Protein AF-0000000080727835 (afdb_homodimer)

pLDDT: mean 80.86, std 22.55, range [19.65, 98.08]

Organism: Metarhizium acridum (strain CQMa 102) (NCBI:txid655827)

Radius of gyration: 31.94 Å; Cα contacts (8 Å, |Δi|>4): 1145; chains: 2; bounding box: 67×131×71 Å

Secondary structure (DSSP, 8-state):
----------------------SHHHHHHHHHHHS------SS----B--GGG--EEEEESSHHHHHHHGGG-SEEEBPPSS-TT-TT--EEEEEETTEEEEEEE-SSSSHHHHHHHHHHHHHHSTT--EEEEEEE-EE---SS----TT-EEEE--BTTB-SEEETT-EEE-TTS-EEE--B-PPPPHHHHHHHHHHHHHHHSSTTHHHHHHHHHHHH-GGGGGGSPPPGGG---B-TTPPPPSSSS-HHHHT---TTTB---PPPPTTS-SS-EEEEEEEE-SEEE--HHHHHHHHHTTEEEEESSGGGTTTTS-EEEEEE-/----------------------SHHHHHHHHHHHS------SS----B--GGG--EEEEESSHHHHHHHGGG-SEEEBPPSS-TT-TT--EEEEEETTEEEEEEE-SSSSHHHHHHHHHHHHHHSTT--EEEEEEE-EE---SS----TT-EEEE--BTTB-SEEETT-EEE-TTS-EEE--B-PPPPHHHHHHHHHHHHHHHSSTHHHHHHHHHHHHH-GGGGGGSPPPGGG---B-TTPPPPSSSS-HHHHT---TTTB---PPPPTTS-SS-EEEEEEEE-SEEE--HHHHHHHHHTTEEEEESSGGGTTTTS-EEEEEE-

Solvent-accessible surface area (backbone atoms only — not comparable to full-atom values): 36392 Å² total; per-residue (Å²): 128,87,72,74,78,76,77,80,79,76,83,77,82,79,81,75,76,79,73,76,70,74,71,64,65,62,52,54,59,56,52,58,67,58,65,66,59,75,66,86,74,70,93,64,79,53,54,71,64,60,50,66,66,28,36,35,37,37,41,16,49,42,69,68,46,45,65,65,48,57,76,64,38,78,39,63,36,42,58,74,67,82,60,83,91,55,82,85,60,65,66,49,32,26,25,48,90,93,38,31,34,37,37,36,55,32,92,42,75,29,22,38,38,35,18,43,48,51,52,51,46,50,68,66,21,70,44,46,68,36,33,35,40,46,41,73,31,47,58,19,49,41,97,87,40,84,60,47,72,54,17,35,38,35,35,32,63,47,92,96,40,27,7,39,34,25,71,59,22,29,38,31,36,67,88,66,48,72,50,66,64,32,76,43,46,50,52,48,65,72,57,52,50,50,49,53,50,48,49,59,58,38,63,73,54,35,67,48,59,43,52,51,51,49,54,52,38,70,76,32,68,84,47,53,85,71,52,74,76,60,75,86,70,58,73,47,62,40,54,84,62,70,72,72,88,72,88,70,54,52,72,75,72,60,50,80,52,69,90,50,37,57,89,74,80,78,81,52,92,89,46,53,63,62,37,78,44,79,26,27,29,34,17,32,63,40,49,80,56,23,50,59,59,38,48,55,39,17,75,70,60,24,48,29,38,36,34,32,59,67,21,31,39,72,80,36,54,33,44,44,36,29,35,45,132,87,73,78,79,79,75,78,76,76,80,74,82,78,77,77,76,78,73,77,71,73,72,63,64,61,54,55,60,58,52,59,68,58,65,66,60,76,67,87,74,70,92,64,79,53,53,73,66,62,50,66,64,28,35,35,36,35,42,17,49,41,67,68,48,45,63,66,48,58,78,64,40,77,40,63,36,42,58,74,66,85,60,84,91,56,85,84,61,66,68,48,33,27,25,48,89,93,40,32,33,37,36,38,54,34,92,43,74,29,22,37,38,35,18,43,47,52,51,49,47,50,68,66,20,69,45,48,69,38,34,34,40,45,41,72,30,47,59,20,48,40,95,88,40,84,61,45,72,55,18,34,38,37,36,32,63,48,94,96,40,27,7,41,34,24,71,59,23,28,38,31,37,68,88,65,48,71,51,67,64,32,78,44,46,50,51,48,67,71,56,53,49,50,49,53,50,48,50,60,58,37,64,73,55,32,68,48,58,43,52,50,51,49,54,52,37,70,75,33,68,85,48,53,85,71,51,74,75,60,75,85,71,57,73,49,63,39,54,84,60,70,72,74,87,72,86,69,55,53,72,74,71,59,50,81,50,68,88,47,37,59,89,74,80,78,81,51,91,89,46,55,64,61,37,79,43,78,26,28,28,34,16,33,62,39,49,79,57,24,48,58,59,38,47,55,42,17,74,70,60,24,47,28,39,36,33,33,60,67,21,30,41,71,81,35,55,32,43,45,36,30,34,46

Nearest PDB structures (foldseek):
  3iby-assembly3_C  TM=4.847E-01  e=7.509E-02  Legionella pneumophila
  9iix-assembly1_D  TM=4.635E-01  e=3.905E-01  Homo sapiens
  7r7a-assembly1_b  TM=4.464E-01  e=3.058E-01  Saccharomyces cerevisiae BY4741
  8etg-assembly1_b  TM=3.136E-01  e=1.301E-01  Schizosaccharomyces pombe
  7ohp-assembly1_b  TM=2.773E-01  e=1.765E-01  Saccharomyces cerevisiae S288C

InterPro domains:
  IPR035994 Nucleoside phosphorylase superfamily [G3DSA:3.40.50.1580] (37-324)
  IPR035994 Nucleoside phosphorylase superfamily [SSF53167] (54-322)
  IPR053137 Nucleotide-binding leucine-rich repeat (NLR)-like [PTHR46082] (47-323)

Structure (mmCIF, N/CA/C/O backbone):
data_AF-0000000080727835-model_v1
#
loop_
_entity.id
_entity.type
_entity.pdbx_description
1 polymer 'WD repeat-containing protein, putative'
#
loop_
_atom_site.group_PDB
_atom_site.id
_atom_site.type_symbol
_atom_site.label_atom_id
_atom_site.label_alt_id
_atom_site.label_comp_id
_atom_site.label_asym_id
_atom_site.label_entity_id
_atom_site.label_seq_id
_atom_site.pdbx_PDB_ins_code
_atom_site.Cartn_x
_atom_site.Cartn_y
_atom_site.Cartn_z
_atom_site.occupancy
_atom_site.B_iso_or_equiv
_atom_site.auth_seq_id
_atom_site.auth_comp_id
_atom_site.auth_asym_id
_atom_site.auth_atom_id
_atom_site.pdbx_PDB_model_num
ATOM 1 N N . MET A 1 1 ? 37.62 -46.386 31.296 1 20.02 1 MET A N 1
ATOM 2 C CA . MET A 1 1 ? 37.993 -47.682 30.738 1 20.02 1 MET A CA 1
ATOM 3 C C . MET A 1 1 ? 36.773 -48.588 30.602 1 20.02 1 MET A C 1
ATOM 5 O O . MET A 1 1 ? 36.909 -49.785 30.343 1 20.02 1 MET A O 1
ATOM 9 N N . TRP A 1 2 ? 35.612 -48.1 31.156 1 21.65 2 TRP A N 1
ATOM 10 C CA . TRP A 1 2 ? 34.526 -49.024 31.466 1 21.65 2 TRP A CA 1
ATOM 11 C C . TRP A 1 2 ? 33.994 -49.683 30.197 1 21.65 2 TRP A C 1
ATOM 13 O O . TRP A 1 2 ? 33.683 -49 29.219 1 21.65 2 TRP A O 1
ATOM 23 N N . ALA A 1 3 ? 34.404 -50.876 29.961 1 21.37 3 ALA A N 1
ATOM 24 C CA . ALA A 1 3 ? 34.452 -51.93 28.951 1 21.37 3 ALA A CA 1
ATOM 25 C C . ALA A 1 3 ? 33.053 -52.455 28.64 1 21.37 3 ALA A C 1
ATOM 27 O O . ALA A 1 3 ? 32.518 -53.287 29.376 1 21.37 3 ALA A O 1
ATOM 28 N N . LEU A 1 4 ? 32.045 -51.455 28.603 1 22.06 4 LEU A N 1
ATOM 29 C CA . LEU A 1 4 ? 30.669 -51.935 28.667 1 22.06 4 LEU A CA 1
ATOM 30 C C . LEU A 1 4 ? 30.398 -52.956 27.566 1 22.06 4 LEU A C 1
ATOM 32 O O . LEU A 1 4 ? 30.758 -52.735 26.408 1 22.06 4 LEU A O 1
ATOM 36 N N . THR A 1 5 ? 30.346 -54.169 27.897 1 21.71 5 THR A N 1
ATOM 37 C CA . THR A 1 5 ? 30.351 -55.47 27.238 1 21.71 5 THR A CA 1
ATOM 38 C C . THR A 1 5 ? 29.147 -55.612 26.311 1 21.71 5 THR A C 1
ATOM 40 O O . THR A 1 5 ? 28.014 -55.76 26.775 1 21.71 5 THR A O 1
ATOM 43 N N . GLU A 1 6 ? 28.985 -54.644 25.359 1 21.13 6 GLU A N 1
ATOM 44 C CA . GLU A 1 6 ? 27.724 -54.4 24.664 1 21.13 6 GLU A CA 1
ATOM 45 C C . GLU A 1 6 ? 27.271 -55.636 23.894 1 21.13 6 GLU A C 1
ATOM 47 O O . GLU A 1 6 ? 28.073 -56.279 23.213 1 21.13 6 GLU A O 1
ATOM 52 N N . GLY A 1 7 ? 26.162 -56.229 24.341 1 21.95 7 GLY A N 1
ATOM 53 C CA . GLY A 1 7 ? 25.536 -57.517 24.087 1 21.95 7 GLY A CA 1
ATOM 54 C C . GLY A 1 7 ? 25.207 -57.742 22.623 1 21.95 7 GLY A C 1
ATOM 55 O O . GLY A 1 7 ? 25.116 -56.788 21.848 1 21.95 7 GLY A O 1
ATOM 56 N N . ASP A 1 8 ? 25.329 -58.926 22.124 1 22.99 8 ASP A N 1
ATOM 57 C CA . ASP A 1 8 ? 25.521 -59.637 20.864 1 22.99 8 ASP A CA 1
ATOM 58 C C . ASP A 1 8 ? 24.205 -59.76 20.098 1 22.99 8 ASP A C 1
ATOM 60 O O . ASP A 1 8 ? 23.547 -60.801 20.148 1 22.99 8 ASP A O 1
ATOM 64 N N . LYS A 1 9 ? 23.221 -58.775 20.245 1 23.45 9 LYS A N 1
ATOM 65 C CA . LYS A 1 9 ? 21.891 -59.243 19.865 1 23.45 9 LYS A CA 1
ATOM 66 C C . LYS A 1 9 ? 21.871 -59.722 18.416 1 23.45 9 LYS A C 1
ATOM 68 O O . LYS A 1 9 ? 22.599 -59.196 17.572 1 23.45 9 LYS A O 1
ATOM 73 N N . SER A 1 10 ? 21.244 -60.855 18.211 1 23.17 10 SER A N 1
ATOM 74 C CA . SER A 1 10 ? 21.127 -61.837 17.139 1 23.17 10 SER A CA 1
ATOM 75 C C . SER A 1 10 ? 20.418 -61.248 15.924 1 23.17 10 SER A C 1
ATOM 77 O O . SER A 1 10 ? 19.541 -60.393 16.065 1 23.17 10 SER A O 1
ATOM 79 N N . PRO A 1 11 ? 20.872 -61.49 14.679 1 24.03 11 PRO A N 1
ATOM 80 C CA . PRO A 1 11 ? 20.654 -60.907 13.353 1 24.03 11 PRO A CA 1
ATOM 81 C C . PRO A 1 11 ? 19.316 -61.316 12.741 1 24.03 11 PRO A C 1
ATOM 83 O O . PRO A 1 11 ? 19.115 -62.489 12.416 1 24.03 11 PRO A O 1
ATOM 86 N N . GLY A 1 12 ? 18.152 -61.069 13.531 1 21.25 12 GLY A N 1
ATOM 87 C CA . GLY A 1 12 ? 16.99 -61.767 13.005 1 21.25 12 GLY A CA 1
ATOM 88 C C . GLY A 1 12 ? 16.78 -61.542 11.52 1 21.25 12 GLY A C 1
ATOM 89 O O . GLY A 1 12 ? 17.31 -60.585 10.951 1 21.25 12 GLY A O 1
ATOM 90 N N . THR A 1 13 ? 16.09 -62.545 10.885 1 23.61 13 THR A N 1
ATOM 91 C CA . THR A 1 13 ? 15.887 -63.029 9.524 1 23.61 13 THR A CA 1
ATOM 92 C C . THR A 1 13 ? 15.065 -62.031 8.712 1 23.61 13 THR A C 1
ATOM 94 O O . THR A 1 13 ? 14.261 -61.281 9.271 1 23.61 13 THR A O 1
ATOM 97 N N . GLY A 1 14 ? 15.453 -61.731 7.486 1 21.5 14 GLY A N 1
ATOM 98 C CA . GLY A 1 14 ? 15.227 -60.841 6.358 1 21.5 14 GLY A CA 1
ATOM 99 C C . GLY A 1 14 ? 13.859 -61.015 5.726 1 21.5 14 GLY A C 1
ATOM 100 O O . GLY A 1 14 ? 13.723 -60.956 4.502 1 21.5 14 GLY A O 1
ATOM 101 N N . ASP A 1 15 ? 12.729 -61.206 6.524 1 21.49 15 ASP A N 1
ATOM 102 C CA . ASP A 1 15 ? 11.561 -61.615 5.749 1 21.49 15 ASP A CA 1
ATOM 103 C C . ASP A 1 15 ? 11.211 -60.57 4.692 1 21.49 15 ASP A C 1
ATOM 105 O O . ASP A 1 15 ? 11.116 -59.379 4.996 1 21.49 15 ASP A O 1
ATOM 109 N N . ARG A 1 16 ? 11.407 -60.935 3.448 1 21.77 16 ARG A N 1
ATOM 110 C CA . ARG A 1 16 ? 11.158 -60.233 2.193 1 21.77 16 ARG A CA 1
ATOM 111 C C . ARG A 1 16 ? 9.671 -59.945 2.013 1 21.77 16 ARG A C 1
ATOM 113 O O . ARG A 1 16 ? 8.862 -60.869 1.911 1 21.77 16 ARG A O 1
ATOM 120 N N . ILE A 1 17 ? 9.132 -58.967 2.766 1 22.34 17 ILE A N 1
ATOM 121 C CA . ILE A 1 17 ? 7.725 -58.626 2.591 1 22.34 17 ILE A CA 1
ATOM 122 C C . ILE A 1 17 ? 7.455 -58.283 1.128 1 22.34 17 ILE A C 1
ATOM 124 O O . ILE A 1 17 ? 8.09 -57.387 0.566 1 22.34 17 ILE A O 1
ATOM 128 N N . SER A 1 18 ? 7.033 -59.28 0.358 1 23.66 18 SER A N 1
ATOM 129 C CA . SER A 1 18 ? 6.653 -59.201 -1.048 1 23.66 18 SER A CA 1
ATOM 130 C C . SER A 1 18 ? 5.493 -58.233 -1.254 1 23.66 18 SER A C 1
ATOM 132 O O . SER A 1 18 ? 4.342 -58.565 -0.964 1 23.66 18 SER A O 1
ATOM 134 N N . GLY A 1 19 ? 5.533 -57.015 -0.747 1 21.92 19 GLY A N 1
ATOM 135 C CA . GLY A 1 19 ? 4.416 -56.086 -0.811 1 21.92 19 GLY A CA 1
ATOM 136 C C . GLY A 1 19 ? 4.04 -55.701 -2.229 1 21.92 19 GLY A C 1
ATOM 137 O O . GLY A 1 19 ? 4.308 -54.579 -2.665 1 21.92 19 GLY A O 1
ATOM 138 N N . HIS A 1 20 ? 4.017 -56.672 -3.219 1 25.73 20 HIS A N 1
ATOM 139 C CA . HIS A 1 20 ? 3.66 -56.206 -4.554 1 25.73 20 HIS A CA 1
ATOM 140 C C . HIS A 1 20 ? 2.223 -55.698 -4.595 1 25.73 20 HIS A C 1
ATOM 142 O O . HIS A 1 20 ? 1.291 -56.476 -4.81 1 25.73 20 HIS A O 1
ATOM 148 N N . GLY A 1 21 ? 1.77 -54.99 -3.54 1 29.3 21 GLY A N 1
ATOM 149 C CA . GLY A 1 21 ? 0.375 -54.593 -3.656 1 29.3 21 GLY A CA 1
ATOM 150 C C . GLY A 1 21 ? 0.048 -53.944 -4.987 1 29.3 21 GLY A C 1
ATOM 151 O O . GLY A 1 21 ? 0.916 -53.335 -5.617 1 29.3 21 GLY A O 1
ATOM 152 N N . ASP A 1 22 ? -1.061 -54.337 -5.712 1 30.41 22 ASP A N 1
ATOM 153 C CA . ASP A 1 22 ? -1.63 -54.174 -7.047 1 30.41 22 ASP A CA 1
ATOM 154 C C . ASP A 1 22 ? -1.867 -52.7 -7.367 1 30.41 22 ASP A C 1
ATOM 156 O O . ASP A 1 22 ? -2.678 -52.04 -6.715 1 30.41 22 ASP A O 1
ATOM 160 N N . VAL A 1 23 ? -0.908 -51.983 -7.919 1 36.89 23 VAL A N 1
ATOM 161 C CA . VAL A 1 23 ? -0.869 -50.648 -8.506 1 36.89 23 VAL A CA 1
ATOM 162 C C . VAL A 1 23 ? -2.022 -50.483 -9.492 1 36.89 23 VAL A C 1
ATOM 164 O O . VAL A 1 23 ? -2.311 -49.371 -9.94 1 36.89 23 VAL A O 1
ATOM 167 N N . SER A 1 24 ? -2.625 -51.695 -9.996 1 36.29 24 SER A N 1
ATOM 168 C CA . SER A 1 24 ? -3.579 -51.606 -11.097 1 36.29 24 SER A CA 1
ATOM 169 C C . SER A 1 24 ? -4.915 -51.041 -10.626 1 36.29 24 SER A C 1
ATOM 171 O O . SER A 1 24 ? -5.553 -50.266 -11.341 1 36.29 24 SER A O 1
ATOM 173 N N . SER A 1 25 ? -5.417 -51.45 -9.452 1 39.33 25 SER A N 1
ATOM 174 C CA . SER A 1 25 ? -6.752 -51.067 -9.004 1 39.33 25 SER A CA 1
ATOM 175 C C . SER A 1 25 ? -6.824 -49.575 -8.697 1 39.33 25 SER A C 1
ATOM 177 O O . SER A 1 25 ? -7.893 -48.968 -8.786 1 39.33 25 SER A O 1
ATOM 179 N N . GLN A 1 26 ? -5.656 -48.987 -8.298 1 32.7 26 GLN A N 1
ATOM 180 C CA . GLN A 1 26 ? -5.705 -47.575 -7.931 1 32.7 26 GLN A CA 1
ATOM 181 C C . GLN A 1 26 ? -5.828 -46.689 -9.168 1 32.7 26 GLN A C 1
ATOM 183 O O . GLN A 1 26 ? -6.409 -45.603 -9.104 1 32.7 26 GLN A O 1
ATOM 188 N N . ARG A 1 27 ? -5.372 -47.094 -10.335 1 35.32 27 ARG A N 1
ATOM 189 C CA . ARG A 1 27 ? -5.512 -46.359 -11.588 1 35.32 27 ARG A CA 1
ATOM 190 C C . ARG A 1 27 ? -6.961 -46.362 -12.065 1 35.32 27 ARG A C 1
ATOM 192 O O . ARG A 1 27 ? -7.451 -45.358 -12.586 1 35.32 27 ARG A O 1
ATOM 199 N N . GLU A 1 28 ? -7.688 -47.518 -11.896 1 40.45 28 GLU A N 1
ATOM 200 C CA . GLU A 1 28 ? -9.064 -47.596 -12.378 1 40.45 28 GLU A CA 1
ATOM 201 C C . GLU A 1 28 ? -9.979 -46.663 -11.59 1 40.45 28 GLU A C 1
ATOM 203 O O . GLU A 1 28 ? -10.926 -46.101 -12.143 1 40.45 28 GLU A O 1
ATOM 208 N N . ALA A 1 29 ? -9.79 -46.5 -10.341 1 37.4 29 ALA A N 1
ATOM 209 C CA . ALA A 1 29 ? -10.647 -45.637 -9.533 1 37.4 29 ALA A CA 1
ATOM 210 C C . ALA A 1 29 ? -10.404 -44.166 -9.855 1 37.4 29 ALA A C 1
ATOM 212 O O . ALA A 1 29 ? -11.34 -43.364 -9.87 1 37.4 29 ALA A O 1
ATOM 213 N N . MET A 1 30 ? -9.209 -43.83 -10.179 1 33.44 30 MET A N 1
ATOM 214 C CA . MET A 1 30 ? -8.887 -42.455 -10.547 1 33.44 30 MET A CA 1
ATOM 215 C C . MET A 1 30 ? -9.424 -42.123 -11.935 1 33.44 30 MET A C 1
ATOM 217 O O . MET A 1 30 ? -9.927 -41.021 -12.164 1 33.44 30 MET A O 1
ATOM 221 N N . ASN A 1 31 ? -9.31 -43.102 -12.906 1 38.22 31 ASN A N 1
ATOM 222 C CA . ASN A 1 31 ? -9.812 -42.868 -14.256 1 38.22 31 ASN A CA 1
ATOM 223 C C . ASN A 1 31 ? -11.335 -42.773 -14.279 1 38.22 31 ASN A C 1
ATOM 225 O O . ASN A 1 31 ? -11.914 -42.248 -15.232 1 38.22 31 ASN A O 1
ATOM 229 N N . ALA A 1 32 ? -12.063 -43.543 -13.472 1 38.58 32 ALA A N 1
ATOM 230 C CA . ALA A 1 32 ? -13.523 -43.508 -13.46 1 38.58 32 ALA A CA 1
ATOM 231 C C . ALA A 1 32 ? -14.036 -42.137 -13.027 1 38.58 32 ALA A C 1
ATOM 233 O O . ALA A 1 32 ? -15.123 -41.718 -13.43 1 38.58 32 ALA A O 1
ATOM 234 N N . ARG A 1 33 ? -13.354 -41.422 -12.144 1 36.39 33 ARG A N 1
ATOM 235 C CA . ARG A 1 33 ? -13.847 -40.117 -11.716 1 36.39 33 ARG A CA 1
ATOM 236 C C . ARG A 1 33 ? -13.673 -39.078 -12.818 1 36.39 33 ARG A C 1
ATOM 238 O O . ARG A 1 33 ? -14.318 -38.028 -12.796 1 36.39 33 ARG A O 1
ATOM 245 N N . PHE A 1 34 ? -12.647 -39.31 -13.703 1 31.37 34 PHE A N 1
ATOM 246 C CA . PHE A 1 34 ? -12.462 -38.294 -14.733 1 31.37 34 PHE A CA 1
ATOM 247 C C . PHE A 1 34 ? -13.361 -38.569 -15.932 1 31.37 34 PHE A C 1
ATOM 249 O O . PHE A 1 34 ? -13.314 -37.845 -16.929 1 31.37 34 PHE A O 1
ATOM 256 N N . LYS A 1 35 ? -13.813 -39.901 -16.111 1 35.35 35 LYS A N 1
ATOM 257 C CA . LYS A 1 35 ? -14.545 -40.165 -17.346 1 35.35 35 LYS A CA 1
ATOM 258 C C . LYS A 1 35 ? -15.751 -39.239 -17.48 1 35.35 35 LYS A C 1
ATOM 260 O O . LYS A 1 35 ? -16.353 -39.146 -18.551 1 35.35 35 LYS A O 1
ATOM 265 N N . ASP A 1 36 ? -16.351 -39.061 -16.386 1 32.4 36 ASP A N 1
ATOM 266 C CA . ASP A 1 36 ? -17.584 -38.317 -16.627 1 32.4 36 ASP A CA 1
ATOM 267 C C . ASP A 1 36 ? -17.309 -36.819 -16.732 1 32.4 36 ASP A C 1
ATOM 269 O O . ASP A 1 36 ? -17.549 -36.071 -15.782 1 32.4 36 ASP A O 1
ATOM 273 N N . ALA A 1 37 ? -16.188 -36.38 -17.291 1 34.19 37 ALA A N 1
ATOM 274 C CA . ALA A 1 37 ? -16.144 -34.952 -17.592 1 34.19 37 ALA A CA 1
ATOM 275 C C . ALA A 1 37 ? -17.434 -34.494 -18.267 1 34.19 37 ALA A C 1
ATOM 277 O O . ALA A 1 37 ? -17.811 -35.017 -19.318 1 34.19 37 ALA A O 1
ATOM 278 N N . PRO A 1 38 ? -18.414 -33.983 -17.577 1 34.34 38 PRO A N 1
ATOM 279 C CA . PRO A 1 38 ? -19.604 -33.547 -18.311 1 34.34 38 PRO A CA 1
ATOM 280 C C . PRO A 1 38 ? -19.264 -32.714 -19.545 1 34.34 38 PRO A C 1
ATOM 282 O O . PRO A 1 38 ? -18.217 -32.062 -19.585 1 34.34 38 PRO A O 1
ATOM 285 N N . THR A 1 39 ? -19.584 -33.088 -20.783 1 37.63 39 THR A N 1
ATOM 286 C CA . THR A 1 39 ? -19.659 -32.274 -21.991 1 37.63 39 THR A CA 1
ATOM 287 C C . THR A 1 39 ? -20.018 -30.831 -21.65 1 37.63 39 THR A C 1
ATOM 289 O O . THR A 1 39 ? -20.835 -30.583 -20.761 1 37.63 39 THR A O 1
ATOM 292 N N . PRO A 1 40 ? -19.176 -29.86 -22.024 1 37.07 40 PRO A N 1
ATOM 293 C CA . PRO A 1 40 ? -19.615 -28.487 -21.765 1 37.07 40 PRO A CA 1
ATOM 294 C C . PRO A 1 40 ? -21.122 -28.307 -21.938 1 37.07 40 PRO A C 1
ATOM 296 O O . PRO A 1 40 ? -21.662 -28.591 -23.01 1 37.07 40 PRO A O 1
ATOM 299 N N . ALA A 1 41 ? -21.933 -28.731 -21.036 1 36.43 41 ALA A N 1
ATOM 300 C CA . ALA A 1 41 ? -23.362 -28.43 -21.095 1 36.43 41 ALA A CA 1
ATOM 301 C C . ALA A 1 41 ? -23.608 -27.05 -21.698 1 36.43 41 ALA A C 1
ATOM 303 O O . ALA A 1 41 ? -22.96 -26.074 -21.313 1 36.43 41 ALA A O 1
ATOM 304 N N . VAL A 1 42 ? -24.149 -26.862 -22.915 1 38.81 42 VAL A N 1
ATOM 305 C CA . VAL A 1 42 ? -24.785 -25.761 -23.629 1 38.81 42 VAL A CA 1
ATOM 306 C C . VAL A 1 42 ? -25.322 -24.738 -22.63 1 38.81 42 VAL A C 1
ATOM 308 O O . VAL A 1 42 ? -25.419 -25.022 -21.434 1 38.81 42 VAL A O 1
ATOM 311 N N . ASN A 1 43 ? -26.517 -23.995 -22.967 1 40.52 43 ASN A N 1
ATOM 312 C CA . ASN A 1 43 ? -27.27 -22.829 -22.517 1 40.52 43 ASN A CA 1
ATOM 313 C C . ASN A 1 43 ? -27.733 -22.985 -21.071 1 40.52 43 ASN A C 1
ATOM 315 O O . ASN A 1 43 ? -28.933 -23.067 -20.805 1 40.52 43 ASN A O 1
ATOM 319 N N . THR A 1 44 ? -27.211 -23.905 -20.286 1 45.04 44 THR A N 1
ATOM 320 C CA . THR A 1 44 ? -27.876 -24.075 -18.999 1 45.04 44 THR A CA 1
ATOM 321 C C . THR A 1 44 ? -27.824 -22.783 -18.188 1 45.04 44 THR A C 1
ATOM 323 O O . THR A 1 44 ? -26.807 -22.086 -18.186 1 45.04 44 THR A O 1
ATOM 326 N N . ARG A 1 45 ? -28.867 -22.358 -17.824 1 55.34 45 ARG A N 1
ATOM 327 C CA . ARG A 1 45 ? -29.154 -21.177 -17.016 1 55.34 45 ARG A CA 1
ATOM 328 C C . ARG A 1 45 ? -28.238 -21.111 -15.798 1 55.34 45 ARG A C 1
ATOM 330 O O . ARG A 1 45 ? -28.335 -21.945 -14.896 1 55.34 45 ARG A O 1
ATOM 337 N N . LYS A 1 46 ? -27.103 -20.464 -15.897 1 76.64 46 LYS A N 1
ATOM 338 C CA . LYS A 1 46 ? -26.226 -20.243 -14.751 1 76.64 46 LYS A CA 1
ATOM 339 C C . LYS A 1 46 ? -27.033 -19.918 -13.497 1 76.64 46 LYS A C 1
ATOM 341 O O . LYS A 1 46 ? -28.02 -19.182 -13.561 1 76.64 46 LYS A O 1
ATOM 346 N N . ARG A 1 47 ? -26.774 -20.594 -12.468 1 85.9 47 ARG A N 1
ATOM 347 C CA . ARG A 1 47 ? -27.431 -20.397 -11.18 1 85.9 47 ARG A CA 1
ATOM 348 C C . ARG A 1 47 ? -27.05 -19.052 -10.571 1 85.9 47 ARG A C 1
ATOM 350 O O . ARG A 1 47 ? -25.893 -18.633 -10.651 1 85.9 47 ARG A O 1
ATOM 357 N N . LYS A 1 48 ? -28.033 -18.343 -10.121 1 88.04 48 LYS A N 1
ATOM 358 C CA . LYS A 1 48 ? -27.817 -17.136 -9.329 1 88.04 48 LYS A CA 1
ATOM 359 C C . LYS A 1 48 ? -27.926 -17.431 -7.836 1 88.04 48 LYS A C 1
ATOM 361 O O . LYS A 1 48 ? -28.985 -17.84 -7.354 1 88.04 48 LYS A O 1
ATOM 366 N N . LEU A 1 49 ? -26.753 -17.293 -7.193 1 91.82 49 LEU A N 1
ATOM 367 C CA . LEU A 1 49 ? -26.749 -17.565 -5.759 1 91.82 49 LEU A CA 1
ATOM 368 C C . LEU A 1 49 ? -26.686 -16.267 -4.961 1 91.82 49 LEU A C 1
ATOM 370 O O . LEU A 1 49 ? -26.238 -15.239 -5.473 1 91.82 49 LEU A O 1
ATOM 374 N N . ASP A 1 50 ? -27.137 -16.371 -3.759 1 92.29 50 ASP A N 1
ATOM 375 C CA . ASP A 1 50 ? -27.016 -15.271 -2.807 1 92.29 50 ASP A CA 1
ATOM 376 C C . ASP A 1 50 ? -25.554 -15.011 -2.45 1 92.29 50 ASP A C 1
ATOM 378 O O . ASP A 1 50 ? -24.772 -15.95 -2.29 1 92.29 50 ASP A O 1
ATOM 382 N N . PRO A 1 51 ? -25.21 -13.774 -2.331 1 91.41 51 PRO A N 1
ATOM 383 C CA . PRO A 1 51 ? -23.826 -13.446 -1.979 1 91.41 51 PRO A CA 1
ATOM 384 C C . PRO A 1 51 ? -23.358 -14.151 -0.708 1 91.41 51 PRO A C 1
ATOM 386 O O . PRO A 1 51 ? -22.159 -14.384 -0.534 1 91.41 51 PRO A O 1
ATOM 389 N N . THR A 1 52 ? -24.23 -14.54 0.152 1 93.44 52 THR A N 1
ATOM 390 C CA . THR A 1 52 ? -23.871 -15.192 1.407 1 93.44 52 THR A CA 1
ATOM 391 C C . THR A 1 52 ? -23.449 -16.638 1.164 1 93.44 52 THR A C 1
ATOM 393 O O . THR A 1 52 ? -22.889 -17.284 2.052 1 93.44 52 THR A O 1
ATOM 396 N N . ALA A 1 53 ? -23.618 -17.111 0.005 1 95.35 53 ALA A N 1
ATOM 397 C CA . ALA A 1 53 ? -23.321 -18.504 -0.32 1 95.35 53 ALA A CA 1
ATOM 398 C C . ALA A 1 53 ? -21.839 -18.691 -0.632 1 95.35 53 ALA A C 1
ATOM 400 O O . ALA A 1 53 ? -21.349 -19.821 -0.692 1 95.35 53 ALA A O 1
ATOM 401 N N . TYR A 1 54 ? -21.222 -17.649 -0.859 1 96.09 54 TYR A N 1
ATOM 402 C CA . TYR A 1 54 ? -19.819 -17.729 -1.252 1 96.09 54 TYR A CA 1
ATOM 403 C C . TYR A 1 54 ? -18.907 -17.666 -0.033 1 96.09 54 TYR A C 1
ATOM 405 O O . TYR A 1 54 ? -19.112 -16.842 0.862 1 96.09 54 TYR A O 1
ATOM 413 N N . THR A 1 55 ? -17.816 -18.56 -0.035 1 97.25 55 THR A N 1
ATOM 414 C CA . THR A 1 55 ? -16.993 -18.674 1.164 1 97.25 55 THR A CA 1
ATOM 415 C C . THR A 1 55 ? -15.519 -18.462 0.83 1 97.25 55 THR A C 1
ATOM 417 O O . THR A 1 55 ? -14.689 -18.315 1.729 1 97.25 55 THR A O 1
ATOM 420 N N . VAL A 1 56 ? -15.137 -18.438 -0.487 1 97.7 56 VAL A N 1
ATOM 421 C CA . VAL A 1 56 ? -13.738 -18.299 -0.874 1 97.7 56 VAL A CA 1
ATOM 422 C C . VAL A 1 56 ? -13.579 -17.113 -1.823 1 97.7 56 VAL A C 1
ATOM 424 O O . VAL A 1 56 ? -14.316 -16.993 -2.805 1 97.7 56 VAL A O 1
ATOM 427 N N . GLY A 1 57 ? -12.723 -16.242 -1.489 1 97.01 57 GLY A N 1
ATOM 428 C CA . GLY A 1 57 ? -12.335 -15.174 -2.397 1 97.01 57 GLY A CA 1
ATOM 429 C C . GLY A 1 57 ? -11.024 -15.444 -3.111 1 97.01 57 GLY A C 1
ATOM 430 O O . GLY A 1 57 ? -10.03 -15.807 -2.478 1 97.01 57 GLY A O 1
ATOM 431 N N . TRP A 1 58 ? -11.012 -15.382 -4.404 1 97.68 58 TRP A N 1
ATOM 432 C CA . TRP A 1 58 ? -9.836 -15.533 -5.255 1 97.68 58 TRP A CA 1
ATOM 433 C C . TRP A 1 58 ? -9.441 -14.2 -5.88 1 97.68 58 TRP A C 1
ATOM 435 O O . TRP A 1 58 ? -10.16 -13.667 -6.728 1 97.68 58 TRP A O 1
ATOM 445 N N . ILE A 1 59 ? -8.274 -13.694 -5.526 1 96.9 59 ILE A N 1
ATOM 446 C CA . ILE A 1 59 ? -7.851 -12.361 -5.941 1 96.9 59 ILE A CA 1
ATOM 447 C C . ILE A 1 59 ? -6.766 -12.473 -7.009 1 96.9 59 ILE A C 1
ATOM 449 O O . ILE A 1 59 ? -5.746 -13.135 -6.8 1 96.9 59 ILE A O 1
ATOM 453 N N . CYS A 1 60 ? -7.02 -11.791 -8.113 1 96.48 60 CYS A N 1
ATOM 454 C CA . CYS A 1 60 ? -6.064 -11.735 -9.213 1 96.48 60 CYS A CA 1
ATOM 455 C C . CYS A 1 60 ? -5.519 -10.323 -9.391 1 96.48 60 CYS A C 1
ATOM 457 O O . CYS A 1 60 ? -6.279 -9.354 -9.381 1 96.48 60 CYS A O 1
ATOM 459 N N . ALA A 1 61 ? -4.229 -10.223 -9.51 1 95.04 61 ALA A N 1
ATOM 460 C CA . ALA A 1 61 ? -3.618 -8.915 -9.732 1 95.04 61 ALA A CA 1
ATOM 461 C C . ALA A 1 61 ? -3.773 -8.478 -11.186 1 95.04 61 ALA A C 1
ATOM 463 O O . ALA A 1 61 ? -3.84 -7.281 -11.477 1 95.04 61 ALA A O 1
ATOM 464 N N . LEU A 1 62 ? -3.83 -9.495 -12.093 1 93.89 62 LEU A N 1
ATOM 465 C CA . LEU A 1 62 ? -3.85 -9.198 -13.521 1 93.89 62 LEU A CA 1
ATOM 466 C C . LEU A 1 62 ? -5.021 -9.895 -14.205 1 93.89 62 LEU A C 1
ATOM 468 O O . LEU A 1 62 ? -5.445 -10.97 -13.777 1 93.89 62 LEU A O 1
ATOM 472 N N . ARG A 1 63 ? -5.46 -9.343 -15.281 1 91.97 63 ARG A N 1
ATOM 473 C CA . ARG A 1 63 ? -6.557 -9.912 -16.057 1 91.97 63 ARG A CA 1
ATOM 474 C C . ARG A 1 63 ? -6.175 -11.273 -16.628 1 91.97 63 ARG A C 1
ATOM 476 O O . ARG A 1 63 ? -7.015 -12.171 -16.718 1 91.97 63 ARG A O 1
ATOM 483 N N . ILE A 1 64 ? -4.944 -11.428 -16.995 1 91.99 64 ILE A N 1
ATOM 484 C CA . ILE A 1 64 ? -4.487 -12.686 -17.575 1 91.99 64 ILE A CA 1
ATOM 485 C C . ILE A 1 64 ? -4.633 -13.81 -16.55 1 91.99 64 ILE A C 1
ATOM 487 O O . ILE A 1 64 ? -4.922 -14.953 -16.911 1 91.99 64 ILE A O 1
ATOM 491 N N . GLU A 1 65 ? -4.391 -13.517 -15.293 1 93.92 65 GLU A N 1
ATOM 492 C CA . GLU A 1 65 ? -4.582 -14.498 -14.229 1 93.92 65 GLU A CA 1
ATOM 493 C C . GLU A 1 65 ? -6.049 -14.902 -14.107 1 93.92 65 GLU A C 1
ATOM 495 O O . GLU A 1 65 ? -6.36 -16.079 -13.912 1 93.92 65 GLU A O 1
ATOM 500 N N . HIS A 1 66 ? -6.892 -13.921 -14.235 1 93.29 66 HIS A N 1
ATOM 501 C CA . HIS A 1 66 ? -8.33 -14.159 -14.205 1 93.29 66 HIS A CA 1
ATOM 502 C C . HIS A 1 66 ? -8.764 -15.056 -15.359 1 93.29 66 HIS A C 1
ATOM 504 O O . HIS A 1 66 ? -9.542 -15.994 -15.164 1 93.29 66 HIS A O 1
ATOM 510 N N . PHE A 1 67 ? -8.238 -14.794 -16.525 1 90.27 67 PHE A N 1
ATOM 511 C CA . PHE A 1 67 ? -8.58 -15.57 -17.711 1 90.27 67 PHE A CA 1
ATOM 512 C C . PHE A 1 67 ? -8.145 -17.022 -17.551 1 90.27 67 PHE A C 1
ATOM 514 O O . PHE A 1 67 ? -8.839 -17.936 -18 1 90.27 67 PHE A O 1
ATOM 521 N N . ALA A 1 68 ? -7.05 -17.172 -16.902 1 91.04 68 ALA A N 1
ATOM 522 C CA . ALA A 1 68 ? -6.538 -18.523 -16.684 1 91.04 68 ALA A CA 1
ATOM 523 C C . ALA A 1 68 ? -7.337 -19.243 -15.602 1 91.04 68 ALA A C 1
ATOM 525 O O . ALA A 1 68 ? -7.458 -20.47 -15.624 1 91.04 68 ALA A O 1
ATOM 526 N N . ALA A 1 69 ? -7.892 -18.513 -14.666 1 91.81 69 ALA A N 1
ATOM 527 C CA . ALA A 1 69 ? -8.563 -19.083 -13.5 1 91.81 69 ALA A CA 1
ATOM 528 C C . ALA A 1 69 ? -9.997 -19.484 -13.834 1 91.81 69 ALA A C 1
ATOM 530 O O . ALA A 1 69 ? -10.489 -20.508 -13.354 1 91.81 69 ALA 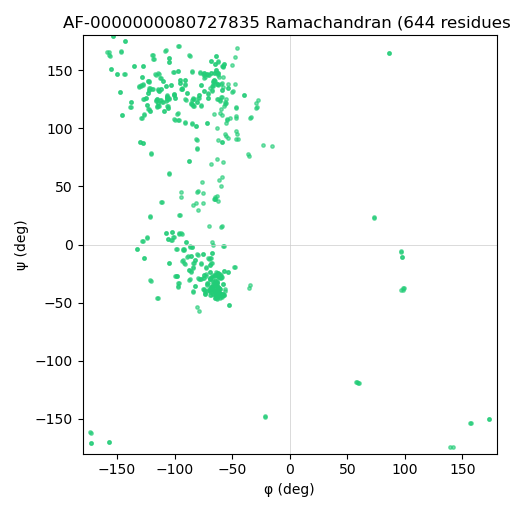A O 1
ATOM 531 N N . ARG A 1 70 ? -10.642 -18.764 -14.647 1 89.64 70 ARG A N 1
ATOM 532 C CA . ARG A 1 70 ? -12.074 -18.884 -14.899 1 89.64 70 ARG A CA 1
ATOM 533 C C . ARG A 1 70 ? -12.425 -20.276 -15.413 1 89.64 70 ARG A C 1
ATOM 535 O O . ARG A 1 70 ? -13.396 -20.885 -14.959 1 89.64 70 ARG A O 1
ATOM 542 N N . PRO A 1 71 ? -11.668 -20.861 -16.334 1 87.29 71 PRO A N 1
ATOM 543 C CA . PRO A 1 71 ? -11.995 -22.181 -16.877 1 87.29 71 PRO A CA 1
ATOM 544 C C . PRO A 1 71 ? -11.863 -23.295 -15.84 1 87.29 71 PRO A C 1
ATOM 546 O O . PRO A 1 71 ? -12.29 -24.426 -16.086 1 87.29 71 PRO A O 1
ATOM 549 N N . LEU A 1 72 ? -11.35 -22.975 -14.686 1 87.94 72 LEU A N 1
ATOM 550 C CA . LEU A 1 72 ? -11.126 -23.984 -13.656 1 87.94 72 LEU A CA 1
ATOM 551 C C . LEU A 1 72 ? -12.385 -24.2 -12.823 1 87.94 72 LEU A C 1
ATOM 553 O O . LEU A 1 72 ? -12.443 -25.12 -12.005 1 87.94 72 LEU A O 1
ATOM 557 N N . PHE A 1 73 ? -13.345 -23.355 -13.022 1 91.75 73 PHE A N 1
ATOM 558 C CA . PHE A 1 73 ? -14.614 -23.557 -12.334 1 91.75 73 PHE A CA 1
ATOM 559 C C . PHE A 1 73 ? -15.27 -24.859 -12.778 1 91.75 73 PHE A C 1
ATOM 561 O O . PHE A 1 73 ? -15.288 -25.177 -13.969 1 91.75 73 PHE A O 1
ATOM 568 N N . ASP A 1 74 ? -15.822 -25.577 -11.85 1 93.17 74 ASP A N 1
ATOM 569 C CA . ASP A 1 74 ? -16.701 -26.691 -12.191 1 93.17 74 ASP A CA 1
ATOM 570 C C . ASP A 1 74 ? -18.035 -26.19 -12.741 1 93.17 74 ASP A C 1
ATOM 572 O O . ASP A 1 74 ? -18.653 -26.848 -13.58 1 93.17 74 ASP A O 1
ATOM 576 N N . GLU A 1 75 ? -18.425 -25.039 -12.15 1 94.79 75 GLU A N 1
ATOM 577 C CA . GLU A 1 75 ? -19.664 -24.364 -12.524 1 94.79 75 GLU A CA 1
ATOM 578 C C . GLU A 1 75 ? -19.528 -22.849 -12.395 1 94.79 75 GLU A C 1
ATOM 580 O O . GLU A 1 75 ? -19.017 -22.35 -11.39 1 94.79 75 GLU A O 1
ATOM 585 N N . GLU A 1 76 ? -19.939 -22.167 -13.423 1 93.51 76 GLU A N 1
ATOM 586 C CA . GLU A 1 76 ? -19.977 -20.71 -13.338 1 93.51 76 GLU A CA 1
ATOM 587 C C . GLU A 1 76 ? -21.366 -20.216 -12.945 1 93.51 76 GLU A C 1
ATOM 589 O O . GLU A 1 76 ? -22.375 -20.745 -13.416 1 93.51 76 GLU A O 1
ATOM 594 N N . HIS A 1 77 ? -21.35 -19.244 -12.087 1 94.44 77 HIS A N 1
ATOM 595 C CA . HIS A 1 77 ? -22.6 -18.659 -11.615 1 94.44 77 HIS A CA 1
ATOM 596 C C . HIS A 1 77 ? -22.85 -17.299 -12.257 1 94.44 77 HIS A C 1
ATOM 598 O O . HIS A 1 77 ? -21.933 -16.697 -12.822 1 94.44 77 HIS A O 1
ATOM 604 N N . VAL A 1 78 ? -24.167 -16.833 -12.239 1 86.49 78 VAL A N 1
ATOM 605 C CA . VAL A 1 78 ? -24.515 -15.485 -12.675 1 86.49 78 VAL A CA 1
ATOM 606 C C . VAL A 1 78 ? -24.316 -14.502 -11.524 1 86.49 78 VAL A C 1
ATOM 608 O O . VAL A 1 78 ? -24.712 -14.776 -10.389 1 86.49 78 VAL A O 1
ATOM 611 N N . GLY A 1 79 ? -23.504 -13.589 -11.74 1 73.41 79 GLY A N 1
ATOM 612 C CA . GLY A 1 79 ? -23.15 -12.619 -10.716 1 73.41 79 GLY A CA 1
ATOM 613 C C . GLY A 1 79 ? -24.314 -11.741 -10.298 1 73.41 79 GLY A C 1
ATOM 614 O O . GLY A 1 79 ? -25.323 -11.663 -11.002 1 73.41 79 GLY A O 1
ATOM 615 N N . PRO A 1 80 ? -24.204 -11.406 -8.977 1 63.38 80 PRO A N 1
ATOM 616 C CA . PRO A 1 80 ? -25.242 -10.457 -8.57 1 63.38 80 PRO A CA 1
ATOM 617 C C . PRO A 1 80 ? -25.286 -9.215 -9.458 1 63.38 80 PRO A C 1
ATOM 619 O O . PRO A 1 80 ? -24.278 -8.853 -10.07 1 63.38 80 PRO A O 1
ATOM 622 N N . GLU A 1 81 ? -26.504 -8.828 -9.841 1 57.16 81 GLU A N 1
ATOM 623 C CA . GLU A 1 81 ? -26.615 -7.488 -10.409 1 57.16 81 GLU A CA 1
ATOM 624 C C . GLU A 1 81 ? -25.895 -6.459 -9.541 1 57.16 81 GLU A C 1
ATOM 626 O O . GLU A 1 81 ? -25.712 -6.671 -8.341 1 57.16 81 GLU A O 1
ATOM 631 N N . ALA A 1 82 ? -25.551 -5.224 -10.108 1 54.05 82 ALA A N 1
ATOM 632 C CA . ALA A 1 82 ? -24.789 -4.141 -9.491 1 54.05 82 ALA A CA 1
ATOM 633 C C . ALA A 1 82 ? -24.703 -4.324 -7.978 1 54.05 82 ALA A C 1
ATOM 635 O O . ALA A 1 82 ? -25.71 -4.601 -7.322 1 54.05 82 ALA A O 1
ATOM 636 N N . LEU A 1 83 ? -23.766 -5.08 -7.523 1 52.65 83 LEU A N 1
ATOM 637 C CA . LEU A 1 83 ? -23.642 -5.04 -6.07 1 52.65 83 LEU A CA 1
ATOM 638 C C . LEU A 1 83 ? -23.662 -3.602 -5.563 1 52.65 83 LEU A C 1
ATOM 640 O O . LEU A 1 83 ? -23.178 -2.693 -6.241 1 52.65 83 LEU A O 1
ATOM 644 N N . THR A 1 84 ? -24.612 -3.159 -4.95 1 44.98 84 THR A N 1
ATOM 645 C CA . THR A 1 84 ? -24.809 -1.862 -4.312 1 44.98 84 THR A CA 1
ATOM 646 C C . THR A 1 84 ? -23.476 -1.274 -3.858 1 44.98 84 THR A C 1
ATOM 648 O O . THR A 1 84 ? -22.69 -1.947 -3.188 1 44.98 84 THR A O 1
ATOM 651 N N . GLY A 1 85 ? -23.07 0.012 -4.457 1 45.79 85 GLY A N 1
ATOM 652 C CA . GLY A 1 85 ? -22.056 0.93 -3.961 1 45.79 85 GLY A CA 1
ATOM 653 C C . GLY A 1 85 ? -20.711 0.758 -4.641 1 45.79 85 GLY A C 1
ATOM 654 O O . GLY A 1 85 ? -19.85 1.636 -4.555 1 45.79 85 GLY A O 1
ATOM 655 N N . ILE A 1 86 ? -20.304 -0.611 -4.938 1 51.53 86 ILE A N 1
ATOM 656 C CA . ILE A 1 86 ? -18.881 -0.763 -5.223 1 51.53 86 ILE A CA 1
ATOM 657 C C . ILE A 1 86 ? -18.672 -0.953 -6.723 1 51.53 86 ILE A C 1
ATOM 659 O O . ILE A 1 86 ? -18.68 -2.082 -7.22 1 51.53 86 ILE A O 1
ATOM 663 N N . ARG A 1 87 ? -19.066 0.026 -7.525 1 53.31 87 ARG A N 1
ATOM 664 C CA . ARG A 1 87 ? -19.174 -0.025 -8.98 1 53.31 87 ARG A CA 1
ATOM 665 C C . ARG A 1 87 ? -17.837 -0.388 -9.616 1 53.31 87 ARG A C 1
ATOM 667 O O . ARG A 1 87 ? -17.766 -0.648 -10.819 1 53.31 87 ARG A O 1
ATOM 674 N N . ASP A 1 88 ? -16.798 -0.566 -8.698 1 63.78 88 ASP A N 1
ATOM 675 C CA . ASP A 1 88 ? -15.577 -0.524 -9.496 1 63.78 88 ASP A CA 1
ATOM 676 C C . ASP A 1 88 ? -14.979 -1.92 -9.659 1 63.78 88 ASP A C 1
ATOM 678 O O . ASP A 1 88 ? -13.921 -2.08 -10.27 1 63.78 88 ASP A O 1
ATOM 682 N N . PHE A 1 89 ? -15.785 -2.985 -9.095 1 75.36 89 PHE A N 1
ATOM 683 C CA . PHE A 1 89 ? -15.16 -4.296 -9.221 1 75.36 89 PHE A CA 1
ATOM 684 C C . PHE A 1 89 ? -16.076 -5.263 -9.961 1 75.36 89 PHE A C 1
ATOM 686 O O . PHE A 1 89 ? -17.283 -5.298 -9.711 1 75.36 89 PHE A O 1
ATOM 693 N N . GLU A 1 90 ? -15.577 -5.89 -10.883 1 78.68 90 GLU A N 1
ATOM 694 C CA . GLU A 1 90 ? -16.254 -7.002 -11.543 1 78.68 90 GLU A CA 1
ATOM 695 C C . GLU A 1 90 ? -15.853 -8.338 -10.923 1 78.68 90 GLU A C 1
ATOM 697 O O . GLU A 1 90 ? -14.678 -8.562 -10.624 1 78.68 90 GLU A O 1
ATOM 702 N N . TYR A 1 91 ? -16.93 -9.182 -10.656 1 88.64 91 TYR A N 1
ATOM 703 C CA . TYR A 1 91 ? -16.722 -10.49 -10.044 1 88.64 91 TYR A CA 1
ATOM 704 C C . TYR A 1 91 ? -17.048 -11.609 -11.025 1 88.64 91 TYR A C 1
ATOM 706 O O . TYR A 1 91 ? -17.975 -11.488 -11.829 1 88.64 91 TYR A O 1
ATOM 714 N N . THR A 1 92 ? -16.326 -12.595 -10.956 1 92.97 92 THR A N 1
ATOM 715 C CA . THR A 1 92 ? -16.681 -13.871 -11.568 1 92.97 92 THR A CA 1
ATOM 716 C C . THR A 1 92 ? -17 -14.912 -10.499 1 92.97 92 THR A C 1
ATOM 718 O O . THR A 1 92 ? -16.187 -15.164 -9.608 1 92.97 92 THR A O 1
ATOM 721 N N . LEU A 1 93 ? -18.201 -15.448 -10.588 1 95.36 93 LEU A N 1
ATOM 722 C CA . LEU A 1 93 ? -18.694 -16.346 -9.549 1 95.36 93 LEU A CA 1
ATOM 723 C C . LEU A 1 93 ? -18.788 -17.777 -10.066 1 95.36 93 LEU A C 1
ATOM 725 O O . LEU A 1 93 ? -19.166 -18.002 -11.219 1 95.36 93 LEU A O 1
ATOM 729 N N . GLY A 1 94 ? -18.433 -18.718 -9.208 1 96.41 94 GLY A N 1
ATOM 730 C CA . GLY A 1 94 ? -18.524 -20.116 -9.597 1 96.41 94 GLY A CA 1
ATOM 731 C C . GLY A 1 94 ? -18.253 -21.073 -8.451 1 96.41 94 GLY A C 1
ATOM 732 O O . GLY A 1 94 ? -18.274 -20.675 -7.285 1 96.41 94 GLY A O 1
ATOM 733 N N . ARG A 1 95 ? -18.142 -22.316 -8.796 1 97.18 95 ARG A N 1
ATOM 734 C CA . ARG A 1 95 ? -17.876 -23.384 -7.838 1 97.18 95 ARG A CA 1
ATOM 735 C C . ARG A 1 95 ? -16.605 -24.143 -8.204 1 97.18 95 ARG A C 1
ATOM 737 O O . ARG A 1 95 ? -16.357 -24.419 -9.38 1 97.18 95 ARG A O 1
ATOM 744 N N . VAL A 1 96 ? -15.771 -24.375 -7.28 1 95.52 96 VAL A N 1
ATOM 745 C CA . VAL A 1 96 ? -14.625 -25.272 -7.381 1 95.52 96 VAL A CA 1
ATOM 746 C C . VAL A 1 96 ? -14.724 -26.36 -6.314 1 95.52 96 VAL A C 1
ATOM 748 O O . VAL A 1 96 ? -14.627 -26.076 -5.118 1 95.52 96 VAL A O 1
ATOM 751 N N . GLY A 1 97 ? -14.872 -27.578 -6.731 1 93.55 97 GLY A N 1
ATOM 752 C CA . GLY A 1 97 ? -15.143 -28.615 -5.749 1 93.55 97 GLY A CA 1
ATOM 753 C C . GLY A 1 97 ? -16.393 -28.351 -4.931 1 93.55 97 GLY A C 1
ATOM 754 O O . GLY A 1 97 ? -17.473 -28.141 -5.487 1 93.55 97 GLY A O 1
ATOM 755 N N . GLU A 1 98 ? -16.155 -28.23 -3.668 1 94.82 98 GLU A N 1
ATOM 756 C CA . GLU A 1 98 ? -17.286 -28.058 -2.762 1 94.82 98 GLU A CA 1
ATOM 757 C C . GLU A 1 98 ? -17.46 -26.594 -2.369 1 94.82 98 GLU A C 1
ATOM 759 O O . GLU A 1 98 ? -18.331 -26.261 -1.562 1 94.82 98 GLU A O 1
ATOM 764 N N . HIS A 1 99 ? -16.699 -25.753 -2.974 1 96.66 99 HIS A N 1
ATOM 765 C CA . HIS A 1 99 ? -16.693 -24.371 -2.509 1 96.66 99 HIS A CA 1
ATOM 766 C C . HIS A 1 99 ? -17.255 -23.43 -3.569 1 96.66 99 HIS A C 1
ATOM 768 O O . HIS A 1 99 ? -16.94 -23.564 -4.754 1 96.66 99 HIS A O 1
ATOM 774 N N . ASN A 1 100 ? -18.133 -22.532 -3.168 1 97.43 100 ASN A N 1
ATOM 775 C CA . ASN A 1 100 ? -18.483 -21.383 -3.996 1 97.43 100 ASN A CA 1
ATOM 776 C C . ASN A 1 100 ? -17.43 -20.283 -3.904 1 97.43 100 ASN A C 1
ATOM 778 O O . ASN A 1 100 ? -17.076 -19.847 -2.807 1 97.43 100 ASN A O 1
ATOM 782 N N . VAL A 1 101 ? -16.963 -19.893 -5.063 1 97.22 101 VAL A N 1
ATOM 783 C CA . VAL A 1 101 ? -15.784 -19.037 -5.146 1 97.22 101 VAL A CA 1
ATOM 784 C C . VAL A 1 101 ? -16.131 -17.749 -5.888 1 97.22 101 VAL A C 1
ATOM 786 O O . VAL A 1 101 ? -16.898 -17.768 -6.854 1 97.22 101 VAL A O 1
ATOM 789 N N . VAL A 1 102 ? -15.593 -16.658 -5.403 1 95.89 102 VAL A N 1
ATOM 790 C CA . VAL A 1 102 ? -15.659 -15.37 -6.087 1 95.89 102 VAL A CA 1
ATOM 791 C C . VAL A 1 102 ? -14.264 -14.963 -6.556 1 95.89 102 VAL A C 1
ATOM 793 O O . VAL A 1 102 ? -13.337 -14.858 -5.75 1 95.89 102 VAL A O 1
ATOM 796 N N . ILE A 1 103 ? -14.114 -14.695 -7.831 1 95.69 103 ILE A N 1
ATOM 797 C CA . ILE A 1 103 ? -12.86 -14.172 -8.361 1 95.69 103 ILE A CA 1
ATOM 798 C C . ILE A 1 103 ? -12.977 -12.665 -8.575 1 95.69 103 ILE A C 1
ATOM 800 O O . ILE A 1 103 ? -13.961 -12.187 -9.145 1 95.69 103 ILE A O 1
ATOM 804 N N . VAL A 1 104 ? -12.019 -11.959 -8.063 1 93.85 104 VAL A N 1
ATOM 805 C CA . VAL A 1 104 ? -11.954 -10.52 -8.296 1 93.85 104 VAL A CA 1
ATOM 806 C C . VAL A 1 104 ? -10.613 -10.16 -8.931 1 93.85 104 VAL A C 1
ATOM 808 O O . VAL A 1 104 ? -9.582 -10.748 -8.596 1 93.85 104 VAL A O 1
ATOM 811 N N . VAL A 1 105 ? -10.683 -9.236 -9.861 1 93.49 105 VAL A N 1
ATOM 812 C CA . VAL A 1 105 ? -9.473 -8.708 -10.484 1 93.49 105 VAL A CA 1
ATOM 813 C C . VAL A 1 105 ? -9.206 -7.293 -9.978 1 93.49 105 VAL A C 1
ATOM 815 O O . VAL A 1 105 ? -10.093 -6.436 -10.015 1 93.49 105 VAL A O 1
ATOM 818 N N . MET A 1 106 ? -8 -7.089 -9.52 1 91.34 106 MET A N 1
ATOM 819 C CA . MET A 1 106 ? -7.623 -5.773 -9.011 1 91.34 106 MET A CA 1
ATOM 820 C C . MET A 1 106 ? -7.422 -4.784 -10.154 1 91.34 106 MET A C 1
ATOM 822 O O . MET A 1 106 ? -7.034 -5.174 -11.257 1 91.34 106 MET A O 1
ATOM 826 N N . PRO A 1 107 ? -7.716 -3.524 -9.921 1 85.81 107 PRO A N 1
ATOM 827 C CA . PRO A 1 107 ? -7.542 -2.527 -10.981 1 85.81 107 PRO A CA 1
ATOM 828 C C . PRO A 1 107 ? -6.074 -2.269 -11.313 1 85.81 107 PRO A C 1
ATOM 830 O O . PRO A 1 107 ? -5.754 -1.857 -12.431 1 85.81 107 PRO A O 1
ATOM 833 N N . GLU A 1 108 ? -5.256 -2.457 -10.27 1 89.25 108 GLU A N 1
ATOM 834 C CA . GLU A 1 108 ? -3.819 -2.249 -10.42 1 89.25 108 GLU A CA 1
ATOM 835 C C . GLU A 1 108 ? -3.026 -3.265 -9.604 1 89.25 108 GLU A C 1
ATOM 837 O O . GLU A 1 108 ? -3.47 -3.695 -8.537 1 89.25 108 GLU A O 1
ATOM 842 N N . ALA A 1 109 ? -1.874 -3.62 -10.143 1 91.72 109 ALA A N 1
ATOM 843 C 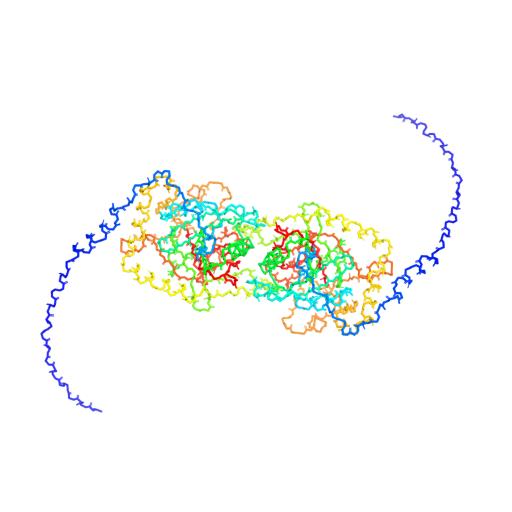CA . ALA A 1 109 ? -1.017 -4.576 -9.447 1 91.72 109 ALA A CA 1
ATOM 844 C C . ALA A 1 109 ? -0.208 -3.89 -8.35 1 91.72 109 ALA A C 1
ATOM 846 O O . ALA A 1 109 ? 0.959 -3.546 -8.552 1 91.72 109 ALA A O 1
ATOM 847 N N . CYS A 1 110 ? -0.789 -3.688 -7.223 1 94.39 110 CYS A N 1
ATOM 848 C CA . CYS A 1 110 ? -0.114 -3.085 -6.079 1 94.39 110 CYS A CA 1
ATOM 849 C C . CYS A 1 110 ? -0.807 -3.464 -4.776 1 94.39 110 CYS A C 1
ATOM 851 O O . CYS A 1 110 ? -1.928 -3.975 -4.789 1 94.39 110 CYS A O 1
ATOM 853 N N . SER A 1 111 ? -0.189 -3.244 -3.701 1 95.39 111 SER A N 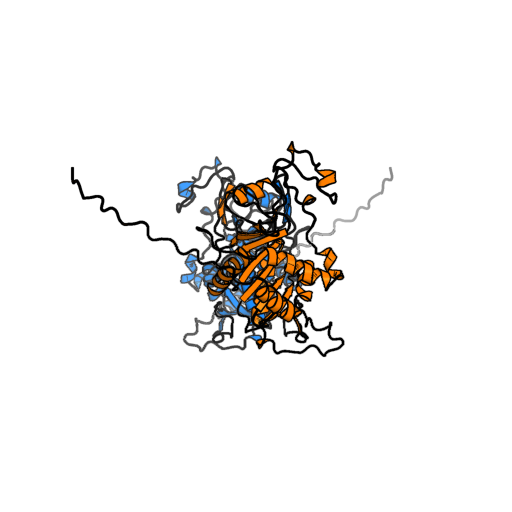1
ATOM 854 C CA . SER A 1 111 ? -0.69 -3.667 -2.397 1 95.39 111 SER A CA 1
ATOM 855 C C . SER A 1 111 ? -1.944 -2.892 -2.008 1 95.39 111 SER A C 1
ATOM 857 O O . SER A 1 111 ? -2.859 -3.447 -1.396 1 95.39 111 SER A O 1
ATOM 859 N N . ASN A 1 112 ? -2.059 -1.587 -2.334 1 94.24 112 ASN A N 1
ATOM 860 C CA . ASN A 1 112 ? -3.239 -0.796 -2.002 1 94.24 112 ASN A CA 1
ATOM 861 C C . ASN A 1 112 ? -4.487 -1.33 -2.7 1 94.24 112 ASN A C 1
ATOM 863 O O . ASN A 1 112 ? -5.541 -1.466 -2.077 1 94.24 112 ASN A O 1
ATOM 867 N N . ALA A 1 113 ? -4.333 -1.6 -3.966 1 93.37 113 ALA A N 1
ATOM 868 C CA . ALA A 1 113 ? -5.446 -2.16 -4.729 1 93.37 113 ALA A CA 1
ATOM 869 C C . ALA A 1 113 ? -5.865 -3.517 -4.171 1 93.37 113 ALA A C 1
ATOM 871 O O . ALA A 1 113 ? -7.051 -3.858 -4.177 1 93.37 113 ALA A O 1
ATOM 872 N N . ALA A 1 114 ? -4.877 -4.258 -3.749 1 95.5 114 ALA A N 1
ATOM 873 C CA . ALA A 1 114 ? -5.184 -5.544 -3.129 1 95.5 114 ALA A CA 1
ATOM 874 C C . ALA A 1 114 ? -6.01 -5.358 -1.859 1 95.5 114 ALA A C 1
ATOM 876 O O . ALA A 1 114 ? -6.965 -6.1 -1.618 1 95.5 114 ALA A O 1
ATOM 877 N N . SER A 1 115 ? -5.617 -4.384 -1.007 1 94.32 115 SER A N 1
ATOM 878 C CA . SER A 1 115 ? -6.369 -4.069 0.204 1 94.32 115 SER A CA 1
ATOM 879 C C . SER A 1 115 ? -7.813 -3.704 -0.122 1 94.32 115 SER A C 1
ATOM 881 O O . SER A 1 115 ? -8.742 -4.165 0.545 1 94.32 115 SER A O 1
ATOM 883 N N . ILE A 1 116 ? -7.963 -2.925 -1.125 1 92.32 116 ILE A N 1
ATOM 884 C CA . ILE A 1 116 ? -9.289 -2.475 -1.535 1 92.32 116 ILE A CA 1
ATOM 885 C C . ILE A 1 116 ? -10.116 -3.668 -2.006 1 92.32 116 ILE A C 1
ATOM 887 O O . ILE A 1 116 ? -11.273 -3.825 -1.609 1 92.32 116 ILE A O 1
ATOM 891 N N . ALA A 1 117 ? -9.513 -4.491 -2.82 1 92.54 117 ALA A N 1
ATOM 892 C CA . ALA A 1 117 ? -10.204 -5.673 -3.328 1 92.54 117 ALA A CA 1
ATOM 893 C C . ALA A 1 117 ? -10.663 -6.574 -2.185 1 92.54 117 ALA A C 1
ATOM 895 O O . ALA A 1 117 ? -11.79 -7.074 -2.195 1 92.54 117 ALA A O 1
ATOM 896 N N . ALA A 1 118 ? -9.817 -6.793 -1.231 1 92.91 118 ALA A N 1
ATOM 897 C CA . ALA A 1 118 ? -10.148 -7.632 -0.082 1 92.91 118 ALA A CA 1
ATOM 898 C C . ALA A 1 118 ? -11.325 -7.054 0.698 1 92.91 118 ALA A C 1
ATOM 900 O O . ALA A 1 118 ? -12.223 -7.79 1.115 1 92.91 118 ALA A O 1
ATOM 901 N N . GLN A 1 119 ? -11.308 -5.757 0.897 1 89.64 119 GLN A N 1
ATOM 902 C CA . GLN A 1 119 ? -12.402 -5.112 1.615 1 89.64 119 GLN A CA 1
ATOM 903 C C . GLN A 1 119 ? -13.713 -5.231 0.843 1 89.64 119 GLN A C 1
ATOM 905 O O . GLN A 1 119 ? -14.762 -5.506 1.429 1 89.64 119 GLN A O 1
ATOM 910 N N . HIS A 1 120 ? -13.608 -5.067 -0.429 1 87.43 120 HIS A N 1
ATOM 911 C CA . HIS A 1 120 ? -14.793 -5.207 -1.267 1 87.43 120 HIS A CA 1
ATOM 912 C C . HIS A 1 120 ? -15.368 -6.617 -1.176 1 87.43 120 HIS A C 1
ATOM 914 O O . HIS A 1 120 ? -16.585 -6.789 -1.068 1 87.43 120 HIS A O 1
ATOM 920 N N . LEU A 1 121 ? -14.518 -7.574 -1.222 1 90.82 121 LEU A N 1
ATOM 921 C CA . LEU A 1 121 ? -14.949 -8.961 -1.089 1 90.82 121 LEU A CA 1
ATOM 922 C C . LEU A 1 121 ? -15.629 -9.193 0.256 1 90.82 121 LEU A C 1
ATOM 924 O O . LEU A 1 121 ? -16.71 -9.784 0.316 1 90.82 121 LEU A O 1
ATOM 928 N N . SER A 1 122 ? -15.017 -8.689 1.261 1 88.7 122 SER A N 1
ATOM 929 C CA . SER A 1 122 ? -15.516 -8.912 2.614 1 88.7 122 SER A CA 1
ATOM 930 C C . SER A 1 122 ? -16.882 -8.265 2.813 1 88.7 122 SER A C 1
ATOM 932 O O . SER A 1 122 ? -17.73 -8.8 3.53 1 88.7 122 SER A O 1
ATOM 934 N N . TYR A 1 123 ? -17.098 -7.185 2.172 1 85.14 123 TYR A N 1
ATOM 935 C CA . TYR A 1 123 ? -18.352 -6.459 2.339 1 85.14 123 TYR A CA 1
ATOM 936 C C . TYR A 1 123 ? -19.442 -7.038 1.445 1 85.14 123 TYR A C 1
ATOM 938 O O . TYR A 1 123 ? -20.601 -7.139 1.854 1 85.14 123 TYR A O 1
ATOM 946 N N . SER A 1 124 ? -19.084 -7.386 0.244 1 87.63 124 SER A N 1
ATOM 947 C CA . SER A 1 124 ? -20.054 -7.839 -0.748 1 87.63 124 SER A CA 1
ATOM 948 C C . SER A 1 124 ? -20.445 -9.295 -0.514 1 87.63 124 SER A C 1
ATOM 950 O O . SER A 1 124 ? -21.557 -9.706 -0.852 1 87.63 124 SER A O 1
ATOM 952 N N . PHE A 1 125 ? -19.526 -10.033 0.038 1 91.39 125 PHE A N 1
ATOM 953 C CA . PHE A 1 125 ? -19.726 -11.447 0.328 1 91.39 125 PHE A CA 1
ATOM 954 C C . PHE A 1 125 ? -19.404 -11.753 1.785 1 91.39 125 PHE A C 1
ATOM 956 O O . PHE A 1 125 ? -18.318 -12.248 2.096 1 91.39 125 PHE A O 1
ATOM 963 N N . PRO A 1 126 ? -20.352 -11.611 2.611 1 90.08 126 PRO A N 1
ATOM 964 C CA . PRO A 1 126 ? -20.1 -11.551 4.053 1 90.08 126 PRO A CA 1
ATOM 965 C C . PRO A 1 126 ? -19.614 -12.881 4.623 1 90.08 126 PRO A C 1
ATOM 967 O O . PRO A 1 126 ? -19.061 -12.919 5.725 1 90.08 126 PRO A O 1
ATOM 970 N N . ASN A 1 127 ? -19.781 -13.994 3.89 1 94.63 127 ASN A N 1
ATOM 971 C CA . ASN A 1 127 ? -19.416 -15.288 4.457 1 94.63 127 ASN A CA 1
ATOM 972 C C . ASN A 1 127 ? -18.081 -15.784 3.909 1 94.63 127 ASN A C 1
ATOM 974 O O . ASN A 1 127 ? -17.703 -16.935 4.132 1 94.63 127 ASN A O 1
ATOM 978 N N . ILE A 1 128 ? -17.414 -14.931 3.249 1 95.53 128 ILE A N 1
ATOM 979 C CA . ILE A 1 128 ? -16.073 -15.313 2.821 1 95.53 128 ILE A CA 1
ATOM 980 C C . ILE A 1 128 ? -15.219 -15.653 4.04 1 95.53 128 ILE A C 1
ATOM 982 O O . ILE A 1 128 ? -15.097 -14.846 4.965 1 95.53 128 ILE A O 1
ATOM 986 N N . GLN A 1 129 ? -14.647 -16.77 4.021 1 95.15 129 GLN A N 1
ATOM 987 C CA . GLN A 1 129 ? -13.858 -17.263 5.145 1 95.15 129 GLN A CA 1
ATOM 988 C C . GLN A 1 129 ? -12.37 -16.996 4.932 1 95.15 129 GLN A C 1
ATOM 990 O O . GLN A 1 129 ? -11.633 -16.763 5.891 1 95.15 129 GLN A O 1
ATOM 995 N N . PHE A 1 130 ? -11.952 -17.114 3.721 1 96.11 130 PHE A N 1
ATOM 996 C CA . PHE A 1 130 ? -10.55 -16.864 3.404 1 96.11 130 PHE A CA 1
ATOM 997 C C . PHE A 1 130 ? -10.385 -16.49 1.936 1 96.11 130 PHE A C 1
ATOM 999 O O . PHE A 1 130 ? -11.305 -16.675 1.136 1 96.11 130 PHE A O 1
ATOM 1006 N N . GLY A 1 131 ? -9.292 -15.93 1.645 1 96.8 131 GLY A N 1
ATOM 1007 C CA . GLY A 1 131 ? -8.939 -15.583 0.278 1 96.8 131 GLY A CA 1
ATOM 1008 C C . GLY A 1 131 ? -7.699 -16.302 -0.218 1 96.8 131 GLY A C 1
ATOM 1009 O O . GLY A 1 131 ? -6.936 -16.856 0.577 1 96.8 131 GLY A O 1
ATOM 1010 N N . LEU A 1 132 ? -7.556 -16.369 -1.499 1 97.42 132 LEU A N 1
ATOM 1011 C CA . LEU A 1 132 ? -6.356 -16.828 -2.19 1 97.42 132 LEU A CA 1
ATOM 1012 C C . LEU A 1 132 ? -5.832 -15.757 -3.14 1 97.42 132 LEU A C 1
ATOM 1014 O O . LEU A 1 132 ? -6.555 -15.301 -4.028 1 97.42 132 LEU A O 1
ATOM 1018 N N . MET A 1 133 ? -4.699 -15.313 -2.854 1 97.82 133 MET A N 1
ATOM 1019 C CA . MET A 1 133 ? -4.02 -14.465 -3.829 1 97.82 133 MET A CA 1
ATOM 1020 C C . MET A 1 133 ? -3.15 -15.3 -4.764 1 97.82 133 MET A C 1
ATOM 1022 O O . MET A 1 133 ? -2.054 -15.719 -4.389 1 97.82 133 MET A O 1
ATOM 1026 N N . VAL A 1 134 ? -3.602 -15.472 -5.948 1 97.31 134 VAL A N 1
ATOM 1027 C CA . VAL A 1 134 ? -2.925 -16.325 -6.919 1 97.31 134 VAL A CA 1
ATOM 1028 C C . VAL A 1 134 ? -2.451 -15.486 -8.103 1 97.31 134 VAL A C 1
ATOM 1030 O O . VAL A 1 134 ? -3.239 -14.758 -8.712 1 97.31 134 VAL A O 1
ATOM 1033 N N . GLY A 1 135 ? -1.279 -15.534 -8.378 1 96.11 135 GLY A N 1
ATOM 1034 C CA . GLY A 1 135 ? -0.749 -14.775 -9.499 1 96.11 135 GLY A CA 1
ATOM 1035 C C . GLY A 1 135 ? 0.709 -15.076 -9.788 1 96.11 135 GLY A C 1
ATOM 1036 O O . GLY A 1 135 ? 1.212 -16.141 -9.424 1 96.11 135 GLY A O 1
ATOM 1037 N N . ILE A 1 136 ? 1.352 -14.207 -10.504 1 96.22 136 ILE A N 1
ATOM 1038 C CA . ILE A 1 136 ? 2.724 -14.408 -10.955 1 96.22 136 ILE A CA 1
ATOM 1039 C C . ILE A 1 136 ? 3.681 -13.616 -10.067 1 96.22 136 ILE A C 1
ATOM 1041 O O . ILE A 1 136 ? 3.293 -12.61 -9.468 1 96.22 136 ILE A O 1
ATOM 1045 N N . GLY A 1 137 ? 4.816 -14.079 -9.886 1 96.4 137 GLY A N 1
ATOM 1046 C CA . GLY A 1 137 ? 5.897 -13.407 -9.182 1 96.4 137 GLY A CA 1
ATOM 1047 C C . GLY A 1 137 ? 7.268 -13.734 -9.743 1 96.4 137 GLY A C 1
ATOM 1048 O O . GLY A 1 137 ? 7.403 -14.617 -10.592 1 96.4 137 GLY A O 1
ATOM 1049 N N . GLY A 1 138 ? 8.223 -12.989 -9.371 1 97.16 138 GLY A N 1
ATOM 1050 C CA . GLY A 1 138 ? 9.594 -13.279 -9.759 1 97.16 138 GLY A CA 1
ATOM 1051 C C . GLY A 1 138 ? 10.267 -14.296 -8.857 1 97.16 138 GLY A C 1
ATOM 1052 O O . GLY A 1 138 ? 10.287 -14.132 -7.635 1 97.16 138 GLY A O 1
ATOM 1053 N N . GLY A 1 139 ? 10.765 -15.293 -9.395 1 97.56 139 GLY A N 1
ATOM 1054 C CA . GLY A 1 139 ? 11.488 -16.294 -8.626 1 97.56 139 GLY A CA 1
ATOM 1055 C C . GLY A 1 139 ? 12.842 -15.812 -8.142 1 97.56 139 GLY A C 1
ATOM 1056 O O . GLY A 1 139 ? 13.502 -15.019 -8.817 1 97.56 139 GLY A O 1
ATOM 1057 N N . ALA A 1 140 ? 13.206 -16.289 -6.988 1 97.71 140 ALA A N 1
ATOM 1058 C CA . ALA A 1 140 ? 14.522 -16.013 -6.419 1 97.71 140 ALA A CA 1
ATOM 1059 C C . ALA A 1 140 ? 15.299 -17.304 -6.179 1 97.71 140 ALA A C 1
ATOM 1061 O O . ALA A 1 140 ? 15.437 -17.75 -5.037 1 97.71 140 ALA A O 1
ATOM 1062 N N . PRO A 1 141 ? 15.828 -17.807 -7.226 1 97.05 141 PRO A N 1
ATOM 1063 C CA . PRO A 1 141 ? 16.56 -19.068 -7.085 1 97.05 141 PRO A CA 1
ATOM 1064 C C . PRO A 1 141 ? 17.852 -18.914 -6.285 1 97.05 141 PRO A C 1
ATOM 1066 O O . PRO A 1 141 ? 18.471 -17.847 -6.304 1 97.05 141 PRO A O 1
ATOM 1069 N N . SER A 1 142 ? 18.196 -19.906 -5.587 1 95.1 142 SER A N 1
ATOM 1070 C CA . SER A 1 142 ? 19.436 -20.024 -4.827 1 95.1 142 SER A CA 1
ATOM 1071 C C . SER A 1 142 ? 19.974 -21.451 -4.867 1 95.1 142 SER A C 1
ATOM 1073 O O . SER A 1 142 ? 19.373 -22.33 -5.487 1 95.1 142 SER A O 1
ATOM 1075 N N . GLN A 1 143 ? 21.123 -21.654 -4.315 1 91.7 143 GLN A N 1
ATOM 1076 C CA . GLN A 1 143 ? 21.684 -22.999 -4.235 1 91.7 143 GLN A CA 1
ATOM 1077 C C . GLN A 1 143 ? 20.777 -23.926 -3.432 1 91.7 143 GLN A C 1
ATOM 1079 O O . GLN A 1 143 ? 20.683 -25.12 -3.727 1 91.7 143 GLN A O 1
ATOM 1084 N N . LYS A 1 144 ? 20.055 -23.398 -2.561 1 92.19 144 LYS A N 1
ATOM 1085 C CA . LYS A 1 144 ? 19.188 -24.179 -1.684 1 92.19 144 LYS A CA 1
ATOM 1086 C C . LYS A 1 144 ? 17.829 -24.427 -2.334 1 92.19 144 LYS A C 1
ATOM 1088 O O . LYS A 1 144 ? 17.187 -25.446 -2.073 1 92.19 144 LYS A O 1
ATOM 1093 N N . HIS A 1 145 ? 17.438 -23.493 -3.163 1 94.67 145 HIS A N 1
ATOM 1094 C CA . HIS A 1 145 ? 16.121 -23.572 -3.787 1 94.67 145 HIS A CA 1
ATOM 1095 C C . HIS A 1 145 ? 16.217 -23.398 -5.299 1 94.67 145 HIS A C 1
ATOM 1097 O O . HIS A 1 145 ? 16.348 -22.276 -5.792 1 94.67 145 HIS A O 1
ATOM 1103 N N . ASP A 1 146 ? 16.007 -24.426 -6.007 1 94.45 146 ASP A N 1
ATOM 1104 C CA . ASP A 1 146 ? 16.09 -24.402 -7.464 1 94.45 146 ASP A CA 1
ATOM 1105 C C . ASP A 1 146 ? 14.752 -24.009 -8.085 1 94.45 146 ASP A C 1
ATOM 1107 O O . ASP A 1 146 ? 14.105 -24.823 -8.746 1 94.45 146 ASP A O 1
ATOM 1111 N N . ILE A 1 147 ? 14.45 -22.822 -7.94 1 95.98 147 ILE A N 1
ATOM 1112 C CA . ILE A 1 147 ? 13.191 -22.305 -8.466 1 95.98 147 ILE A CA 1
ATOM 1113 C C . ILE A 1 147 ? 13.32 -22.059 -9.967 1 95.98 147 ILE A C 1
ATOM 1115 O O . ILE A 1 147 ? 14.226 -21.35 -10.411 1 95.98 147 ILE A O 1
ATOM 1119 N N . ARG A 1 148 ? 12.408 -22.587 -10.696 1 95.05 148 ARG A N 1
ATOM 1120 C CA . ARG A 1 148 ? 12.441 -22.505 -12.152 1 95.05 148 ARG A CA 1
ATOM 1121 C C . ARG A 1 148 ? 11.21 -21.781 -12.688 1 95.05 148 ARG A C 1
ATOM 1123 O O . ARG A 1 148 ? 10.236 -21.58 -11.96 1 95.05 148 ARG A O 1
ATOM 1130 N N . LEU A 1 149 ? 11.354 -21.369 -13.917 1 94.29 149 LEU A N 1
ATOM 1131 C CA . LEU A 1 149 ? 10.218 -20.748 -14.589 1 94.29 149 LEU A CA 1
ATOM 1132 C C . LEU A 1 149 ? 9.005 -21.671 -14.572 1 94.29 149 LEU A C 1
ATOM 1134 O O . LEU A 1 149 ? 9.092 -22.826 -14.997 1 94.29 149 LEU A O 1
ATOM 1138 N N . GLY A 1 150 ? 7.931 -21.201 -14.006 1 92.72 150 GLY A N 1
ATOM 1139 C CA . GLY A 1 150 ? 6.702 -21.978 -13.978 1 92.72 150 GLY A CA 1
ATOM 1140 C C . GLY A 1 150 ? 6.497 -22.724 -12.673 1 92.72 150 GLY A C 1
ATOM 1141 O O . GLY A 1 150 ? 5.43 -23.294 -12.439 1 92.72 150 GLY A O 1
ATOM 1142 N N . ASP A 1 151 ? 7.519 -22.776 -11.818 1 93.84 151 ASP A N 1
ATOM 1143 C CA . ASP A 1 151 ? 7.336 -23.362 -10.494 1 93.84 151 ASP A CA 1
ATOM 1144 C C . ASP A 1 151 ? 6.343 -22.549 -9.666 1 93.84 151 ASP A C 1
ATOM 1146 O O . ASP A 1 151 ? 6.009 -21.418 -10.023 1 93.84 151 ASP A O 1
ATOM 1150 N N . ILE A 1 152 ? 5.836 -23.167 -8.628 1 95.23 152 ILE A N 1
ATOM 1151 C CA . ILE A 1 152 ? 4.837 -22.549 -7.763 1 95.23 152 ILE A CA 1
ATOM 1152 C C . ILE A 1 152 ? 5.442 -22.276 -6.388 1 95.23 152 ILE A C 1
ATOM 1154 O O . ILE A 1 152 ? 6.163 -23.115 -5.843 1 95.23 152 ILE A O 1
ATOM 1158 N N . VAL A 1 153 ? 5.216 -21.122 -5.905 1 96.91 153 VAL A N 1
ATOM 1159 C CA . VAL A 1 153 ? 5.642 -20.772 -4.554 1 96.91 153 VAL A CA 1
ATOM 1160 C C . VAL A 1 153 ? 4.42 -20.501 -3.68 1 96.91 153 VAL A C 1
ATOM 1162 O O . VAL A 1 153 ? 3.537 -19.728 -4.059 1 96.91 153 VAL A O 1
ATOM 1165 N N . VAL A 1 154 ? 4.328 -21.179 -2.573 1 96.74 154 VAL A N 1
ATOM 1166 C CA . VAL A 1 154 ? 3.266 -20.978 -1.593 1 96.74 154 VAL A CA 1
ATOM 1167 C C . VAL A 1 154 ? 3.826 -20.269 -0.362 1 96.74 154 VAL A C 1
ATOM 1169 O O . VAL A 1 154 ? 4.796 -20.733 0.242 1 96.74 154 VAL A O 1
ATOM 1172 N N . GLY A 1 155 ? 3.218 -19.149 -0.039 1 96.8 155 GLY A N 1
ATOM 1173 C CA . GLY A 1 155 ? 3.673 -18.371 1.102 1 96.8 155 GLY A CA 1
ATOM 1174 C C . GLY A 1 155 ? 3.348 -19.019 2.434 1 96.8 155 GLY A C 1
ATOM 1175 O O . GLY A 1 155 ? 2.206 -18.962 2.897 1 96.8 155 GLY A O 1
ATOM 1176 N N . VAL A 1 156 ? 4.332 -19.609 3.103 1 95.65 156 VAL A N 1
ATOM 1177 C CA . VAL A 1 156 ? 4.163 -20.208 4.423 1 95.65 156 VAL A CA 1
ATOM 1178 C C . VAL A 1 156 ? 5.321 -19.796 5.33 1 95.65 156 VAL A C 1
ATOM 1180 O O . VAL A 1 156 ? 6.409 -19.473 4.848 1 95.65 156 VAL A O 1
ATOM 1183 N N . PRO A 1 157 ? 5.09 -19.782 6.596 1 93.99 157 PRO A N 1
ATOM 1184 C CA . PRO A 1 157 ? 6.133 -19.347 7.529 1 93.99 157 PRO A CA 1
ATOM 1185 C C . PRO A 1 157 ? 7.373 -20.238 7.485 1 93.99 157 PRO A C 1
ATOM 1187 O O . PRO A 1 157 ? 7.257 -21.456 7.324 1 93.99 157 PRO A O 1
ATOM 1190 N N . ARG A 1 158 ? 8.446 -19.58 7.511 1 89.42 158 ARG A N 1
ATOM 1191 C CA . ARG A 1 158 ? 9.742 -20.239 7.629 1 89.42 158 ARG A CA 1
ATOM 1192 C C . ARG A 1 158 ? 10.65 -19.493 8.6 1 89.42 158 ARG A C 1
ATOM 1194 O O . ARG A 1 158 ? 10.903 -18.299 8.429 1 89.42 158 ARG A O 1
ATOM 1201 N N . GLY A 1 159 ? 11.083 -20.204 9.576 1 82.15 159 GLY A N 1
ATOM 1202 C CA . GLY A 1 159 ? 11.923 -19.541 10.56 1 82.15 159 GLY A CA 1
ATOM 1203 C C . GLY A 1 159 ? 11.237 -18.37 11.238 1 82.15 159 GLY A C 1
ATOM 1204 O O . GLY A 1 159 ? 10.142 -18.517 11.784 1 82.15 159 GLY A O 1
ATOM 1205 N N . ASP A 1 160 ? 11.856 -17.135 11.055 1 81.39 160 ASP A N 1
ATOM 1206 C CA . ASP A 1 160 ? 11.37 -15.936 11.733 1 81.39 160 ASP A CA 1
ATOM 1207 C C . ASP A 1 160 ? 10.441 -15.132 10.827 1 81.39 160 ASP A C 1
ATOM 1209 O O . ASP A 1 160 ? 9.971 -14.058 11.208 1 81.39 160 ASP A O 1
ATOM 1213 N N . LYS A 1 161 ? 10.106 -15.741 9.73 1 85.79 161 LYS A N 1
ATOM 1214 C CA . LYS A 1 161 ? 9.268 -14.998 8.793 1 85.79 161 LYS A CA 1
ATOM 1215 C C . LYS A 1 161 ? 7.908 -15.668 8.621 1 85.79 161 LYS A C 1
ATOM 1217 O O . LYS A 1 161 ? 7.811 -16.897 8.621 1 85.79 161 LYS A O 1
ATOM 1222 N N . HIS A 1 162 ? 6.812 -14.894 8.409 1 88.61 162 HIS A N 1
ATOM 1223 C CA . HIS A 1 162 ? 5.424 -15.339 8.469 1 88.61 162 HIS A CA 1
ATOM 1224 C C . HIS A 1 162 ? 4.895 -15.683 7.08 1 88.61 162 HIS A C 1
ATOM 1226 O O . HIS A 1 162 ? 3.686 -15.636 6.843 1 88.61 162 HIS A O 1
ATOM 1232 N N . GLY A 1 163 ? 5.566 -16.024 6.129 1 93.07 163 GLY A N 1
ATOM 1233 C CA . GLY A 1 163 ? 5.131 -16.432 4.802 1 93.07 163 GLY A CA 1
ATOM 1234 C C . GLY A 1 163 ? 5.227 -15.319 3.775 1 93.07 163 GLY A C 1
ATOM 1235 O O . GLY A 1 163 ? 5.474 -15.577 2.595 1 93.07 163 GLY A O 1
ATOM 1236 N N . VAL A 1 164 ? 4.909 -14.089 4.236 1 95.92 164 VAL A N 1
ATOM 1237 C CA . VAL A 1 164 ? 5.071 -12.901 3.403 1 95.92 164 VAL A CA 1
ATOM 1238 C C . VAL A 1 164 ? 5.852 -11.836 4.169 1 95.92 164 VAL A C 1
ATOM 1240 O O . VAL A 1 164 ? 5.616 -11.62 5.36 1 95.92 164 VAL A O 1
ATOM 1243 N N . LEU A 1 165 ? 6.74 -11.232 3.516 1 95.68 165 LEU A N 1
ATOM 1244 C CA . LEU A 1 165 ? 7.526 -10.135 4.07 1 95.68 165 LEU A CA 1
ATOM 1245 C C . LEU A 1 165 ? 7.406 -8.887 3.202 1 95.68 165 LEU A C 1
ATOM 1247 O O . LEU A 1 165 ? 7.67 -8.936 1.998 1 95.68 165 LEU A O 1
ATOM 1251 N N . GLN A 1 166 ? 6.941 -7.863 3.746 1 96.18 166 GLN A N 1
ATOM 1252 C CA . GLN A 1 166 ? 7.059 -6.59 3.042 1 96.18 166 GLN A CA 1
ATOM 1253 C C . GLN A 1 166 ? 8.443 -5.978 3.242 1 96.18 166 GLN A C 1
ATOM 1255 O O . GLN A 1 166 ? 8.69 -5.302 4.243 1 96.18 166 GLN A O 1
ATOM 1260 N N . TYR A 1 167 ? 9.263 -6.081 2.32 1 95.09 167 TYR A N 1
ATOM 1261 C CA . TYR A 1 167 ? 10.683 -5.851 2.56 1 95.09 167 TYR A CA 1
ATOM 1262 C C . TYR A 1 167 ? 11.05 -4.394 2.303 1 95.09 167 TYR A C 1
ATOM 1264 O O . TYR A 1 167 ? 12.182 -3.977 2.563 1 95.09 167 TYR A O 1
ATOM 1272 N N . ASP A 1 168 ? 10.085 -3.577 1.823 1 94.89 168 ASP A N 1
ATOM 1273 C CA . ASP A 1 168 ? 10.386 -2.166 1.598 1 94.89 168 ASP A CA 1
ATOM 1274 C C . ASP A 1 168 ? 9.716 -1.287 2.651 1 94.89 168 ASP A C 1
ATOM 1276 O O . ASP A 1 168 ? 9.644 -0.066 2.494 1 94.89 168 ASP A O 1
ATOM 1280 N N . MET A 1 169 ? 9.194 -1.874 3.637 1 94.91 169 MET A N 1
ATOM 1281 C CA . MET A 1 169 ? 8.548 -1.098 4.691 1 94.91 169 MET A CA 1
ATOM 1282 C C . MET A 1 169 ? 9.467 -0.95 5.899 1 94.91 169 MET A C 1
ATOM 1284 O O . MET A 1 169 ? 9.922 -1.947 6.463 1 94.91 169 MET A O 1
ATOM 1288 N N . GLY A 1 170 ? 9.624 0.271 6.321 1 94.15 170 GLY A N 1
ATOM 1289 C CA . GLY A 1 170 ? 10.459 0.503 7.489 1 94.15 170 GLY A CA 1
ATOM 1290 C C . GLY A 1 170 ? 11.008 1.916 7.56 1 94.15 170 GLY A C 1
ATOM 1291 O O . GLY A 1 170 ? 10.341 2.867 7.147 1 94.15 170 GLY A O 1
ATOM 1292 N N . LYS A 1 171 ? 12.126 2.065 8.212 1 92.39 171 LYS A N 1
ATOM 1293 C CA . LYS A 1 171 ? 12.784 3.354 8.4 1 92.39 171 LYS A CA 1
ATOM 1294 C C . LYS A 1 171 ? 14.123 3.4 7.669 1 92.39 171 LYS A C 1
ATOM 1296 O O . LYS A 1 171 ? 14.966 2.519 7.851 1 92.39 171 LYS A O 1
ATOM 1301 N N . THR A 1 172 ? 14.238 4.303 6.826 1 92.64 172 THR A N 1
ATOM 1302 C CA . THR A 1 172 ? 15.527 4.507 6.175 1 92.64 172 THR A CA 1
ATOM 1303 C C . THR A 1 172 ? 16.435 5.382 7.034 1 92.64 172 THR A C 1
ATOM 1305 O O . THR A 1 172 ? 16.083 6.517 7.362 1 92.64 172 THR A O 1
ATOM 1308 N N . MET A 1 173 ? 17.532 4.909 7.29 1 90.19 173 MET A N 1
ATOM 1309 C CA . MET A 1 173 ? 18.453 5.601 8.187 1 90.19 173 MET A CA 1
ATOM 1310 C C . MET A 1 173 ? 19.473 6.414 7.397 1 90.19 173 MET A C 1
ATOM 1312 O O . MET A 1 173 ? 19.584 6.265 6.179 1 90.19 173 MET A O 1
ATOM 1316 N N . GLN A 1 174 ? 20.234 7.207 8.033 1 88.94 174 GLN A N 1
ATOM 1317 C CA . GLN A 1 174 ? 21.167 8.148 7.422 1 88.94 174 GLN A CA 1
ATOM 1318 C C . GLN A 1 174 ? 22.275 7.415 6.672 1 88.94 174 GLN A C 1
ATOM 1320 O O . GLN A 1 174 ? 22.815 7.932 5.691 1 88.94 174 GLN A O 1
ATOM 1325 N N . ASP A 1 175 ? 22.56 6.193 7.101 1 85.17 175 ASP A N 1
ATOM 1326 C CA . ASP A 1 175 ? 23.621 5.429 6.453 1 85.17 175 ASP A CA 1
ATOM 1327 C C . ASP A 1 175 ? 23.098 4.701 5.217 1 85.17 175 ASP A C 1
ATOM 1329 O O . ASP A 1 175 ? 23.841 3.97 4.559 1 85.17 175 ASP A O 1
ATOM 1333 N N . GLY A 1 176 ? 21.839 4.877 5.041 1 83.58 176 GLY A N 1
ATOM 1334 C CA . GLY A 1 176 ? 21.251 4.279 3.853 1 83.58 176 GLY A CA 1
ATOM 1335 C C . GLY A 1 176 ? 20.6 2.935 4.122 1 83.58 176 GLY A C 1
ATOM 1336 O O . GLY A 1 176 ? 19.944 2.37 3.245 1 83.58 176 GLY A O 1
ATOM 1337 N N . SER A 1 177 ? 20.76 2.5 5.27 1 87.86 177 SER A N 1
ATOM 1338 C CA . SER A 1 177 ? 20.183 1.203 5.606 1 87.86 177 SER A CA 1
ATOM 1339 C C . SER A 1 177 ? 18.684 1.315 5.866 1 87.86 177 SER A C 1
ATOM 1341 O O . SER A 1 177 ? 18.2 2.365 6.294 1 87.86 177 SER A O 1
ATOM 1343 N N . LEU A 1 178 ? 18.036 0.237 5.519 1 90.87 178 LEU A N 1
ATOM 1344 C CA . LEU A 1 178 ? 16.608 0.143 5.801 1 90.87 178 LEU A CA 1
ATOM 1345 C C . LEU A 1 178 ? 16.346 -0.801 6.97 1 90.87 178 LEU A C 1
ATOM 1347 O O . LEU A 1 178 ? 16.708 -1.978 6.916 1 90.87 178 LEU A O 1
ATOM 1351 N N . HIS A 1 179 ? 15.791 -0.236 8.016 1 91.78 179 HIS A N 1
ATOM 1352 C CA . HIS A 1 179 ? 15.272 -1.059 9.103 1 91.78 179 HIS A CA 1
ATOM 1353 C C . HIS A 1 179 ? 13.847 -1.519 8.814 1 91.78 179 HIS A C 1
ATOM 1355 O O . HIS A 1 179 ? 12.897 -0.75 8.978 1 91.78 179 HIS A O 1
ATOM 1361 N N . ILE A 1 180 ? 13.75 -2.786 8.449 1 91.18 180 ILE A N 1
ATOM 1362 C CA . ILE A 1 180 ? 12.484 -3.328 7.967 1 91.18 180 ILE A CA 1
ATOM 1363 C C . ILE A 1 180 ? 11.525 -3.519 9.139 1 91.18 180 ILE A C 1
ATOM 1365 O O . ILE A 1 180 ? 11.903 -4.069 10.176 1 91.18 180 ILE A O 1
ATOM 1369 N N . THR A 1 181 ? 10.278 -3.056 8.987 1 86.19 181 THR A N 1
ATOM 1370 C CA . THR A 1 181 ? 9.218 -3.253 9.969 1 86.19 181 THR A CA 1
ATOM 1371 C C . THR A 1 181 ? 8.008 -3.93 9.331 1 86.19 181 THR A C 1
ATOM 1373 O O . THR A 1 181 ? 6.95 -4.039 9.954 1 86.19 181 THR A O 1
ATOM 1376 N N . GLY A 1 182 ? 8.125 -4.317 8.108 1 83.05 182 GLY A N 1
ATOM 1377 C CA . GLY A 1 182 ? 7.019 -4.853 7.331 1 83.05 182 GLY A CA 1
ATOM 1378 C C . GLY A 1 182 ? 6.731 -6.312 7.631 1 83.05 182 GLY A C 1
ATOM 1379 O O . GLY A 1 182 ? 6.571 -7.12 6.714 1 83.05 182 GLY A O 1
ATOM 1380 N N . PHE A 1 183 ? 6.691 -6.681 8.983 1 79.96 183 PHE A N 1
ATOM 1381 C CA . PHE A 1 183 ? 6.324 -8.036 9.375 1 79.96 183 PHE A CA 1
ATOM 1382 C C . PHE A 1 183 ? 4.81 -8.21 9.371 1 79.96 183 PHE A C 1
ATOM 1384 O O . PHE A 1 183 ? 4.089 -7.428 9.995 1 79.96 183 PHE A O 1
ATOM 1391 N N . LEU A 1 184 ? 4.474 -9.137 8.625 1 89.01 184 LEU A N 1
ATOM 1392 C CA . LEU A 1 184 ? 3.052 -9.368 8.392 1 89.01 184 LEU A CA 1
ATOM 1393 C C . LEU A 1 184 ? 2.585 -10.637 9.097 1 89.01 184 LEU A C 1
ATOM 1395 O O . LEU A 1 184 ? 3.404 -11.418 9.587 1 89.01 184 LEU A O 1
ATOM 1399 N N . ASN A 1 185 ? 1.329 -10.833 9.201 1 88.45 185 ASN A N 1
ATOM 1400 C CA . ASN A 1 185 ? 0.76 -12.007 9.853 1 88.45 185 ASN A CA 1
ATOM 1401 C C . ASN A 1 185 ? 0.981 -13.27 9.026 1 88.45 185 ASN A C 1
ATOM 1403 O O . ASN A 1 185 ? 1.065 -13.206 7.798 1 88.45 185 ASN A O 1
ATOM 1407 N N . PRO A 1 186 ? 1.178 -14.365 9.748 1 92.04 186 PRO A N 1
ATOM 1408 C CA . PRO A 1 186 ? 1.141 -15.62 8.994 1 92.04 186 PRO A CA 1
ATOM 1409 C C . PRO A 1 186 ? -0.255 -15.955 8.472 1 92.04 186 PRO A C 1
ATOM 1411 O O . PRO A 1 186 ? -1.25 -15.437 8.986 1 92.04 186 PRO A O 1
ATOM 1414 N N . PRO A 1 187 ? -0.267 -16.762 7.458 1 93.12 187 PRO A N 1
ATOM 1415 C CA . PRO A 1 187 ? -1.599 -17.243 7.08 1 93.12 187 PRO A CA 1
ATOM 1416 C C . PRO A 1 187 ? -2.314 -17.957 8.225 1 93.12 187 PRO A C 1
ATOM 1418 O O . PRO A 1 187 ? -1.665 -18.47 9.14 1 93.12 187 PRO A O 1
ATOM 1421 N N . PRO A 1 188 ? -3.587 -17.983 8.197 1 93.19 188 PRO A N 1
ATOM 1422 C CA . PRO A 1 188 ? -4.333 -18.678 9.249 1 93.19 188 PRO A CA 1
ATOM 1423 C C . PRO A 1 188 ? -3.956 -20.154 9.362 1 93.19 188 PRO A C 1
ATOM 1425 O O . PRO A 1 188 ? -3.585 -20.779 8.365 1 93.19 188 PRO A O 1
ATOM 1428 N N . ILE A 1 189 ? -4.125 -20.702 10.505 1 93.88 189 ILE A N 1
ATOM 1429 C CA . ILE A 1 189 ? -3.698 -22.058 10.833 1 93.88 189 ILE A CA 1
ATOM 1430 C C . ILE A 1 189 ? -4.404 -23.056 9.918 1 93.88 189 ILE A C 1
ATOM 1432 O O . ILE A 1 189 ? -3.794 -24.024 9.457 1 93.88 189 ILE A O 1
ATOM 1436 N N . PHE A 1 190 ? -5.66 -22.869 9.698 1 95.33 190 PHE A N 1
ATOM 1437 C CA . PHE A 1 190 ? -6.402 -23.842 8.905 1 95.33 190 PHE A CA 1
ATOM 1438 C C . PHE A 1 190 ? -5.886 -23.878 7.471 1 95.33 190 PHE A C 1
ATOM 1440 O O . PHE A 1 190 ? -5.873 -24.936 6.837 1 95.33 190 PHE A O 1
ATOM 1447 N N . LEU A 1 191 ? -5.391 -22.746 6.952 1 95.26 191 LEU A N 1
ATOM 1448 C CA . LEU A 1 191 ? -4.798 -22.728 5.619 1 95.26 191 LEU A CA 1
ATOM 1449 C C . LEU A 1 191 ? -3.42 -23.381 5.627 1 95.26 191 LEU A C 1
ATOM 1451 O O . LEU A 1 191 ? -3.056 -24.084 4.682 1 95.26 191 LEU A O 1
ATOM 1455 N N . ARG A 1 192 ? -2.686 -23.135 6.663 1 95.11 192 ARG A N 1
ATOM 1456 C CA . ARG A 1 192 ? -1.383 -23.778 6.793 1 95.11 192 ARG A CA 1
ATOM 1457 C C . ARG A 1 192 ? -1.525 -25.294 6.877 1 95.11 192 ARG A C 1
ATOM 1459 O O . ARG A 1 192 ? -0.741 -26.031 6.275 1 95.11 192 ARG A O 1
ATOM 1466 N N . ASN A 1 193 ? -2.561 -25.732 7.56 1 94.93 193 ASN A N 1
ATOM 1467 C CA . ASN A 1 193 ? -2.844 -27.161 7.638 1 94.93 193 ASN A CA 1
ATOM 1468 C C . ASN A 1 193 ? -3.211 -27.735 6.273 1 94.93 193 ASN A C 1
ATOM 1470 O O . ASN A 1 193 ? -2.792 -28.841 5.927 1 94.93 193 ASN A O 1
ATOM 1474 N N . ALA A 1 194 ? -3.971 -26.987 5.616 1 93.04 194 ALA A N 1
ATOM 1475 C CA . ALA A 1 194 ? -4.34 -27.423 4.272 1 93.04 194 ALA A CA 1
ATOM 1476 C C . ALA A 1 194 ? -3.109 -27.556 3.381 1 93.04 194 ALA A C 1
ATOM 1478 O O . ALA A 1 194 ? -3 -28.503 2.598 1 93.04 194 ALA A O 1
ATOM 1479 N N . VAL A 1 195 ? -2.224 -26.641 3.485 1 93.5 195 VAL A N 1
ATOM 1480 C CA . VAL A 1 195 ? -0.99 -26.663 2.706 1 93.5 195 VAL A CA 1
ATOM 1481 C C . VAL A 1 195 ? -0.156 -27.882 3.093 1 93.5 195 VAL A C 1
ATOM 1483 O O . VAL A 1 195 ? 0.402 -28.56 2.227 1 93.5 195 VAL A O 1
ATOM 1486 N N . ASP A 1 196 ? -0.056 -28.137 4.377 1 90.98 196 ASP A N 1
ATOM 1487 C CA . ASP A 1 196 ? 0.677 -29.304 4.857 1 90.98 196 ASP A CA 1
ATOM 1488 C C . ASP A 1 196 ? 0.102 -30.592 4.273 1 90.98 196 ASP A C 1
ATOM 1490 O O . ASP A 1 196 ? 0.85 -31.474 3.845 1 90.98 196 ASP A O 1
ATOM 1494 N N . ARG A 1 197 ? -1.16 -30.66 4.258 1 88.63 197 ARG A N 1
ATOM 1495 C CA . ARG A 1 197 ? -1.824 -31.836 3.706 1 88.63 197 ARG A CA 1
ATOM 1496 C C . ARG A 1 197 ? -1.532 -31.982 2.216 1 88.63 197 ARG A C 1
ATOM 1498 O O . ARG A 1 197 ? -1.282 -33.088 1.733 1 88.63 197 ARG A O 1
ATOM 1505 N N . LEU A 1 198 ? -1.585 -30.851 1.535 1 85.88 198 LEU A N 1
ATOM 1506 C CA . LEU A 1 198 ? -1.325 -30.871 0.1 1 85.88 198 LEU A CA 1
ATOM 1507 C C . LEU A 1 198 ? 0.119 -31.272 -0.185 1 85.88 198 LEU A C 1
ATOM 1509 O O . LEU A 1 198 ? 0.391 -31.973 -1.163 1 85.88 198 LEU A O 1
ATOM 1513 N N . GLN A 1 199 ? 0.986 -30.765 0.628 1 84.43 199 GLN A N 1
ATOM 1514 C CA . GLN A 1 199 ? 2.398 -31.102 0.478 1 84.43 199 GLN A CA 1
ATOM 1515 C C . GLN A 1 199 ? 2.622 -32.606 0.604 1 84.43 199 GLN A C 1
ATOM 1517 O O . GLN A 1 199 ? 3.4 -33.189 -0.153 1 84.43 199 GLN A O 1
ATOM 1522 N N . PHE A 1 200 ? 1.974 -33.228 1.538 1 80.46 200 PHE A N 1
ATOM 1523 C CA . PHE A 1 200 ? 2.097 -34.663 1.769 1 80.46 200 PHE A CA 1
ATOM 1524 C C . PHE A 1 200 ? 1.472 -35.451 0.624 1 80.46 200 PHE A C 1
ATOM 1526 O O . PHE A 1 200 ? 1.999 -36.488 0.216 1 80.46 200 PHE A O 1
ATOM 1533 N N . GLN A 1 201 ? 0.377 -34.949 0.206 1 75.51 201 GLN A N 1
ATOM 1534 C CA . GLN A 1 201 ? -0.327 -35.64 -0.87 1 75.51 201 GLN A CA 1
ATOM 1535 C C . GLN A 1 201 ? 0.461 -35.573 -2.175 1 75.51 201 GLN A C 1
ATOM 1537 O O . GLN A 1 201 ? 0.425 -36.509 -2.977 1 75.51 201 GLN A O 1
ATOM 1542 N N . TYR A 1 202 ? 1.072 -34.421 -2.346 1 69.08 202 TYR A N 1
ATOM 1543 C CA . TYR A 1 202 ? 1.749 -34.229 -3.624 1 69.08 202 TYR A CA 1
ATOM 1544 C C . TYR A 1 202 ? 3.204 -34.676 -3.543 1 69.08 202 TYR A C 1
ATOM 1546 O O . TYR A 1 202 ? 3.897 -34.741 -4.56 1 69.08 202 TYR A O 1
ATOM 1554 N N . GLU A 1 203 ? 3.78 -34.852 -2.335 1 62.34 203 GLU A N 1
ATOM 1555 C CA . GLU A 1 203 ? 5.149 -35.346 -2.223 1 62.34 203 GLU A CA 1
ATOM 1556 C C . GLU A 1 203 ? 5.286 -36.738 -2.832 1 62.34 203 GLU A C 1
ATOM 1558 O O . GLU A 1 203 ? 6.304 -37.054 -3.452 1 62.34 203 GLU A O 1
ATOM 1563 N N . ILE A 1 204 ? 4.324 -37.54 -2.555 1 56.72 204 ILE A N 1
ATOM 1564 C CA . ILE A 1 204 ? 4.49 -38.898 -3.062 1 56.72 204 ILE A CA 1
ATOM 1565 C C . ILE A 1 204 ? 4.138 -38.941 -4.547 1 56.72 204 ILE A C 1
ATOM 1567 O O . ILE A 1 204 ? 4.921 -39.433 -5.363 1 56.72 204 ILE A O 1
ATOM 1571 N N . PRO A 1 205 ? 2.859 -38.515 -4.926 1 54.65 205 PRO A N 1
ATOM 1572 C CA . PRO A 1 205 ? 2.537 -38.642 -6.35 1 54.65 205 PRO A CA 1
ATOM 1573 C C . PRO A 1 205 ? 2.813 -37.362 -7.134 1 54.65 205 PRO A C 1
ATOM 1575 O O . PRO A 1 205 ? 1.879 -36.644 -7.5 1 54.65 205 PRO A O 1
ATOM 1578 N N . GLY A 1 206 ? 3.98 -36.608 -6.991 1 53.4 206 GLY A N 1
ATOM 1579 C CA . GLY A 1 206 ? 4.419 -35.338 -7.548 1 53.4 206 GLY A CA 1
ATOM 1580 C C . GLY A 1 206 ? 3.95 -35.118 -8.973 1 53.4 206 GLY A C 1
ATOM 1581 O O . GLY A 1 206 ? 3.625 -33.993 -9.359 1 53.4 206 GLY A O 1
ATOM 1582 N N . GLN A 1 207 ? 3.904 -36.079 -9.767 1 58.8 207 GLN A N 1
ATOM 1583 C CA . GLN A 1 207 ? 3.597 -36.097 -11.194 1 58.8 207 GLN A CA 1
ATOM 1584 C C . GLN A 1 207 ? 2.139 -35.729 -11.448 1 58.8 207 GLN A C 1
ATOM 1586 O O . GLN A 1 207 ? 1.788 -35.275 -12.539 1 58.8 207 GLN A O 1
ATOM 1591 N N . GLN A 1 208 ? 1.502 -35.43 -10.344 1 73.75 208 GLN A N 1
ATOM 1592 C CA . GLN A 1 208 ? 0.061 -35.287 -10.523 1 73.75 208 GLN A CA 1
ATOM 1593 C C . GLN A 1 208 ? -0.304 -33.864 -10.936 1 73.75 208 GLN A C 1
ATOM 1595 O O . GLN A 1 208 ? -1.229 -33.659 -11.725 1 73.75 208 GLN A O 1
ATOM 1600 N N . LEU A 1 209 ? 0.625 -32.845 -10.636 1 82.1 209 LEU A N 1
ATOM 1601 C CA . LEU A 1 209 ? 0.268 -31.475 -10.987 1 82.1 209 LEU A CA 1
ATOM 1602 C C . LEU A 1 209 ? 0.364 -31.257 -12.493 1 82.1 209 LEU A C 1
ATOM 1604 O O . LEU A 1 209 ? -0.544 -30.685 -13.101 1 82.1 209 LEU A O 1
ATOM 1608 N N . GLN A 1 210 ? 1.378 -31.765 -13.077 1 83.3 210 GLN A N 1
ATOM 1609 C CA . GLN A 1 210 ? 1.57 -31.62 -14.516 1 83.3 210 GLN A CA 1
ATOM 1610 C C . GLN A 1 210 ? 0.461 -32.323 -15.293 1 83.3 210 GLN A C 1
ATOM 1612 O O . GLN A 1 210 ? -0.017 -31.809 -16.306 1 83.3 210 GLN A O 1
ATOM 1617 N N . LEU A 1 211 ? 0.126 -33.516 -14.814 1 83.26 211 LEU A N 1
ATOM 1618 C CA . LEU A 1 211 ? -0.933 -34.269 -15.478 1 83.26 211 LEU A CA 1
ATOM 1619 C C . LEU A 1 211 ? -2.257 -33.516 -15.415 1 83.26 211 LEU A C 1
ATOM 1621 O O . LEU A 1 211 ? -2.995 -33.464 -16.401 1 83.26 211 LEU A O 1
ATOM 1625 N N . THR A 1 212 ? -2.417 -32.974 -14.274 1 83.38 212 THR A N 1
ATOM 1626 C CA . THR A 1 212 ? -3.648 -32.212 -14.098 1 83.38 212 THR A CA 1
ATOM 1627 C C . THR A 1 212 ? -3.681 -31.012 -15.041 1 83.38 212 THR A C 1
ATOM 1629 O O . THR A 1 212 ? -4.699 -30.748 -15.683 1 83.38 212 THR A O 1
ATOM 1632 N N . ILE A 1 213 ? -2.619 -30.296 -15.137 1 87.06 213 ILE A N 1
ATOM 1633 C CA . ILE A 1 213 ? -2.521 -29.12 -15.995 1 87.06 213 ILE A CA 1
ATOM 1634 C C . ILE A 1 213 ? -2.725 -29.526 -17.453 1 87.06 213 ILE A C 1
ATOM 1636 O O . ILE A 1 213 ? -3.481 -28.882 -18.184 1 87.06 213 ILE A O 1
ATOM 1640 N N . ASN A 1 214 ? -2.139 -30.627 -17.836 1 86.92 214 ASN A N 1
ATOM 1641 C CA . ASN A 1 214 ? -2.262 -31.111 -19.207 1 86.92 214 ASN A CA 1
ATOM 1642 C C . ASN A 1 214 ? -3.705 -31.474 -19.545 1 86.92 214 ASN A C 1
ATOM 1644 O O . ASN A 1 214 ? -4.171 -31.216 -20.656 1 86.92 214 ASN A O 1
ATOM 1648 N N . ASN A 1 215 ? -4.331 -32.068 -18.626 1 87.05 215 ASN A N 1
ATOM 1649 C CA . ASN A 1 215 ? -5.727 -32.439 -18.833 1 87.05 215 ASN A CA 1
ATOM 1650 C C . ASN A 1 215 ? -6.608 -31.211 -19.04 1 87.05 215 ASN A C 1
ATOM 1652 O O . ASN A 1 215 ? -7.473 -31.203 -19.918 1 87.05 215 ASN A O 1
ATOM 1656 N N . ILE A 1 216 ? -6.278 -30.205 -18.286 1 85.82 216 ILE A N 1
ATOM 1657 C CA . ILE A 1 216 ? -7.052 -28.972 -18.39 1 85.82 216 ILE A CA 1
ATOM 1658 C C . ILE A 1 216 ? -6.789 -28.31 -19.741 1 85.82 216 ILE A C 1
ATOM 1660 O O . ILE A 1 216 ? -7.722 -27.86 -20.41 1 85.82 216 ILE A O 1
ATOM 1664 N N . LEU A 1 217 ? -5.599 -28.288 -20.108 1 88.32 217 LEU A N 1
ATOM 1665 C CA . LEU A 1 217 ? -5.219 -27.649 -21.363 1 88.32 217 LEU A CA 1
ATOM 1666 C C . LEU A 1 217 ? -5.795 -28.406 -22.555 1 88.32 217 LEU A C 1
ATOM 1668 O O . LEU A 1 217 ? -6.171 -27.798 -23.56 1 88.32 217 LEU A O 1
ATOM 1672 N N . SER A 1 218 ? -5.879 -29.725 -22.431 1 89.13 218 SER A N 1
ATOM 1673 C CA . SER A 1 218 ? -6.413 -30.54 -23.517 1 89.13 218 SER A CA 1
ATOM 1674 C C . SER A 1 218 ? -7.91 -30.31 -23.697 1 89.13 218 SER A C 1
ATOM 1676 O O . SER A 1 218 ? -8.418 -30.342 -24.819 1 89.13 218 SER A O 1
ATOM 1678 N N . ARG A 1 219 ? -8.543 -29.994 -22.657 1 86.02 219 ARG A N 1
ATOM 1679 C CA . ARG A 1 219 ? -9.988 -29.796 -22.689 1 86.02 219 ARG A CA 1
ATOM 1680 C C . ARG A 1 219 ? -10.337 -28.381 -23.138 1 86.02 219 ARG A C 1
ATOM 1682 O O . ARG A 1 219 ? -11.469 -28.115 -23.546 1 86.02 219 ARG A O 1
ATOM 1689 N N . ASN A 1 220 ? -9.31 -27.524 -22.993 1 84.87 220 ASN A N 1
ATOM 1690 C CA . ASN A 1 220 ? -9.527 -26.124 -23.34 1 84.87 220 ASN A CA 1
ATOM 1691 C C . ASN A 1 220 ? -8.427 -25.597 -24.258 1 84.87 220 ASN A C 1
ATOM 1693 O O . ASN A 1 220 ? -7.529 -24.881 -23.811 1 84.87 220 ASN A O 1
ATOM 1697 N N . PRO A 1 221 ? -8.593 -25.741 -25.488 1 83.74 221 PRO A N 1
ATOM 1698 C CA . PRO A 1 221 ? -7.522 -25.377 -26.418 1 83.74 221 PRO A CA 1
ATOM 1699 C C . PRO A 1 221 ? -7.164 -23.894 -26.356 1 83.74 221 PRO A C 1
ATOM 1701 O O . PRO A 1 221 ? -6.024 -23.518 -26.639 1 83.74 221 PRO A O 1
ATOM 1704 N N . ARG A 1 222 ? -8.08 -23.052 -26.001 1 83.11 222 ARG A N 1
ATOM 1705 C CA . ARG A 1 222 ? -7.827 -21.616 -25.953 1 83.11 222 ARG A CA 1
ATOM 1706 C C . ARG A 1 222 ? -6.883 -21.265 -24.807 1 83.11 222 ARG A C 1
ATOM 1708 O O . ARG A 1 222 ? -6.309 -20.174 -24.781 1 83.11 222 ARG A O 1
ATOM 1715 N N . LEU A 1 223 ? -6.666 -22.23 -23.931 1 87.97 223 LEU A N 1
ATOM 1716 C CA . LEU A 1 223 ? -5.801 -21.993 -22.78 1 87.97 223 LEU A CA 1
ATOM 1717 C C . LEU A 1 223 ? -4.354 -22.345 -23.107 1 87.97 223 LEU A C 1
ATOM 1719 O O . LEU A 1 223 ? -3.466 -22.178 -22.268 1 87.97 223 LEU A O 1
ATOM 1723 N N . GLN A 1 224 ? -4.131 -22.746 -24.316 1 87.19 224 GLN A N 1
ATOM 1724 C CA . GLN A 1 224 ? -2.791 -23.181 -24.697 1 87.19 224 GLN A CA 1
ATOM 1725 C C . GLN A 1 224 ? -1.786 -22.039 -24.574 1 87.19 224 GLN A C 1
ATOM 1727 O O . GLN A 1 224 ? -0.597 -22.273 -24.35 1 87.19 224 GLN A O 1
ATOM 1732 N N . THR A 1 225 ? -2.251 -20.833 -24.699 1 85.44 225 THR A N 1
ATOM 1733 C CA . THR A 1 225 ? -1.382 -19.666 -24.598 1 85.44 225 THR A CA 1
ATOM 1734 C C . THR A 1 225 ? -0.869 -19.495 -23.171 1 85.44 225 THR A C 1
ATOM 1736 O O . THR A 1 225 ? 0.09 -18.757 -22.935 1 85.44 225 THR A O 1
ATOM 1739 N N . PHE A 1 226 ? -1.442 -20.23 -22.219 1 87 226 PHE A N 1
ATOM 1740 C CA . PHE A 1 226 ? -1.064 -20.122 -20.815 1 87 226 PHE A CA 1
ATOM 1741 C C . PHE A 1 226 ? -0.168 -21.285 -20.405 1 87 226 PHE A C 1
ATOM 1743 O O . PHE A 1 226 ? 0.169 -21.432 -19.228 1 87 226 PHE A O 1
ATOM 1750 N N . LYS A 1 227 ? 0.125 -22.069 -21.385 1 88.58 227 LYS A N 1
ATOM 1751 C CA . LYS A 1 227 ? 0.963 -23.231 -21.1 1 88.58 227 LYS A CA 1
ATOM 1752 C C . LYS A 1 227 ? 2.349 -22.806 -20.625 1 88.58 227 LYS A C 1
ATOM 1754 O O . LYS A 1 227 ? 2.871 -21.776 -21.057 1 88.58 227 LYS A O 1
ATOM 1759 N N . ARG A 1 228 ? 2.909 -23.589 -19.789 1 88.61 228 ARG A N 1
ATOM 1760 C CA . ARG A 1 228 ? 4.273 -23.371 -19.318 1 88.61 228 ARG A CA 1
ATOM 1761 C C . ARG A 1 228 ? 5.259 -23.362 -20.482 1 88.61 228 ARG A C 1
ATOM 1763 O O . ARG A 1 228 ? 5.193 -24.22 -21.364 1 88.61 228 ARG A O 1
ATOM 1770 N N . PRO A 1 229 ? 6.136 -22.35 -20.48 1 84.33 229 PRO A N 1
ATOM 1771 C CA . PRO A 1 229 ? 7.15 -22.348 -21.538 1 84.33 229 PRO A CA 1
ATOM 1772 C C . PRO A 1 229 ? 8.068 -23.566 -21.477 1 84.33 229 PRO A C 1
ATOM 1774 O O . PRO A 1 229 ? 8.18 -24.208 -20.429 1 84.33 229 PRO A O 1
ATOM 1777 N N . HIS A 1 230 ? 8.617 -23.807 -22.613 1 85.57 230 HIS A N 1
ATOM 1778 C CA . HIS A 1 230 ? 9.572 -24.907 -22.691 1 85.57 230 HIS A CA 1
ATOM 1779 C C . HIS A 1 230 ? 10.727 -24.706 -21.716 1 85.57 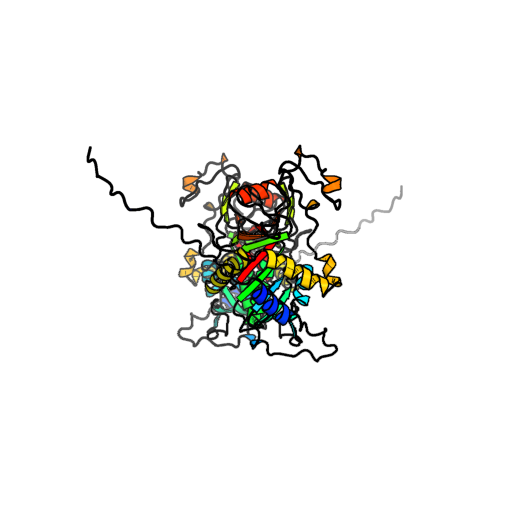230 HIS A C 1
ATOM 1781 O O . HIS A 1 230 ? 11.091 -23.569 -21.405 1 85.57 230 HIS A O 1
ATOM 1787 N N . ALA A 1 231 ? 11.309 -25.795 -21.313 1 86.01 231 ALA A N 1
ATOM 1788 C CA . ALA A 1 231 ? 12.392 -25.764 -20.334 1 86.01 231 ALA A CA 1
ATOM 1789 C C . ALA A 1 231 ? 13.565 -24.928 -20.839 1 86.01 231 ALA A C 1
ATOM 1791 O O . ALA A 1 231 ? 14.28 -24.309 -20.049 1 86.01 231 ALA A O 1
ATOM 1792 N N . SER A 1 232 ? 13.734 -24.85 -22.149 1 84.91 232 SER A N 1
ATOM 1793 C CA . SER A 1 232 ? 14.845 -24.115 -22.746 1 84.91 232 SER A CA 1
ATOM 1794 C C . SER A 1 232 ? 14.689 -22.612 -22.535 1 84.91 232 SER A C 1
ATOM 1796 O O . SER A 1 232 ? 15.659 -21.86 -22.652 1 84.91 232 SER A O 1
ATOM 1798 N N . ALA A 1 233 ? 13.471 -22.216 -22.204 1 87.23 233 ALA A N 1
ATOM 1799 C CA . ALA A 1 233 ? 13.212 -20.794 -21.998 1 87.23 233 ALA A CA 1
ATOM 1800 C C . ALA A 1 233 ? 13.617 -20.361 -20.591 1 87.23 233 ALA A C 1
ATOM 1802 O O . ALA A 1 233 ? 13.707 -19.165 -20.305 1 87.23 233 ALA A O 1
ATOM 1803 N N . ASP A 1 234 ? 13.868 -21.301 -19.719 1 91.35 234 ASP A N 1
ATOM 1804 C CA . ASP A 1 234 ? 14.293 -20.995 -18.357 1 91.35 234 ASP A CA 1
ATOM 1805 C C . ASP A 1 234 ? 15.789 -20.693 -18.303 1 91.35 234 ASP A C 1
ATOM 1807 O O . ASP A 1 234 ? 16.599 -21.589 -18.056 1 91.35 234 ASP A O 1
ATOM 1811 N N . ARG A 1 235 ? 16.089 -19.427 -18.465 1 91.82 235 ARG A N 1
ATOM 1812 C CA . ARG A 1 235 ? 17.479 -18.98 -18.466 1 91.82 235 ARG A CA 1
ATOM 1813 C C . ARG A 1 235 ? 17.763 -18.073 -17.272 1 91.82 235 ARG A C 1
ATOM 1815 O O . ARG A 1 235 ? 17.11 -17.042 -17.1 1 91.82 235 ARG A O 1
ATOM 1822 N N . LEU A 1 236 ? 18.673 -18.516 -16.474 1 94.34 236 LEU A N 1
ATOM 1823 C CA . LEU A 1 236 ? 19.079 -17.727 -15.316 1 94.34 236 LEU A CA 1
ATOM 1824 C C . LEU A 1 236 ? 20.381 -16.983 -15.595 1 94.34 236 LEU A C 1
ATOM 1826 O O . LEU A 1 236 ? 21.449 -17.595 -15.663 1 94.34 236 LEU A O 1
ATOM 1830 N N . TYR A 1 237 ? 20.306 -15.729 -15.756 1 93.34 237 TYR A N 1
ATOM 1831 C CA . TYR A 1 237 ? 21.481 -14.915 -16.044 1 93.34 237 TYR A CA 1
ATOM 1832 C C . TYR A 1 237 ? 22.202 -14.523 -14.76 1 93.34 237 TYR A C 1
ATOM 1834 O O . TYR A 1 237 ? 21.567 -14.304 -13.726 1 93.34 237 TYR A O 1
ATOM 1842 N N . GLN A 1 238 ? 23.46 -14.403 -14.925 1 94.67 238 GLN A N 1
ATOM 1843 C CA . GLN A 1 238 ? 24.258 -13.828 -13.848 1 94.67 238 GLN A CA 1
ATOM 1844 C C . GLN A 1 238 ? 23.834 -12.392 -13.555 1 94.67 238 GLN A C 1
ATOM 1846 O O . GLN A 1 238 ? 23.416 -11.666 -14.459 1 94.67 238 GLN A O 1
ATOM 1851 N N . ALA A 1 239 ? 23.952 -12.043 -12.336 1 93.69 239 ALA A N 1
ATOM 1852 C CA . ALA A 1 239 ? 23.454 -10.744 -11.891 1 93.69 239 ALA A CA 1
ATOM 1853 C C . ALA A 1 239 ? 24.144 -9.607 -12.639 1 93.69 239 ALA A C 1
ATOM 1855 O O . ALA A 1 239 ? 23.551 -8.547 -12.854 1 93.69 239 ALA A O 1
ATOM 1856 N N . GLU A 1 240 ? 25.326 -9.823 -13.109 1 92.54 240 GLU A N 1
ATOM 1857 C CA . GLU A 1 240 ? 26.132 -8.788 -13.75 1 92.54 240 GLU A CA 1
ATOM 1858 C C . GLU A 1 240 ? 25.649 -8.513 -15.171 1 92.54 240 GLU A C 1
ATOM 1860 O O . GLU A 1 240 ? 26.023 -7.505 -15.775 1 92.54 240 GLU A O 1
ATOM 1865 N N . VAL A 1 241 ? 24.875 -9.433 -15.661 1 91.01 241 VAL A N 1
ATOM 1866 C CA . VAL A 1 241 ? 24.395 -9.262 -17.029 1 91.01 241 VAL A CA 1
ATOM 1867 C C . VAL A 1 241 ? 23.269 -8.231 -17.058 1 91.01 241 VAL A C 1
ATOM 1869 O O . VAL A 1 241 ? 22.24 -8.409 -16.403 1 91.01 241 VAL A O 1
ATOM 1872 N N . THR A 1 242 ? 23.42 -7.207 -17.74 1 86.68 242 THR A N 1
ATOM 1873 C CA . THR A 1 242 ? 22.403 -6.173 -17.896 1 86.68 242 THR A CA 1
ATOM 1874 C C . THR A 1 242 ? 21.517 -6.465 -19.105 1 86.68 242 THR A C 1
ATOM 1876 O O . THR A 1 242 ? 22.017 -6.67 -20.212 1 86.68 242 THR A O 1
ATOM 1879 N N . HIS A 1 243 ? 20.278 -6.499 -18.771 1 84.56 243 HIS A N 1
ATOM 1880 C CA . HIS A 1 243 ? 19.334 -6.733 -19.857 1 84.56 243 HIS A CA 1
ATOM 1881 C C . HIS A 1 243 ? 18.957 -5.428 -20.551 1 84.56 243 HIS A C 1
ATOM 1883 O O . HIS A 1 243 ? 18.583 -4.455 -19.892 1 84.56 243 HIS A O 1
ATOM 1889 N N . PRO A 1 244 ? 19.201 -5.366 -21.791 1 79.38 244 PRO A N 1
ATOM 1890 C CA . PRO A 1 244 ? 18.802 -4.149 -22.503 1 79.38 244 PRO A CA 1
ATOM 1891 C C . PRO A 1 244 ? 17.302 -3.88 -22.417 1 79.38 244 PRO A C 1
ATOM 1893 O O . PRO A 1 244 ? 16.506 -4.82 -22.342 1 79.38 244 PRO A O 1
ATOM 1896 N N . PRO A 1 245 ? 17.133 -2.492 -22.197 1 74.15 245 PRO A N 1
ATOM 1897 C CA . PRO A 1 245 ? 15.702 -2.182 -22.23 1 74.15 245 PRO A CA 1
ATOM 1898 C C . PRO A 1 245 ? 15.06 -2.506 -23.577 1 74.15 245 PRO A C 1
ATOM 1900 O O . PRO A 1 245 ? 15.739 -2.498 -24.607 1 74.15 245 PRO A O 1
ATOM 1903 N N . GLY A 1 246 ? 13.842 -2.964 -23.657 1 67.67 246 GLY A N 1
ATOM 1904 C CA . GLY A 1 246 ? 13.166 -3.212 -24.92 1 67.67 246 GLY A CA 1
ATOM 1905 C C . GLY A 1 246 ? 12.304 -4.46 -24.901 1 67.67 246 GLY A C 1
ATOM 1906 O O . GLY A 1 246 ? 12.103 -5.066 -23.847 1 67.67 246 GLY A O 1
ATOM 1907 N N . THR A 1 247 ? 11.813 -4.715 -26.061 1 68.04 247 THR A N 1
ATOM 1908 C CA . THR A 1 247 ? 10.837 -5.786 -26.222 1 68.04 247 THR A CA 1
ATOM 1909 C C . THR A 1 247 ? 11.511 -7.063 -26.715 1 68.04 247 THR A C 1
ATOM 1911 O O . THR A 1 247 ? 10.894 -8.131 -26.732 1 68.04 247 THR A O 1
ATOM 1914 N N . ALA A 1 248 ? 12.789 -6.909 -26.959 1 74.75 248 ALA A N 1
ATOM 1915 C CA . ALA A 1 248 ? 13.43 -8.112 -27.484 1 74.75 248 ALA A CA 1
ATOM 1916 C C . ALA A 1 248 ? 13.626 -9.154 -26.387 1 74.75 248 ALA A C 1
ATOM 1918 O O . ALA A 1 248 ? 13.812 -8.806 -25.218 1 74.75 248 ALA A O 1
ATOM 1919 N N . SER A 1 249 ? 13.452 -10.415 -26.803 1 79.18 249 SER A N 1
ATOM 1920 C CA . SER A 1 249 ? 13.69 -11.501 -25.857 1 79.18 249 SER A CA 1
ATOM 1921 C C . SER A 1 249 ? 15.15 -11.543 -25.419 1 79.18 249 SER A C 1
ATOM 1923 O O . SER A 1 249 ? 16.042 -11.151 -26.175 1 79.18 249 SER A O 1
ATOM 1925 N N . CYS A 1 250 ? 15.392 -11.982 -24.272 1 83.13 250 CYS A N 1
ATOM 1926 C CA . CYS A 1 250 ? 16.751 -12.063 -23.748 1 83.13 250 CYS A CA 1
ATOM 1927 C C . CYS A 1 250 ? 17.574 -13.084 -24.525 1 83.13 250 CYS A C 1
ATOM 1929 O O . CYS A 1 250 ? 18.798 -12.969 -24.605 1 83.13 250 CYS A O 1
ATOM 1931 N N . GLU A 1 251 ? 16.884 -14.028 -25.076 1 79.31 251 GLU A N 1
ATOM 1932 C CA . GLU A 1 251 ? 17.598 -15.019 -25.875 1 79.31 251 GLU A CA 1
ATOM 1933 C C . GLU A 1 251 ? 18.371 -14.358 -27.012 1 79.31 251 GLU A C 1
ATOM 1935 O O . GLU A 1 251 ? 19.487 -14.772 -27.333 1 79.31 251 GLU A O 1
ATOM 1940 N N . THR A 1 252 ? 17.787 -13.328 -27.482 1 81.12 252 THR A N 1
ATOM 1941 C CA . THR A 1 252 ? 18.379 -12.666 -28.639 1 81.12 252 THR A CA 1
ATOM 1942 C C . THR A 1 252 ? 19.233 -11.479 -28.205 1 81.12 252 THR A C 1
ATOM 1944 O O . THR A 1 252 ? 20.302 -11.237 -28.768 1 81.12 252 THR A O 1
ATOM 1947 N N . SER A 1 253 ? 18.835 -10.846 -27.154 1 83.16 253 SER A N 1
ATOM 1948 C CA . SER A 1 253 ? 19.451 -9.563 -26.832 1 83.16 253 SER A CA 1
ATOM 1949 C C . SER A 1 253 ? 20.542 -9.722 -25.778 1 83.16 253 SER A C 1
ATOM 1951 O O . SER A 1 253 ? 21.485 -8.929 -25.728 1 83.16 253 SER A O 1
ATOM 1953 N N . CYS A 1 254 ? 20.407 -10.73 -24.967 1 85.24 254 CYS A N 1
ATOM 1954 C CA . CYS A 1 254 ? 21.345 -10.872 -23.859 1 85.24 254 CYS A CA 1
ATOM 1955 C C . CYS A 1 254 ? 22.346 -11.989 -24.132 1 85.24 254 CYS A C 1
ATOM 1957 O O . CYS A 1 254 ? 23.406 -12.045 -23.505 1 85.24 254 CYS A O 1
ATOM 1959 N N . GLY A 1 255 ? 22.019 -12.813 -25.088 1 81.29 255 GLY A N 1
ATOM 1960 C CA . GLY A 1 255 ? 22.931 -13.882 -25.464 1 81.29 255 GLY A CA 1
ATOM 1961 C C . GLY A 1 255 ? 22.764 -15.132 -24.621 1 81.29 255 GLY A C 1
ATOM 1962 O O . GLY A 1 255 ? 22.102 -15.102 -23.581 1 81.29 255 GLY A O 1
ATOM 1963 N N . ASN A 1 256 ? 23.323 -16.239 -25.099 1 83.37 256 ASN A N 1
ATOM 1964 C CA . ASN A 1 256 ? 23.237 -17.537 -24.438 1 83.37 256 ASN A CA 1
ATOM 1965 C C . ASN A 1 256 ? 24.621 -18.09 -24.109 1 83.37 256 ASN A C 1
ATOM 1967 O O . ASN A 1 256 ? 24.787 -19.3 -23.943 1 83.37 256 ASN A O 1
ATOM 1971 N N . GLU A 1 257 ? 25.494 -17.174 -23.998 1 88.45 257 GLU A N 1
ATOM 1972 C CA . GLU A 1 257 ? 26.841 -17.62 -23.653 1 88.45 257 GLU A CA 1
ATOM 1973 C C . GLU A 1 257 ? 26.88 -18.226 -22.254 1 88.45 257 GLU A C 1
ATOM 1975 O O . GLU A 1 257 ? 26.28 -17.689 -21.321 1 88.45 257 GLU A O 1
ATOM 1980 N N . PRO A 1 258 ? 27.621 -19.278 -22.105 1 88.93 258 PRO A N 1
ATOM 1981 C CA . PRO A 1 258 ? 27.67 -19.981 -20.822 1 88.93 258 PRO A CA 1
ATOM 1982 C C . PRO A 1 258 ? 28.161 -19.093 -19.68 1 88.93 258 PRO A C 1
ATOM 1984 O O . PRO A 1 258 ? 27.786 -19.304 -18.524 1 88.93 258 PRO A O 1
ATOM 1987 N N . MET A 1 259 ? 28.987 -18.123 -20.014 1 91.39 259 MET A N 1
ATOM 1988 C CA . MET A 1 259 ? 29.544 -17.262 -18.974 1 91.39 259 MET A CA 1
ATOM 1989 C C . MET A 1 259 ? 28.485 -16.308 -18.433 1 91.39 259 MET A C 1
ATOM 1991 O O . MET A 1 259 ? 28.64 -15.755 -17.343 1 91.39 259 MET A O 1
ATOM 1995 N N . LYS A 1 260 ? 27.474 -16.117 -19.186 1 93.03 260 LYS A N 1
ATOM 1996 C CA . LYS A 1 260 ? 26.423 -15.178 -18.803 1 93.03 260 LYS A CA 1
ATOM 1997 C C . LYS A 1 260 ? 25.299 -15.887 -18.053 1 93.03 260 LYS A C 1
ATOM 1999 O O . LYS A 1 260 ? 24.474 -15.241 -17.404 1 93.03 260 LYS A O 1
ATOM 2004 N N . LEU A 1 261 ? 25.352 -17.212 -18.15 1 94.05 261 LEU A N 1
ATOM 2005 C CA . LEU A 1 261 ? 24.246 -17.988 -17.597 1 94.05 261 LEU A CA 1
ATOM 2006 C C . LEU A 1 261 ? 24.711 -18.831 -16.415 1 94.05 261 LEU A C 1
ATOM 2008 O O . LEU A 1 261 ? 25.871 -19.246 -16.361 1 94.05 261 LEU A O 1
ATOM 2012 N N . VAL A 1 262 ? 23.842 -19.015 -15.495 1 94.15 262 VAL A N 1
ATOM 2013 C CA . VAL A 1 262 ? 24.058 -19.986 -14.428 1 94.15 262 VAL A CA 1
ATOM 2014 C C . VAL A 1 262 ? 23.646 -21.378 -14.903 1 94.15 262 VAL A C 1
ATOM 2016 O O . VAL A 1 262 ? 22.498 -21.591 -15.298 1 94.15 262 VAL A O 1
ATOM 2019 N N . LEU A 1 263 ? 24.533 -22.282 -14.934 1 90.51 263 LEU A N 1
ATOM 2020 C CA . LEU A 1 263 ? 24.248 -23.641 -15.381 1 90.51 263 LEU A CA 1
ATOM 2021 C C . LEU A 1 263 ? 23.379 -24.376 -14.366 1 90.51 263 LEU A C 1
ATOM 2023 O O . LEU A 1 263 ? 23.704 -24.415 -13.177 1 90.51 263 LEU A O 1
ATOM 2027 N N . ARG A 1 264 ? 22.287 -24.893 -14.875 1 90.2 264 ARG A N 1
ATOM 2028 C CA . ARG A 1 264 ? 21.376 -25.674 -14.044 1 90.2 264 ARG A CA 1
ATOM 2029 C C . ARG A 1 264 ? 21.008 -26.99 -14.721 1 90.2 264 ARG A C 1
ATOM 2031 O O . ARG A 1 264 ? 20.747 -27.022 -15.926 1 90.2 264 ARG A O 1
ATOM 2038 N N . HIS A 1 265 ? 21.008 -28.046 -14.005 1 88.79 265 HIS A N 1
ATOM 2039 C CA . HIS A 1 265 ? 20.685 -29.354 -14.563 1 88.79 265 HIS A CA 1
ATOM 2040 C C . HIS A 1 265 ? 19.186 -29.494 -14.807 1 88.79 265 HIS A C 1
ATOM 2042 O O . HIS A 1 265 ? 18.376 -28.976 -14.035 1 88.79 265 HIS A O 1
ATOM 2048 N N . GLU A 1 266 ? 18.919 -30.211 -15.831 1 88.36 266 GLU A N 1
ATOM 2049 C CA . GLU A 1 266 ? 17.512 -30.5 -16.092 1 88.36 266 GLU A CA 1
ATOM 2050 C C . GLU A 1 266 ? 16.912 -31.368 -14.99 1 88.36 266 GLU A C 1
ATOM 2052 O O . GLU A 1 266 ? 17.589 -32.241 -14.443 1 88.36 266 GLU A O 1
ATOM 2057 N N . ARG A 1 267 ? 15.753 -31.072 -14.687 1 87.33 267 ARG A N 1
ATOM 2058 C CA . ARG A 1 267 ? 15.067 -31.92 -13.718 1 87.33 267 ARG A CA 1
ATOM 2059 C C . ARG A 1 267 ? 14.82 -33.313 -14.287 1 87.33 267 ARG A C 1
ATOM 2061 O O . ARG A 1 267 ? 14.463 -33.456 -15.458 1 87.33 267 ARG A O 1
ATOM 2068 N N . VAL A 1 268 ? 15.068 -34.283 -13.461 1 82.99 268 VAL A N 1
ATOM 2069 C CA . VAL A 1 268 ? 14.912 -35.675 -13.869 1 82.99 268 VAL A CA 1
ATOM 2070 C C . VAL A 1 268 ? 13.473 -36.126 -13.632 1 82.99 268 VAL A C 1
ATOM 2072 O O . VAL A 1 268 ? 12.724 -35.473 -12.901 1 82.99 268 VAL A O 1
ATOM 2075 N N . PRO A 1 269 ? 13.008 -37.202 -14.221 1 75.73 269 PRO A N 1
ATOM 2076 C CA . PRO A 1 269 ? 11.608 -37.634 -14.218 1 75.73 269 PRO A CA 1
ATOM 2077 C C . PRO A 1 269 ? 11.054 -37.83 -12.809 1 75.73 269 PRO A C 1
ATOM 2079 O O . PRO A 1 269 ? 9.844 -37.711 -12.595 1 75.73 269 PRO A O 1
ATOM 2082 N N . PHE A 1 270 ? 11.921 -38.067 -11.809 1 74.77 270 PHE A N 1
ATOM 2083 C CA . PHE A 1 270 ? 11.383 -38.323 -10.478 1 74.77 270 PHE A CA 1
ATOM 2084 C C . PHE A 1 270 ? 11.302 -37.034 -9.67 1 74.77 270 PHE A C 1
ATOM 2086 O O . PHE A 1 270 ? 10.72 -37.013 -8.583 1 74.77 270 PHE A O 1
ATOM 2093 N N . GLU A 1 271 ? 11.809 -36.037 -10.324 1 79.5 271 GLU A N 1
ATOM 2094 C CA . GLU A 1 271 ? 11.7 -34.735 -9.673 1 79.5 271 GLU A CA 1
ATOM 2095 C C . GLU A 1 271 ? 10.415 -34.02 -10.08 1 79.5 271 GLU A C 1
ATOM 2097 O O . GLU A 1 271 ? 9.961 -34.148 -11.219 1 79.5 271 GLU A O 1
ATOM 2102 N N . ASN A 1 272 ? 9.869 -33.378 -9.137 1 80.44 272 ASN A N 1
ATOM 2103 C CA . ASN A 1 272 ? 8.635 -32.649 -9.411 1 80.44 272 ASN A CA 1
ATOM 2104 C C . ASN A 1 272 ? 8.854 -31.543 -10.439 1 80.44 272 ASN A C 1
ATOM 2106 O O . ASN A 1 272 ? 9.767 -30.728 -10.297 1 80.44 272 ASN A O 1
ATOM 2110 N N . ASP A 1 273 ? 8.006 -31.648 -11.484 1 84.45 273 ASP A N 1
ATOM 2111 C CA . ASP A 1 273 ? 8.017 -30.637 -12.538 1 84.45 273 ASP A CA 1
ATOM 2112 C C . ASP A 1 273 ? 6.613 -30.408 -13.093 1 84.45 273 ASP A C 1
ATOM 2114 O O . ASP A 1 273 ? 6.098 -31.23 -13.853 1 84.45 273 ASP A O 1
ATOM 2118 N N . PRO A 1 274 ? 6.116 -29.226 -12.791 1 88.46 274 PRO A N 1
ATOM 2119 C CA . PRO A 1 274 ? 6.633 -28.128 -11.971 1 88.46 274 PRO A CA 1
ATOM 2120 C C . PRO A 1 274 ? 6.765 -28.505 -10.497 1 88.46 274 PRO A C 1
ATOM 2122 O O . PRO A 1 274 ? 6.066 -29.403 -10.02 1 88.46 274 PRO A O 1
ATOM 2125 N N . ALA A 1 275 ? 7.633 -27.811 -9.877 1 90.48 275 ALA A N 1
ATOM 2126 C CA . ALA A 1 275 ? 7.832 -28.008 -8.444 1 90.48 275 ALA A CA 1
ATOM 2127 C C . ALA A 1 275 ? 7.05 -26.977 -7.635 1 90.48 275 ALA A C 1
ATOM 2129 O O . ALA A 1 275 ? 6.825 -25.856 -8.097 1 90.48 275 ALA A O 1
ATOM 2130 N N . VAL A 1 276 ? 6.617 -27.363 -6.456 1 93.03 276 VAL A N 1
ATOM 2131 C CA . VAL A 1 276 ? 5.988 -26.452 -5.506 1 93.03 276 VAL A CA 1
ATOM 2132 C C . VAL A 1 276 ? 6.956 -26.145 -4.365 1 93.03 276 VAL A C 1
ATOM 2134 O O . VAL A 1 276 ? 7.47 -27.059 -3.716 1 93.03 276 VAL A O 1
ATOM 2137 N N . HIS A 1 277 ? 7.271 -24.956 -4.225 1 94.26 277 HIS A N 1
ATOM 2138 C CA . HIS A 1 277 ? 8.14 -24.49 -3.151 1 94.26 277 HIS A CA 1
ATOM 2139 C C . HIS A 1 277 ? 7.337 -23.806 -2.05 1 94.26 277 HIS A C 1
ATOM 2141 O O . HIS A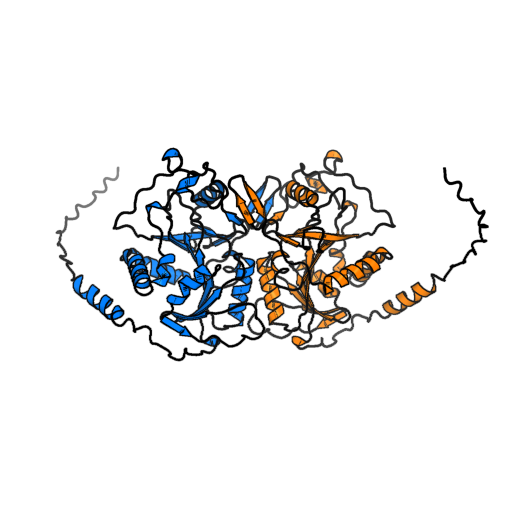 1 277 ? 6.391 -23.068 -2.333 1 94.26 277 HIS A O 1
ATOM 2147 N N . TYR A 1 278 ? 7.705 -24.119 -0.837 1 95.04 278 TYR A N 1
ATOM 2148 C CA . TYR A 1 278 ? 7.011 -23.563 0.319 1 95.04 278 TYR A CA 1
ATOM 2149 C C . TYR A 1 278 ? 7.937 -22.667 1.132 1 95.04 278 TYR A C 1
ATOM 2151 O O . TYR A 1 278 ? 8.997 -23.105 1.584 1 95.04 278 TYR A O 1
ATOM 2159 N N . GLY A 1 279 ? 7.59 -21.399 1.242 1 96.29 279 GLY A N 1
ATOM 2160 C CA . GLY A 1 279 ? 8.44 -20.484 1.986 1 96.29 279 GLY A CA 1
ATOM 2161 C C . GLY A 1 279 ? 7.992 -19.038 1.886 1 96.29 279 GLY A C 1
ATOM 2162 O O . GLY A 1 279 ? 6.799 -18.761 1.737 1 96.29 279 GLY A O 1
ATOM 2163 N N . VAL A 1 280 ? 8.936 -18.138 1.971 1 97.02 280 VAL A N 1
ATOM 2164 C CA . VAL A 1 280 ? 8.615 -16.728 2.168 1 97.02 280 VAL A CA 1
ATOM 2165 C C . VAL A 1 280 ? 8.55 -16.019 0.817 1 97.02 280 VAL A C 1
ATOM 2167 O O . VAL A 1 280 ? 9.417 -16.217 -0.038 1 97.02 280 VAL A O 1
ATOM 2170 N N . ILE A 1 281 ? 7.546 -15.253 0.658 1 97.46 281 ILE A N 1
ATOM 2171 C CA . ILE A 1 281 ? 7.351 -14.381 -0.495 1 97.46 281 ILE A CA 1
ATOM 2172 C C . ILE A 1 281 ? 7.597 -12.929 -0.092 1 97.46 281 ILE A C 1
ATOM 2174 O O . ILE A 1 281 ? 7.033 -12.448 0.893 1 97.46 281 ILE A O 1
ATOM 2178 N N . ALA A 1 282 ? 8.454 -12.268 -0.787 1 97.11 282 ALA A N 1
ATOM 2179 C CA . ALA A 1 282 ? 8.737 -10.86 -0.523 1 97.11 282 ALA A CA 1
ATOM 2180 C C . ALA A 1 282 ? 7.803 -9.954 -1.322 1 97.11 282 ALA A C 1
ATOM 2182 O O . ALA A 1 282 ? 7.609 -10.156 -2.522 1 97.11 282 ALA A O 1
ATOM 2183 N N . SER A 1 283 ? 7.204 -9.026 -0.694 1 97.31 283 SER A N 1
ATOM 2184 C CA . SER A 1 283 ? 6.269 -8.086 -1.304 1 97.31 283 SER A CA 1
ATOM 2185 C C . SER A 1 283 ? 6.759 -6.649 -1.162 1 97.31 283 SER A C 1
ATOM 2187 O O . SER A 1 283 ? 7.267 -6.262 -0.107 1 97.31 283 SER A O 1
ATOM 2189 N N . ALA A 1 284 ? 6.719 -5.865 -2.207 1 96.68 284 ALA A N 1
ATOM 2190 C CA . ALA A 1 284 ? 7.14 -4.466 -2.19 1 96.68 284 ALA A CA 1
ATOM 2191 C C . ALA A 1 284 ? 6.419 -3.664 -3.27 1 96.68 284 ALA A C 1
ATOM 2193 O O . ALA A 1 284 ? 5.618 -4.213 -4.029 1 96.68 284 ALA A O 1
ATOM 2194 N N . SER A 1 285 ? 6.693 -2.389 -3.35 1 95.74 285 SER A N 1
ATOM 2195 C CA . SER A 1 285 ? 6.01 -1.476 -4.262 1 95.74 285 SER A CA 1
ATOM 2196 C C . SER A 1 285 ? 6.677 -1.462 -5.633 1 95.74 285 SER A C 1
ATOM 2198 O O . SER A 1 285 ? 6.176 -0.831 -6.566 1 95.74 285 SER A O 1
ATOM 2200 N N . GLN A 1 286 ? 7.7 -2.201 -5.754 1 95.19 286 GLN A N 1
ATOM 2201 C CA . GLN A 1 286 ? 8.473 -2.099 -6.987 1 95.19 286 GLN A CA 1
ATOM 2202 C C . GLN A 1 286 ? 8.559 -3.447 -7.696 1 95.19 286 GLN A C 1
ATOM 2204 O O . GLN A 1 286 ? 8.737 -4.483 -7.052 1 95.19 286 GLN A O 1
ATOM 2209 N N . VAL A 1 287 ? 8.349 -3.434 -8.953 1 94.08 287 VAL A N 1
ATOM 2210 C CA . VAL A 1 287 ? 8.721 -4.573 -9.785 1 94.08 287 VAL A CA 1
ATOM 2211 C C . VAL A 1 287 ? 10.241 -4.66 -9.893 1 94.08 287 VAL A C 1
ATOM 2213 O O . VAL A 1 287 ? 10.9 -3.683 -10.257 1 94.08 287 VAL A O 1
ATOM 2216 N N . VAL A 1 288 ? 10.779 -5.803 -9.648 1 93.89 288 VAL A N 1
ATOM 2217 C CA . VAL A 1 288 ? 12.229 -5.958 -9.598 1 93.89 288 VAL A CA 1
ATOM 2218 C C . VAL A 1 288 ? 12.742 -6.464 -10.944 1 93.89 288 VAL A C 1
ATOM 2220 O O . VAL A 1 288 ? 12.497 -7.614 -11.316 1 93.89 288 VAL A O 1
ATOM 2223 N N . ARG A 1 289 ? 13.368 -5.637 -11.662 1 92.57 289 ARG A N 1
ATOM 2224 C CA . ARG A 1 289 ? 14.115 -6.002 -12.862 1 92.57 289 ARG A CA 1
ATOM 2225 C C . ARG A 1 289 ? 15.614 -5.828 -12.646 1 92.57 289 ARG A C 1
ATOM 2227 O O . ARG A 1 289 ? 16.307 -5.261 -13.494 1 92.57 289 ARG A O 1
ATOM 2234 N N . ASN A 1 290 ? 16.038 -6.133 -11.436 1 93.46 290 ASN A N 1
ATOM 2235 C CA . ASN A 1 290 ? 17.415 -6.036 -10.964 1 93.46 290 ASN A CA 1
ATOM 2236 C C . ASN A 1 290 ? 17.893 -7.352 -10.357 1 93.46 290 ASN A C 1
ATOM 2238 O O . ASN A 1 290 ? 17.486 -7.715 -9.252 1 93.46 290 ASN A O 1
ATOM 2242 N N . ALA A 1 291 ? 18.824 -7.984 -11.008 1 94.82 291 ALA A N 1
ATOM 2243 C CA . ALA A 1 291 ? 19.272 -9.315 -10.606 1 94.82 291 ALA A CA 1
ATOM 2244 C C . ALA A 1 291 ? 20.038 -9.261 -9.288 1 94.82 291 ALA A C 1
ATOM 2246 O O . ALA A 1 291 ? 20.104 -10.253 -8.559 1 94.82 291 ALA A O 1
ATOM 2247 N N . PHE A 1 292 ? 20.605 -8.083 -8.972 1 95.68 292 PHE A N 1
ATOM 2248 C CA . PHE A 1 292 ? 21.296 -7.965 -7.693 1 95.68 292 PHE A CA 1
ATOM 2249 C C . PHE A 1 292 ? 20.306 -8.01 -6.536 1 95.68 292 PHE A C 1
ATOM 2251 O O . PHE A 1 292 ? 20.586 -8.607 -5.494 1 95.68 292 PHE A O 1
ATOM 2258 N N . ILE A 1 293 ? 19.202 -7.371 -6.747 1 95.29 293 ILE A N 1
ATOM 2259 C CA . ILE A 1 293 ? 18.154 -7.41 -5.732 1 95.29 293 ILE A CA 1
ATOM 2260 C C . ILE A 1 293 ? 17.607 -8.831 -5.611 1 95.29 293 ILE A C 1
ATOM 2262 O O . ILE A 1 293 ? 17.397 -9.329 -4.502 1 95.29 293 ILE A O 1
ATOM 2266 N N . ARG A 1 294 ? 17.398 -9.488 -6.731 1 96.69 294 ARG A N 1
ATOM 2267 C CA . ARG A 1 294 ? 16.965 -10.881 -6.749 1 96.69 294 ARG A CA 1
ATOM 2268 C C . ARG A 1 294 ? 17.886 -11.752 -5.901 1 96.69 294 ARG A C 1
ATOM 2270 O O . ARG A 1 294 ? 17.422 -12.491 -5.031 1 96.69 294 ARG A O 1
ATOM 2277 N N . ASP A 1 295 ? 19.155 -11.651 -6.164 1 97.05 295 ASP A N 1
ATOM 2278 C CA . ASP A 1 295 ? 20.126 -12.496 -5.475 1 97.05 295 ASP A CA 1
ATOM 2279 C C . ASP A 1 295 ? 20.184 -12.163 -3.986 1 97.05 295 ASP A C 1
ATOM 2281 O O . ASP A 1 295 ? 20.333 -13.057 -3.15 1 97.05 295 ASP A O 1
ATOM 2285 N N . LYS A 1 296 ? 20.098 -10.883 -3.679 1 95.86 296 LYS A N 1
ATOM 2286 C CA . LYS A 1 296 ? 20.098 -10.47 -2.279 1 95.86 296 LYS A CA 1
ATOM 2287 C C . LYS A 1 296 ? 18.907 -11.063 -1.531 1 95.86 296 LYS A C 1
ATOM 2289 O O . LYS A 1 296 ? 19.046 -11.518 -0.394 1 95.86 296 LYS A O 1
ATOM 2294 N N . LEU A 1 297 ? 17.746 -11.05 -2.166 1 96.2 297 LEU A N 1
ATOM 2295 C CA . LEU A 1 297 ? 16.553 -11.635 -1.566 1 96.2 297 LEU A CA 1
ATOM 2296 C C . LEU A 1 297 ? 16.705 -13.145 -1.416 1 96.2 297 LEU A C 1
ATOM 2298 O O . LEU A 1 297 ? 16.312 -13.715 -0.395 1 96.2 297 LEU A O 1
ATOM 2302 N N . ALA A 1 298 ? 17.293 -13.759 -2.418 1 97.43 298 ALA A N 1
ATOM 2303 C CA . ALA A 1 298 ? 17.523 -15.201 -2.369 1 97.43 298 ALA A CA 1
ATOM 2304 C C . ALA A 1 298 ? 18.422 -15.574 -1.194 1 97.43 298 ALA A C 1
ATOM 2306 O O . ALA A 1 298 ? 18.213 -16.602 -0.546 1 97.43 298 ALA A O 1
ATOM 2307 N N . GLU A 1 299 ? 19.397 -14.757 -0.934 1 95.95 299 GLU A N 1
ATOM 2308 C CA . GLU A 1 299 ? 20.311 -14.99 0.179 1 95.95 299 GLU A CA 1
ATOM 2309 C C . GLU A 1 299 ? 19.574 -14.954 1.515 1 95.95 299 GLU A C 1
ATOM 2311 O O . GLU A 1 299 ? 20.004 -15.582 2.485 1 95.95 299 GLU A O 1
ATOM 2316 N N . LYS A 1 300 ? 18.474 -14.274 1.525 1 93.77 300 LYS A N 1
ATOM 2317 C CA . LYS A 1 300 ? 17.671 -14.18 2.741 1 93.77 300 LYS A CA 1
ATOM 2318 C C . LYS A 1 300 ? 16.585 -15.252 2.768 1 93.77 300 LYS A C 1
ATOM 2320 O O . LYS A 1 300 ? 15.601 -15.128 3.5 1 93.77 300 LYS A O 1
ATOM 2325 N N . ASN A 1 301 ? 16.643 -16.18 1.844 1 95.47 301 ASN A N 1
ATOM 2326 C CA . ASN A 1 301 ? 15.764 -17.341 1.756 1 95.47 301 ASN A CA 1
ATOM 2327 C C . ASN A 1 301 ? 14.366 -16.951 1.285 1 95.47 301 ASN A C 1
ATOM 2329 O O . ASN A 1 301 ? 13.376 -17.559 1.696 1 95.47 301 ASN A O 1
ATOM 2333 N N . ILE A 1 302 ? 14.364 -15.851 0.626 1 96.77 302 ILE A N 1
ATOM 2334 C CA . ILE A 1 302 ? 13.136 -15.483 -0.07 1 96.77 302 ILE A CA 1
ATOM 2335 C C . ILE A 1 302 ? 13.004 -16.303 -1.351 1 96.77 302 ILE A C 1
ATOM 2337 O O . ILE A 1 302 ? 13.977 -16.474 -2.09 1 96.77 302 ILE A O 1
ATOM 2341 N N . LEU A 1 303 ? 11.846 -16.763 -1.599 1 98.08 303 LEU A N 1
ATOM 2342 C CA . LEU A 1 303 ? 11.659 -17.668 -2.728 1 98.08 303 LEU A CA 1
ATOM 2343 C C . LEU A 1 303 ? 11.105 -16.923 -3.937 1 98.08 303 LEU A C 1
ATOM 2345 O O . LEU A 1 303 ? 11.315 -17.34 -5.079 1 98.08 303 LEU A O 1
ATOM 2349 N N . CYS A 1 304 ? 10.391 -15.854 -3.597 1 97.69 304 CYS A N 1
ATOM 2350 C CA . CYS A 1 304 ? 9.67 -15.113 -4.625 1 97.69 304 CYS A CA 1
ATOM 2351 C C . CYS A 1 304 ? 9.446 -13.667 -4.2 1 97.69 304 CYS A C 1
ATOM 2353 O O . CYS A 1 304 ? 9.405 -13.366 -3.005 1 97.69 304 CYS A O 1
ATOM 2355 N N . PHE A 1 305 ? 9.377 -12.778 -5.196 1 98.07 305 PHE A N 1
ATOM 2356 C CA . PHE A 1 305 ? 9.046 -11.39 -4.896 1 98.07 305 PHE A CA 1
ATOM 2357 C C . PHE A 1 305 ? 7.901 -10.904 -5.777 1 98.07 305 PHE A C 1
ATOM 2359 O O . PHE A 1 305 ? 7.766 -11.336 -6.924 1 98.07 305 PHE A O 1
ATOM 2366 N N . GLU A 1 306 ? 7.065 -10.109 -5.271 1 97.62 306 GLU A N 1
ATOM 2367 C CA . GLU A 1 306 ? 5.862 -9.624 -5.941 1 97.62 306 GLU A CA 1
ATOM 2368 C C . GLU A 1 306 ? 5.386 -8.307 -5.336 1 97.62 306 GLU A C 1
ATOM 2370 O O . GLU A 1 306 ? 6.107 -7.678 -4.558 1 97.62 306 GLU A O 1
ATOM 2375 N N . MET A 1 307 ? 4.109 -7.814 -5.719 1 97.21 307 MET A N 1
ATOM 2376 C CA . MET A 1 307 ? 3.787 -6.43 -5.38 1 97.21 307 MET A CA 1
ATOM 2377 C C . MET A 1 307 ? 2.454 -6.346 -4.644 1 97.21 307 MET A C 1
ATOM 2379 O O . MET A 1 307 ? 2.009 -5.256 -4.281 1 97.21 307 MET A O 1
ATOM 2383 N N . GLU A 1 308 ? 1.764 -7.426 -4.323 1 96.93 308 GLU A N 1
ATOM 2384 C CA . GLU A 1 308 ? 0.375 -7.269 -3.902 1 96.93 308 GLU A CA 1
ATOM 2385 C C . GLU A 1 308 ? 0.156 -7.835 -2.502 1 96.93 308 GLU A C 1
ATOM 2387 O O . GLU A 1 308 ? -0.665 -7.32 -1.74 1 96.93 308 GLU A O 1
ATOM 2392 N N . ALA A 1 309 ? 0.841 -8.811 -2.092 1 96.96 309 ALA A N 1
ATOM 2393 C CA . ALA A 1 309 ? 0.516 -9.65 -0.94 1 96.96 309 ALA A CA 1
ATOM 2394 C C . ALA A 1 309 ? 0.52 -8.835 0.35 1 96.96 309 ALA A C 1
ATOM 2396 O O . ALA A 1 309 ? -0.241 -9.125 1.277 1 96.96 309 ALA A O 1
ATOM 2397 N N . ALA A 1 310 ? 1.347 -7.832 0.423 1 95.88 310 ALA A N 1
ATOM 2398 C CA . ALA A 1 310 ? 1.455 -7.014 1.628 1 95.88 310 ALA A CA 1
ATOM 2399 C C . ALA A 1 310 ? 0.135 -6.313 1.935 1 95.88 310 ALA A C 1
ATOM 2401 O O . ALA A 1 310 ? -0.129 -5.949 3.083 1 95.88 310 ALA A O 1
ATOM 2402 N N . GLY A 1 311 ? -0.648 -6.114 0.951 1 95.39 311 GLY A N 1
ATOM 2403 C CA . GLY A 1 311 ? -1.928 -5.449 1.136 1 95.39 311 GLY A CA 1
ATOM 2404 C C . GLY A 1 311 ? -3.005 -6.369 1.679 1 95.39 311 GLY A C 1
ATOM 2405 O O . GLY A 1 311 ? -4.08 -5.911 2.072 1 95.39 311 GLY A O 1
ATOM 2406 N N . LEU A 1 312 ? -2.8 -7.611 1.769 1 94.44 312 LEU A N 1
ATOM 2407 C CA . LEU A 1 312 ? -3.852 -8.578 2.065 1 94.44 312 LEU A CA 1
ATOM 2408 C C . LEU A 1 312 ? -3.613 -9.244 3.416 1 94.44 312 LEU A C 1
ATOM 2410 O O . LEU A 1 312 ? -4.527 -9.33 4.24 1 94.44 312 LEU A O 1
ATOM 2414 N N . ILE A 1 313 ? -2.461 -9.67 3.697 1 87.13 313 ILE A N 1
ATOM 2415 C CA . ILE A 1 313 ? -2.162 -10.728 4.655 1 87.13 313 ILE A CA 1
ATOM 2416 C C . ILE A 1 313 ? -2.51 -10.259 6.066 1 87.13 313 ILE A C 1
ATOM 2418 O O . ILE A 1 313 ? -2.987 -11.045 6.888 1 87.13 313 ILE A O 1
ATOM 2422 N N . SER A 1 314 ? -2.378 -8.999 6.348 1 81.24 314 SER A N 1
ATOM 2423 C CA . SER A 1 314 ? -2.56 -8.557 7.726 1 81.24 314 SER A CA 1
ATOM 2424 C C . SER A 1 314 ? -4.02 -8.222 8.012 1 81.24 314 SER A C 1
ATOM 2426 O O . SER A 1 314 ? -4.422 -8.113 9.173 1 81.24 314 SER A O 1
ATOM 2428 N N . HIS A 1 315 ? -4.811 -8.182 6.942 1 84.79 315 HIS A N 1
ATOM 2429 C CA . HIS A 1 315 ? -6.165 -7.705 7.196 1 84.79 315 HIS A CA 1
ATOM 2430 C C . HIS A 1 315 ? -7.202 -8.613 6.543 1 84.79 315 HIS A C 1
ATOM 2432 O O . HIS A 1 315 ? -8.406 -8.374 6.662 1 84.79 315 HIS A O 1
ATOM 2438 N N . PHE A 1 316 ? -6.772 -9.522 5.872 1 90.76 316 PHE A N 1
ATOM 2439 C CA . PHE A 1 316 ? -7.615 -10.479 5.165 1 90.76 316 PHE A CA 1
ATOM 2440 C C . PHE A 1 316 ? -7.053 -11.89 5.288 1 90.76 316 PHE A C 1
ATOM 2442 O O . PHE A 1 316 ? -5.87 -12.117 5.025 1 90.76 316 PHE A O 1
ATOM 2449 N N . SER A 1 317 ? -7.775 -12.822 5.885 1 93.55 317 SER A N 1
ATOM 2450 C CA . SER A 1 317 ? -7.326 -14.21 5.929 1 93.55 317 SER A CA 1
ATOM 2451 C C . SER A 1 317 ? -7.032 -14.739 4.529 1 93.55 317 SER A C 1
ATOM 2453 O O . SER A 1 317 ? -7.951 -14.963 3.738 1 93.55 317 SER A O 1
ATOM 2455 N N . CYS A 1 318 ? -5.767 -14.896 4.278 1 95.86 318 CYS A N 1
ATOM 2456 C CA . CYS A 1 318 ? -5.436 -15.175 2.885 1 95.86 318 CYS A CA 1
ATOM 2457 C C . CYS A 1 318 ? -4.176 -16.026 2.784 1 95.86 318 CYS A C 1
ATOM 2459 O O . CYS A 1 318 ? -3.323 -15.987 3.672 1 95.86 318 CYS A O 1
ATOM 2461 N N . LEU A 1 319 ? -4.078 -16.879 1.824 1 97.29 319 LEU A N 1
ATOM 2462 C CA . LEU A 1 319 ? -2.877 -17.59 1.397 1 97.29 319 LEU A CA 1
ATOM 2463 C C . LEU A 1 319 ? -2.365 -17.043 0.07 1 97.29 319 LEU A C 1
ATOM 2465 O O . LEU A 1 319 ? -3.151 -16.779 -0.843 1 97.29 319 LEU A O 1
ATOM 2469 N N . VAL A 1 320 ? -1.076 -16.858 -0.024 1 97.85 320 VAL A N 1
ATOM 2470 C CA . VAL A 1 320 ? -0.482 -16.29 -1.23 1 97.85 320 VAL A CA 1
ATOM 2471 C C . VAL A 1 320 ? 0.214 -17.389 -2.029 1 97.85 320 VAL A C 1
ATOM 2473 O O . VAL A 1 320 ? 1.032 -18.136 -1.487 1 97.85 320 VAL A O 1
ATOM 2476 N N . ILE A 1 321 ? -0.13 -17.526 -3.286 1 97.51 321 ILE A N 1
ATOM 2477 C CA . ILE A 1 321 ? 0.425 -18.508 -4.211 1 97.51 321 ILE A CA 1
ATOM 2478 C C . ILE A 1 321 ? 0.922 -17.805 -5.472 1 97.51 321 ILE A C 1
ATOM 2480 O O . ILE A 1 321 ? 0.174 -17.062 -6.112 1 97.51 321 ILE A O 1
ATOM 2484 N N . ARG A 1 322 ? 2.154 -18.031 -5.796 1 97.8 322 ARG A N 1
ATOM 2485 C CA . ARG A 1 322 ? 2.728 -17.368 -6.962 1 97.8 322 ARG A CA 1
ATOM 2486 C C . ARG A 1 322 ? 3.377 -18.378 -7.902 1 97.8 322 ARG A C 1
ATOM 2488 O O . ARG A 1 322 ? 4.032 -19.321 -7.453 1 97.8 322 ARG A O 1
ATOM 2495 N N . SER A 1 323 ? 3.132 -18.164 -9.131 1 96.08 323 SER A N 1
ATOM 2496 C CA . SER A 1 323 ? 3.901 -18.885 -10.141 1 96.08 323 SER A CA 1
ATOM 2497 C C . SER A 1 323 ? 5.088 -18.06 -10.626 1 96.08 323 SER A C 1
ATOM 2499 O O . SER A 1 323 ? 4.959 -16.857 -10.865 1 96.08 323 SER A O 1
ATOM 2501 N N . THR A 1 324 ? 6.184 -18.613 -10.872 1 93.92 324 THR A N 1
ATOM 2502 C CA . THR A 1 324 ? 7.418 -17.896 -11.171 1 93.92 324 THR A CA 1
ATOM 2503 C C . THR A 1 324 ? 7.715 -17.931 -12.668 1 93.92 324 THR A C 1
ATOM 2505 O O . THR A 1 324 ? 7.368 -18.896 -13.352 1 93.92 324 THR A O 1
ATOM 2508 N N . MET B 1 1 ? 10.649 57.922 -39.937 1 20.23 1 MET B N 1
ATOM 2509 C CA . MET B 1 1 ? 10.969 59.19 -39.287 1 20.23 1 MET B CA 1
ATOM 2510 C C . MET B 1 1 ? 9.739 59.777 -38.604 1 20.23 1 MET B C 1
ATOM 2512 O O . MET B 1 1 ? 9.701 60.972 -38.303 1 20.23 1 MET B O 1
ATOM 2516 N N . TRP B 1 2 ? 8.58 58.993 -38.614 1 21.43 2 TRP B N 1
ATOM 2517 C CA . TRP B 1 2 ? 7.242 59.562 -38.488 1 21.43 2 TRP B CA 1
ATOM 2518 C C . TRP B 1 2 ? 7.046 60.194 -37.115 1 21.43 2 TRP B C 1
ATOM 2520 O O . TRP B 1 2 ? 7.414 59.606 -36.095 1 21.43 2 TRP B O 1
ATOM 2530 N N . ALA B 1 3 ? 6.917 61.481 -37.059 1 20.6 3 ALA B N 1
ATOM 2531 C CA . ALA B 1 3 ? 6.924 62.668 -36.206 1 20.6 3 ALA B CA 1
ATOM 2532 C C . ALA B 1 3 ? 5.705 62.691 -35.288 1 20.6 3 ALA B C 1
ATOM 2534 O O . ALA B 1 3 ? 4.847 63.569 -35.408 1 20.6 3 ALA B O 1
ATOM 2535 N N . LEU B 1 4 ? 4.984 61.499 -35.121 1 23.06 4 LEU B N 1
ATOM 2536 C CA . LEU B 1 4 ? 3.625 61.737 -34.646 1 23.06 4 LEU B CA 1
ATOM 2537 C C . LEU B 1 4 ? 3.635 62.55 -33.356 1 23.06 4 LEU B C 1
ATOM 2539 O O . LEU B 1 4 ? 4.529 62.388 -32.522 1 23.06 4 LEU B O 1
ATOM 2543 N N . THR B 1 5 ? 2.95 63.613 -33.345 1 20.87 5 THR B N 1
ATOM 2544 C CA . THR B 1 5 ? 2.737 64.831 -32.571 1 20.87 5 THR B CA 1
ATOM 2545 C C . THR B 1 5 ? 2.272 64.498 -31.156 1 20.87 5 THR B C 1
ATOM 2547 O O . THR B 1 5 ? 1.459 63.591 -30.961 1 20.87 5 THR B O 1
ATOM 2550 N N . GLU B 1 6 ? 3.007 64.819 -30.061 1 20.11 6 GLU B N 1
ATOM 2551 C CA . GLU B 1 6 ? 3.254 64.604 -28.639 1 20.11 6 GLU B CA 1
ATOM 2552 C C . GLU B 1 6 ? 2.186 65.282 -27.785 1 20.11 6 GLU B C 1
ATOM 2554 O O . GLU B 1 6 ? 2.302 66.466 -27.461 1 20.11 6 GLU B O 1
ATOM 2559 N N . GLY B 1 7 ? 0.851 65.067 -28.296 1 20.67 7 GLY B N 1
ATOM 2560 C CA . GLY B 1 7 ? -0.047 65.997 -27.63 1 20.67 7 GLY B CA 1
ATOM 2561 C C . GLY B 1 7 ? 0.039 65.93 -26.117 1 20.67 7 GLY B C 1
ATOM 2562 O O . GLY B 1 7 ? 0.488 64.926 -25.56 1 20.67 7 GLY B O 1
ATOM 2563 N N . ASP B 1 8 ? 0.037 66.981 -25.402 1 19.65 8 ASP B N 1
ATOM 2564 C CA . ASP B 1 8 ? 0.34 67.569 -24.101 1 19.65 8 ASP B CA 1
ATOM 2565 C C . ASP B 1 8 ? -0.708 67.174 -23.063 1 19.65 8 ASP B C 1
ATOM 2567 O O . ASP B 1 8 ? -1.737 67.839 -22.928 1 19.65 8 ASP B O 1
ATOM 2571 N N . LYS B 1 9 ? -1.29 65.887 -23.087 1 21.02 9 LYS B N 1
ATOM 2572 C CA . LYS B 1 9 ? -2.517 65.757 -22.306 1 21.02 9 LYS B CA 1
ATOM 2573 C C . LYS B 1 9 ? -2.286 66.148 -20.849 1 21.02 9 LYS B C 1
ATOM 2575 O O . LYS B 1 9 ? -1.247 65.822 -20.271 1 21.02 9 LYS B O 1
ATOM 2580 N N . SER B 1 10 ? -3.001 67.136 -20.453 1 20.4 10 SER B N 1
ATOM 2581 C CA . SER B 1 10 ? -3.034 67.863 -19.189 1 20.4 10 SER B CA 1
ATOM 2582 C C . SER B 1 10 ? -3.293 66.922 -18.017 1 20.4 10 SER B C 1
ATOM 2584 O O . SER B 1 10 ? -4.064 65.969 -18.138 1 20.4 10 SER B O 1
ATOM 2586 N N . PRO B 1 11 ? -2.428 66.852 -16.99 1 22.31 11 PRO B N 1
ATOM 2587 C CA . PRO B 1 11 ? -2.268 65.965 -15.836 1 22.31 11 PRO B CA 1
ATOM 2588 C C . PRO B 1 11 ? -3.397 66.111 -14.818 1 22.31 11 PRO B C 1
ATOM 2590 O O . PRO B 1 11 ? -3.612 67.201 -14.281 1 22.31 11 PRO B O 1
ATOM 2593 N N . GLY B 1 12 ? -4.673 65.635 -15.242 1 21.11 12 GLY B N 1
ATOM 2594 C CA . GLY B 1 12 ? -5.78 65.891 -14.334 1 21.11 12 GLY B CA 1
ATOM 2595 C C . GLY B 1 12 ? -5.469 65.523 -12.895 1 21.11 12 GLY B C 1
ATOM 2596 O O . GLY B 1 12 ? -4.555 64.738 -12.633 1 21.11 12 GLY B O 1
ATOM 2597 N N . THR B 1 13 ? -5.894 66.395 -11.98 1 23.63 13 THR B N 1
ATOM 2598 C CA . THR B 1 13 ? -5.706 66.578 -10.545 1 23.63 13 THR B CA 1
ATOM 2599 C C . THR B 1 13 ? -6.261 65.385 -9.771 1 23.63 13 THR B C 1
ATOM 2601 O O . THR B 1 13 ? -7.411 64.989 -9.971 1 23.63 13 THR B O 1
ATOM 2604 N N . GLY B 1 14 ? -5.443 64.363 -9.519 1 20.25 14 GLY B N 1
ATOM 2605 C CA . GLY B 1 14 ? -5.731 63.103 -8.854 1 20.25 14 GLY B CA 1
ATOM 2606 C C . GLY B 1 14 ? -6.356 63.281 -7.483 1 20.25 14 GLY B C 1
ATOM 2607 O O . GLY B 1 14 ? -5.795 63.963 -6.623 1 20.25 14 GLY B O 1
ATOM 2608 N N . ASP B 1 15 ? -7.716 63.309 -7.447 1 20.96 15 ASP B N 1
ATOM 2609 C CA . ASP B 1 15 ? -8.531 63.422 -6.241 1 20.96 15 ASP B CA 1
ATOM 2610 C C . ASP B 1 15 ? -8.127 62.376 -5.205 1 20.96 15 ASP B C 1
ATOM 2612 O O . ASP B 1 15 ? -7.964 61.199 -5.534 1 20.96 15 ASP B O 1
ATOM 2616 N N . ARG B 1 16 ? -7.514 62.805 -4.145 1 21.35 16 ARG B N 1
ATOM 2617 C CA . ARG B 1 16 ? -7.057 62.11 -2.946 1 21.35 16 ARG B CA 1
ATOM 2618 C C . ARG B 1 16 ? -8.217 61.416 -2.239 1 21.35 16 ARG B C 1
ATOM 2620 O O . ARG B 1 16 ? -9.13 62.076 -1.74 1 21.35 16 ARG B O 1
ATOM 2627 N N . ILE B 1 17 ? -8.75 60.302 -2.853 1 22.37 17 ILE B N 1
ATOM 2628 C CA . ILE B 1 17 ? -9.826 59.594 -2.169 1 22.37 17 ILE B CA 1
ATOM 2629 C C . ILE B 1 17 ? -9.365 59.179 -0.773 1 22.37 17 ILE B C 1
ATOM 2631 O O . ILE B 1 17 ? -8.348 58.499 -0.625 1 22.37 17 ILE B O 1
ATOM 2635 N N . SER B 1 18 ? -9.665 59.993 0.222 1 22.89 18 SER B N 1
ATOM 2636 C CA . SER B 1 18 ? -9.398 59.792 1.643 1 22.89 18 SER B CA 1
ATOM 2637 C C . SER B 1 18 ? -10.06 58.517 2.155 1 22.89 18 SER B C 1
ATOM 2639 O O . SER B 1 18 ? -11.279 58.471 2.328 1 22.89 18 SER B O 1
ATOM 2641 N N . GLY B 1 19 ? -9.78 57.337 1.602 1 21.8 19 GLY B N 1
ATOM 2642 C CA . GLY B 1 19 ? -10.407 56.07 1.944 1 21.8 19 GLY B CA 1
ATOM 2643 C C . GLY B 1 19 ? -10.164 55.654 3.382 1 21.8 19 GLY B C 1
ATOM 2644 O O . GLY B 1 19 ? -9.467 54.67 3.64 1 21.8 19 GLY B O 1
ATOM 2645 N N . HIS B 1 20 ? -10.142 56.609 4.369 1 25.66 20 HIS B N 1
ATOM 2646 C CA . HIS B 1 20 ? -9.876 56.106 5.712 1 25.66 20 HIS B CA 1
ATOM 2647 C C . HIS B 1 20 ? -10.998 55.19 6.189 1 25.66 20 HIS B C 1
ATOM 2649 O O . HIS B 1 20 ? -11.985 55.656 6.761 1 25.66 20 HIS B O 1
ATOM 2655 N N . GLY B 1 21 ? -11.544 54.36 5.301 1 28.92 21 GLY B N 1
ATOM 2656 C CA . GLY B 1 21 ? -12.639 53.585 5.862 1 28.92 21 GLY B CA 1
ATOM 2657 C C . GLY B 1 21 ? -12.281 52.907 7.171 1 28.92 21 GLY B C 1
ATOM 2658 O O . GLY B 1 21 ? -11.113 52.597 7.417 1 28.92 21 GLY B O 1
ATOM 2659 N N . ASP B 1 22 ? -13.114 53 8.26 1 29.91 22 ASP B N 1
ATOM 2660 C CA . ASP B 1 22 ? -13.117 52.71 9.69 1 29.91 22 ASP B CA 1
ATOM 2661 C C . ASP B 1 22 ? -12.858 51.227 9.95 1 29.91 22 ASP B C 1
ATOM 2663 O O . ASP B 1 22 ? -13.656 50.374 9.556 1 29.91 22 ASP B O 1
ATOM 2667 N N . VAL B 1 23 ? -11.613 50.779 10.076 1 36.78 23 VAL B N 1
ATOM 2668 C CA . VAL B 1 23 ? -11.057 49.506 10.523 1 36.78 23 VAL B CA 1
ATOM 2669 C C . VAL B 1 23 ? -11.734 49.075 11.823 1 36.78 23 VAL B C 1
ATOM 2671 O O . VAL B 1 23 ? -11.575 47.934 12.263 1 36.78 23 VAL B O 1
ATOM 2674 N N . SER B 1 24 ? -12.409 50.094 12.577 1 36.23 24 SER B N 1
ATOM 2675 C CA . SER B 1 24 ? -12.907 49.772 13.911 1 36.23 24 SER B CA 1
ATOM 2676 C C . SER B 1 24 ? -14.131 48.866 13.84 1 36.23 24 SER B C 1
ATOM 2678 O O . SER B 1 24 ? -14.3 47.975 14.675 1 36.23 24 SER B O 1
ATOM 2680 N N . SER B 1 25 ? -15.049 49.094 12.903 1 38.49 25 SER B N 1
ATOM 2681 C CA . SER B 1 25 ? -16.313 48.365 12.87 1 38.49 25 SER B CA 1
ATOM 2682 C C . SER B 1 25 ? -16.097 46.898 12.514 1 38.49 25 SER B C 1
ATOM 2684 O O . SER B 1 25 ? -16.887 46.036 12.905 1 38.49 25 SER B O 1
ATOM 2686 N N . GLN B 1 26 ? -15.019 46.595 11.757 1 32.37 26 GLN B N 1
ATOM 2687 C CA . GLN B 1 26 ? -14.84 45.205 11.35 1 32.37 26 GLN B CA 1
ATOM 2688 C C . GLN B 1 26 ? -14.355 44.349 12.517 1 32.37 26 GLN B C 1
ATOM 2690 O O . GLN B 1 26 ? -14.645 43.152 12.579 1 32.37 26 GLN B O 1
ATOM 2695 N N . ARG B 1 27 ? -13.681 44.839 13.515 1 35.53 27 ARG B N 1
ATOM 2696 C CA . ARG B 1 27 ? -13.249 44.118 14.708 1 35.53 27 ARG B CA 1
ATOM 2697 C C . ARG B 1 27 ? -14.439 43.769 15.596 1 35.53 27 ARG B C 1
ATOM 2699 O O . ARG B 1 27 ? -14.481 42.689 16.19 1 35.53 27 ARG B O 1
ATOM 2706 N N . GLU B 1 28 ? -15.449 44.693 15.71 1 40.04 28 GLU B N 1
ATOM 2707 C CA . GLU B 1 28 ? -16.591 44.428 16.58 1 40.04 28 GLU B CA 1
ATOM 2708 C C . GLU B 1 28 ? -17.443 43.283 16.039 1 40.04 28 GLU B C 1
ATOM 2710 O O . GLU B 1 28 ? -18.012 42.507 16.809 1 40.04 28 GLU B O 1
ATOM 2715 N N . ALA B 1 29 ? -17.609 43.146 14.758 1 36.36 29 ALA B N 1
ATOM 2716 C CA . ALA B 1 29 ? -18.431 42.075 14.201 1 36.36 29 ALA B CA 1
ATOM 2717 C C . ALA B 1 29 ? -17.751 40.719 14.365 1 36.36 29 ALA B C 1
ATOM 2719 O O . ALA B 1 29 ? -18.413 39.712 14.627 1 36.36 29 ALA B O 1
ATOM 2720 N N . MET B 1 30 ? -16.474 40.66 14.303 1 32.72 30 MET B N 1
ATOM 2721 C CA . MET B 1 30 ? -15.75 39.405 14.483 1 32.72 30 MET B CA 1
ATOM 2722 C C . MET B 1 30 ? -15.738 38.989 15.95 1 32.72 30 MET B C 1
ATOM 2724 O O . MET B 1 30 ? -15.872 37.805 16.265 1 32.72 30 MET B O 1
ATOM 2728 N N . ASN B 1 31 ? -15.595 39.97 16.913 1 37.2 31 ASN B N 1
ATOM 2729 C CA . ASN B 1 31 ? -15.607 39.646 18.335 1 37.2 31 ASN B CA 1
ATOM 2730 C C . ASN B 1 31 ? -16.988 39.184 18.793 1 37.2 31 ASN B C 1
ATOM 2732 O O . ASN B 1 31 ? -17.125 38.593 19.865 1 37.2 31 ASN B O 1
ATOM 2736 N N . ALA B 1 32 ? -18.089 39.738 18.271 1 37.47 32 ALA B N 1
ATOM 2737 C CA . ALA B 1 32 ? -19.429 39.332 18.688 1 37.47 32 ALA B CA 1
ATOM 2738 C C . ALA B 1 32 ? -19.688 37.866 18.35 1 37.47 32 ALA B C 1
ATOM 2740 O O . ALA B 1 32 ? -20.455 37.19 19.039 1 37.47 32 ALA B O 1
ATOM 2741 N N . ARG B 1 33 ? -19.16 37.313 17.277 1 35.52 33 ARG B N 1
ATOM 2742 C CA . ARG B 1 33 ? -19.442 35.917 16.955 1 35.52 33 ARG B CA 1
ATOM 2743 C C . ARG B 1 33 ? -18.713 34.977 17.909 1 35.52 33 ARG B C 1
ATOM 2745 O O . ARG B 1 33 ? -19.067 33.802 18.022 1 35.52 33 ARG B O 1
ATOM 2752 N N . PHE B 1 34 ? -17.574 35.469 18.487 1 31.16 34 PHE B N 1
ATOM 2753 C CA . PHE B 1 34 ? -16.857 34.546 19.359 1 31.16 34 PHE B CA 1
ATOM 2754 C C . PHE B 1 34 ? -17.417 34.595 20.775 1 31.16 34 PHE B C 1
ATOM 2756 O O . PHE B 1 34 ? -16.918 33.908 21.669 1 31.16 34 PHE B O 1
ATOM 2763 N N . LYS B 1 35 ? -18.102 35.775 21.173 1 35.34 35 LYS B N 1
ATOM 2764 C CA . LYS B 1 35 ? -18.489 35.861 22.578 1 35.34 35 LYS B CA 1
ATOM 2765 C C . LYS B 1 35 ? -19.345 34.666 22.987 1 35.34 35 LYS B C 1
ATOM 2767 O O . LYS B 1 35 ? -19.562 34.429 24.177 1 35.34 35 LYS B O 1
ATOM 2772 N N . ASP B 1 36 ? -20.161 34.307 22.095 1 32.33 36 ASP B N 1
ATOM 2773 C CA . ASP B 1 36 ? -21.047 33.28 22.635 1 32.33 36 ASP B CA 1
ATOM 2774 C C . ASP B 1 36 ? -20.401 31.899 22.55 1 32.33 36 ASP B C 1
ATOM 2776 O O . ASP B 1 36 ? -20.745 31.099 21.677 1 32.33 36 ASP B O 1
ATOM 2780 N N . ALA B 1 37 ? -19.096 31.755 22.702 1 34.1 37 ALA B N 1
ATOM 2781 C CA . ALA B 1 37 ? -18.654 30.371 22.858 1 34.1 37 ALA B CA 1
ATOM 2782 C C . ALA B 1 37 ? -19.524 29.628 23.868 1 34.1 37 ALA B C 1
ATOM 2784 O O . ALA B 1 37 ? -19.656 30.057 25.017 1 34.1 37 ALA B O 1
ATOM 2785 N N . PRO B 1 38 ? -20.502 28.87 23.478 1 34.4 38 PRO B N 1
ATOM 2786 C CA . PRO B 1 38 ? -21.282 28.176 24.506 1 34.4 38 PRO B CA 1
ATOM 2787 C C . PRO B 1 38 ? -20.404 27.5 25.557 1 34.4 38 PRO B C 1
ATOM 2789 O O . PRO B 1 38 ? -19.262 27.134 25.269 1 34.4 38 PRO B O 1
ATOM 2792 N N . THR B 1 39 ? -20.424 27.828 26.852 1 37.41 39 THR B N 1
ATOM 2793 C CA . THR B 1 39 ? -19.94 27.072 28.002 1 37.41 39 THR B CA 1
ATOM 2794 C C . THR B 1 39 ? -19.997 25.572 27.726 1 37.41 39 THR B C 1
ATOM 2796 O O . THR B 1 39 ? -20.935 25.088 27.089 1 37.41 39 THR B O 1
ATOM 2799 N N . PRO B 1 40 ? -18.875 24.858 27.851 1 37.17 40 PRO B N 1
ATOM 2800 C CA . PRO B 1 40 ? -18.993 23.408 27.675 1 37.17 40 PRO B CA 1
ATOM 2801 C C . PRO B 1 40 ? -20.302 22.851 28.231 1 37.17 40 PRO B C 1
ATOM 2803 O O . PRO B 1 40 ? -20.599 23.028 29.416 1 37.17 40 PRO B O 1
ATOM 2806 N N . ALA B 1 41 ? -21.385 22.999 27.555 1 36.02 41 ALA B N 1
ATOM 2807 C CA . ALA B 1 41 ? -22.624 22.353 27.978 1 36.02 41 ALA B CA 1
ATOM 2808 C C . ALA B 1 41 ? -22.345 20.994 28.614 1 36.02 41 ALA B C 1
ATOM 2810 O O . ALA B 1 41 ? -21.613 20.177 28.051 1 36.02 41 ALA B O 1
ATOM 2811 N N . VAL B 1 42 ? -22.476 20.732 29.922 1 38.94 42 VAL B N 1
ATOM 2812 C CA . VAL B 1 42 ? -22.61 19.546 30.761 1 38.94 42 VAL B CA 1
ATOM 2813 C C . VAL B 1 42 ? -23.12 18.375 29.925 1 38.94 42 VAL B C 1
ATOM 2815 O O . VAL B 1 42 ? -23.604 18.567 28.807 1 38.94 42 VAL B O 1
ATOM 2818 N N . ASN B 1 43 ? -23.935 17.392 30.543 1 40.18 43 ASN B N 1
ATOM 2819 C CA . ASN B 1 43 ? -24.474 16.061 30.285 1 40.18 43 ASN B CA 1
ATOM 2820 C C . ASN B 1 43 ? -25.332 16.038 29.023 1 40.18 43 ASN B C 1
ATOM 2822 O O . ASN B 1 43 ? -26.54 15.806 29.093 1 40.18 43 ASN B O 1
ATOM 2826 N N . THR B 1 44 ? -25.27 17.033 28.143 1 45.54 44 THR B N 1
ATOM 2827 C CA . THR B 1 44 ? -26.284 16.992 27.096 1 45.54 44 THR B CA 1
ATOM 2828 C C . THR B 1 44 ? -26.157 15.716 26.268 1 45.54 44 THR B C 1
ATOM 2830 O O . THR B 1 44 ? -25.046 15.274 25.967 1 45.54 44 THR B O 1
ATOM 2833 N N . ARG B 1 45 ? -27.131 15.002 26.197 1 54.81 45 ARG B N 1
ATOM 2834 C CA . ARG B 1 45 ? -27.343 13.764 25.454 1 54.81 45 ARG B CA 1
ATOM 2835 C C . ARG B 1 45 ? -26.811 13.882 24.03 1 54.81 45 ARG B C 1
ATOM 2837 O O . ARG B 1 45 ? -27.343 14.649 23.225 1 54.81 45 ARG B O 1
ATOM 2844 N N . LYS B 1 46 ? -25.569 13.527 23.802 1 76.12 46 LYS B N 1
ATOM 2845 C CA . LYS B 1 46 ? -25.021 13.495 22.449 1 76.12 46 LYS B CA 1
ATOM 2846 C C . LYS B 1 46 ? -26.039 12.941 21.457 1 76.12 46 LYS B C 1
ATOM 2848 O O . LYS B 1 46 ? -26.752 11.982 21.761 1 76.12 46 LYS B O 1
ATOM 2853 N N . ARG B 1 47 ? -26.252 13.619 20.432 1 85.76 47 ARG B N 1
ATOM 2854 C CA . ARG B 1 47 ? -27.178 13.227 19.374 1 85.76 47 ARG B CA 1
ATOM 2855 C C . ARG B 1 47 ? -26.671 11.995 18.632 1 85.76 47 ARG B C 1
ATOM 2857 O O . ARG B 1 47 ? -25.474 11.872 18.367 1 85.76 47 ARG B O 1
ATOM 2864 N N . LYS B 1 48 ? -27.558 11.061 18.451 1 87.84 48 LYS B N 1
ATOM 2865 C CA . LYS B 1 48 ? -27.29 9.916 17.584 1 87.84 48 LYS B CA 1
ATOM 2866 C C . LYS B 1 48 ? -27.889 10.126 16.196 1 87.84 48 LYS B C 1
ATOM 2868 O O . LYS B 1 48 ? -29.108 10.241 16.051 1 87.84 48 LYS B O 1
ATOM 2873 N N . LEU B 1 49 ? -26.951 10.265 15.246 1 91.79 49 LEU B N 1
ATOM 2874 C CA . LEU B 1 49 ? -27.422 10.483 13.882 1 91.79 49 LEU B CA 1
ATOM 2875 C C . LEU B 1 49 ? -27.273 9.217 13.046 1 91.79 49 LEU B C 1
ATOM 2877 O O . LEU B 1 49 ? -26.465 8.344 13.372 1 91.79 49 LEU B O 1
ATOM 2881 N N . ASP B 1 50 ? -28.051 9.173 12.027 1 92.24 50 ASP B N 1
ATOM 2882 C CA . ASP B 1 50 ? -27.941 8.105 11.037 1 92.24 50 ASP B CA 1
ATOM 2883 C C . ASP B 1 50 ? -26.623 8.199 10.273 1 92.24 50 ASP B C 1
ATOM 2885 O O . ASP B 1 50 ? -26.171 9.295 9.934 1 92.24 50 ASP B O 1
ATOM 2889 N N . PRO B 1 51 ? -26.032 7.083 10.017 1 91.37 51 PRO B N 1
ATOM 2890 C CA . PRO B 1 51 ? -24.77 7.091 9.274 1 91.37 51 PRO B CA 1
ATOM 2891 C C . PRO B 1 51 ? -24.869 7.844 7.95 1 91.37 51 PRO B C 1
ATOM 2893 O O . PRO B 1 51 ? -23.864 8.354 7.448 1 91.37 51 PRO B O 1
ATOM 2896 N N . THR B 1 52 ? -26.021 7.988 7.377 1 93.41 52 THR B N 1
ATOM 2897 C CA . THR B 1 52 ? -26.203 8.666 6.099 1 93.41 52 THR B CA 1
ATOM 2898 C C . THR B 1 52 ? -26.096 10.179 6.269 1 93.41 52 THR B C 1
ATOM 2900 O O . THR B 1 52 ? -25.985 10.914 5.286 1 93.41 52 THR B O 1
ATOM 2903 N N . ALA B 1 53 ? -26.035 10.634 7.449 1 95.31 53 ALA B N 1
ATOM 2904 C CA . ALA B 1 53 ? -26.008 12.066 7.732 1 95.31 53 ALA B CA 1
ATOM 2905 C C . ALA B 1 53 ? -24.591 12.621 7.62 1 95.31 53 ALA B C 1
ATOM 2907 O O . ALA B 1 53 ? -24.395 13.838 7.586 1 95.31 53 ALA B O 1
ATOM 2908 N N . TYR B 1 54 ? -23.695 11.766 7.618 1 96.07 54 TYR B N 1
ATOM 2909 C CA . TYR B 1 54 ? -22.302 12.2 7.598 1 96.07 54 TYR B CA 1
ATOM 2910 C C . TYR B 1 54 ? -21.789 12.32 6.168 1 96.07 54 TYR B C 1
ATOM 2912 O O . TYR B 1 54 ? -22.035 11.441 5.338 1 96.07 54 TYR B O 1
ATOM 2920 N N . THR B 1 55 ? -21 13.457 5.896 1 97.25 55 THR B N 1
ATOM 2921 C CA . THR B 1 55 ? -20.609 13.729 4.518 1 97.25 55 THR B CA 1
ATOM 2922 C C . THR B 1 55 ? -19.096 13.895 4.407 1 97.25 55 THR B C 1
ATOM 2924 O O . THR B 1 55 ? -18.549 13.924 3.303 1 97.25 55 THR B O 1
ATOM 2927 N N . VAL B 1 56 ? -18.359 14.01 5.559 1 97.68 56 VAL B N 1
ATOM 2928 C CA . VAL B 1 56 ? -16.917 14.23 5.523 1 97.68 56 VAL B CA 1
ATOM 2929 C C . VAL B 1 56 ? -16.209 13.152 6.341 1 97.68 56 VAL B C 1
ATOM 2931 O O . VAL B 1 56 ? -16.58 12.89 7.487 1 97.68 56 VAL B O 1
ATOM 2934 N N . GLY B 1 57 ? -15.297 12.507 5.747 1 96.98 57 GLY B N 1
ATOM 2935 C CA . GLY B 1 57 ? -14.417 11.599 6.464 1 96.98 57 GLY B CA 1
ATOM 2936 C C . GLY B 1 57 ? -13.065 12.207 6.786 1 96.98 57 GLY B C 1
ATOM 2937 O O . GLY B 1 57 ? -12.414 12.784 5.912 1 96.98 57 GLY B O 1
ATOM 2938 N N . TRP B 1 58 ? -12.671 12.188 8.018 1 97.67 58 TRP B N 1
ATOM 2939 C CA . TRP B 1 58 ? -11.377 12.654 8.505 1 97.67 58 TRP B CA 1
ATOM 2940 C C . TRP B 1 58 ? -10.505 11.481 8.94 1 97.67 58 TRP B C 1
ATOM 2942 O O . TRP B 1 58 ? -10.796 10.82 9.94 1 97.67 58 TRP B O 1
ATOM 2952 N N . ILE B 1 59 ? -9.402 11.264 8.247 1 96.85 59 ILE B N 1
ATOM 2953 C CA . ILE B 1 59 ? -8.565 10.091 8.474 1 96.85 59 ILE B CA 1
ATOM 2954 C C . ILE B 1 59 ? -7.281 10.504 9.19 1 96.85 59 ILE B C 1
ATOM 2956 O O . ILE B 1 59 ? -6.559 11.388 8.724 1 96.85 59 ILE B O 1
ATOM 2960 N N . CYS B 1 60 ? -7.032 9.825 10.299 1 96.47 60 CYS B N 1
ATOM 2961 C CA . CYS B 1 60 ? -5.82 10.049 11.078 1 96.47 60 CYS B CA 1
ATOM 2962 C C . CYS B 1 60 ? -4.914 8.824 11.043 1 96.47 60 CYS B C 1
ATOM 2964 O O . CYS B 1 60 ? -5.381 7.697 11.212 1 96.47 60 CYS B O 1
ATOM 2966 N N . ALA B 1 61 ? -3.671 9.044 10.787 1 94.93 61 ALA B N 1
ATOM 2967 C CA . ALA B 1 61 ? -2.719 7.937 10.775 1 94.93 61 ALA B CA 1
ATOM 2968 C C . ALA B 1 61 ? -2.344 7.521 12.195 1 94.93 61 ALA B C 1
ATOM 2970 O O . ALA B 1 61 ? -2.029 6.355 12.444 1 94.93 61 ALA B O 1
ATOM 2971 N N . LEU B 1 62 ? -2.385 8.526 13.118 1 93.83 62 LEU B N 1
ATOM 2972 C CA . LEU B 1 62 ? -1.924 8.278 14.48 1 93.83 62 LEU B CA 1
ATOM 2973 C C . LEU B 1 62 ? -2.984 8.688 15.496 1 93.83 62 LEU B C 1
ATOM 2975 O O . LEU B 1 62 ? -3.763 9.612 15.249 1 93.83 62 LEU B O 1
ATOM 2979 N N . ARG B 1 63 ? -2.952 8.076 16.629 1 91.94 63 ARG B N 1
ATOM 2980 C CA . ARG B 1 63 ? -3.886 8.383 17.707 1 91.94 63 ARG B CA 1
ATOM 2981 C C . ARG B 1 63 ? -3.704 9.815 18.198 1 91.94 63 ARG B C 1
ATOM 2983 O O . ARG B 1 63 ? -4.677 10.482 18.557 1 91.94 63 ARG B O 1
ATOM 2990 N N . ILE B 1 64 ? -2.495 10.284 18.213 1 91.91 64 ILE B N 1
ATOM 2991 C CA . ILE B 1 64 ? -2.215 11.635 18.685 1 91.91 64 ILE B CA 1
ATOM 2992 C C . ILE B 1 64 ? -2.919 12.651 17.789 1 91.91 64 ILE B C 1
ATOM 2994 O O . ILE B 1 64 ? -3.364 13.701 18.26 1 91.91 64 ILE B O 1
ATOM 2998 N N . GLU B 1 65 ? -2.979 12.385 16.498 1 93.88 65 GLU B N 1
ATOM 2999 C CA . GLU B 1 65 ? -3.7 13.25 15.569 1 93.88 65 GLU B CA 1
ATOM 3000 C C . GLU B 1 65 ? -5.193 13.274 15.884 1 93.88 65 GLU B C 1
ATOM 3002 O O . GLU B 1 65 ? -5.827 14.33 15.829 1 93.88 65 GLU B O 1
ATOM 3007 N N . HIS B 1 66 ? -5.695 12.123 16.206 1 93.28 66 HIS B N 1
ATOM 3008 C CA . HIS B 1 66 ? -7.095 11.998 16.596 1 93.28 66 HIS B CA 1
ATOM 3009 C C . HIS B 1 66 ? -7.389 12.802 17.858 1 93.28 66 HIS B C 1
ATOM 3011 O O . HIS B 1 66 ? -8.394 13.513 17.926 1 93.28 66 HIS B O 1
ATOM 3017 N N . PHE B 1 67 ? -6.518 12.723 18.83 1 90.46 67 PHE B N 1
ATOM 3018 C CA . PHE B 1 67 ? -6.688 13.435 20.091 1 90.46 67 PHE B CA 1
ATOM 3019 C C . PHE B 1 67 ? -6.691 14.942 19.867 1 90.46 67 PHE B C 1
ATOM 3021 O O . PHE B 1 67 ? -7.432 15.672 20.529 1 90.46 67 PHE B O 1
ATOM 3028 N N . ALA B 1 68 ? -5.885 15.335 18.942 1 91.08 68 ALA B N 1
ATOM 3029 C CA . ALA B 1 68 ? -5.807 16.761 18.637 1 91.08 68 ALA B CA 1
ATOM 3030 C C . ALA B 1 68 ? -7.031 17.223 17.853 1 91.08 68 ALA B C 1
ATOM 3032 O O . ALA B 1 68 ? -7.442 18.381 17.956 1 91.08 68 ALA B O 1
ATOM 3033 N N . ALA B 1 69 ? -7.633 16.343 17.075 1 91.88 69 ALA B N 1
ATOM 3034 C CA . ALA B 1 69 ? -8.725 16.689 16.17 1 91.88 69 ALA B CA 1
ATOM 3035 C C . ALA B 1 69 ? -10.058 16.738 16.911 1 91.88 69 ALA B C 1
ATOM 3037 O O . ALA B 1 69 ? -10.901 17.593 16.629 1 91.88 69 ALA B O 1
ATOM 3038 N N . ARG B 1 70 ? -10.246 15.91 17.851 1 89.84 70 ARG B N 1
ATOM 3039 C CA . ARG B 1 70 ? -11.532 15.686 18.504 1 89.84 70 ARG B CA 1
ATOM 3040 C C . ARG B 1 70 ? -12.05 16.968 19.147 1 89.84 70 ARG B C 1
ATOM 3042 O O . ARG B 1 70 ? -13.228 17.307 19.007 1 89.84 70 ARG B O 1
ATOM 3049 N N . PRO B 1 71 ? -11.23 17.748 19.83 1 87.48 71 PRO B N 1
ATOM 3050 C CA . PRO B 1 71 ? -11.701 18.967 20.492 1 87.48 71 PRO B CA 1
ATOM 3051 C C . PRO B 1 71 ? -12.143 20.043 19.503 1 87.48 71 PRO B C 1
ATOM 3053 O O . PRO B 1 71 ? -12.751 21.04 19.901 1 87.48 71 PRO B O 1
ATOM 3056 N N . LEU B 1 72 ? -11.913 19.821 18.243 1 88.17 72 LEU B N 1
ATOM 3057 C CA . LEU B 1 72 ? -12.243 20.818 17.23 1 88.17 72 LEU B CA 1
ATOM 3058 C C . LEU B 1 72 ? -13.699 20.69 16.796 1 88.17 72 LEU B C 1
ATOM 3060 O O . LEU B 1 72 ? -14.209 21.54 16.062 1 88.17 72 LEU B O 1
ATOM 3064 N N . PHE B 1 73 ? -14.33 19.642 17.222 1 91.85 73 PHE B N 1
ATOM 3065 C CA . PHE B 1 73 ? -15.752 19.505 16.931 1 91.85 73 PHE B CA 1
ATOM 3066 C C . PHE B 1 73 ? -16.549 20.624 17.591 1 91.85 73 PHE B C 1
ATOM 3068 O O . PHE B 1 73 ? -16.305 20.968 18.749 1 91.85 73 PHE B O 1
ATOM 3075 N N . ASP B 1 74 ? -17.5 21.155 16.886 1 93.27 74 ASP B N 1
ATOM 3076 C CA . ASP B 1 74 ? -18.489 22.032 17.505 1 93.27 74 ASP B CA 1
ATOM 3077 C C . ASP B 1 74 ? -19.446 21.24 18.393 1 93.27 74 ASP B C 1
ATOM 3079 O O . ASP B 1 74 ? -19.94 21.756 19.398 1 93.27 74 ASP B O 1
ATOM 3083 N N . GLU B 1 75 ? -19.692 20.002 17.902 1 94.87 75 GLU B N 1
ATOM 3084 C CA . GLU B 1 75 ? -20.568 19.058 18.589 1 94.87 75 GLU B CA 1
ATOM 3085 C C . GLU B 1 75 ? -20.11 17.62 18.37 1 94.87 75 GLU B C 1
ATOM 3087 O O . GLU B 1 75 ? -19.804 17.225 17.243 1 94.87 75 GLU B O 1
ATOM 3092 N N . GLU B 1 76 ? -20.03 16.899 19.448 1 93.55 76 GLU B N 1
ATOM 3093 C CA . GLU B 1 76 ? -19.732 15.476 19.323 1 93.55 76 GLU B CA 1
ATOM 3094 C C . GLU B 1 76 ? -21.009 14.641 19.331 1 93.55 76 GLU B C 1
ATOM 3096 O O . GLU B 1 76 ? -21.936 14.923 20.094 1 93.55 76 GLU B O 1
ATOM 3101 N N . HIS B 1 77 ? -21.012 13.666 18.472 1 94.5 77 HIS B N 1
ATOM 3102 C CA . HIS B 1 77 ? -22.163 12.778 18.356 1 94.5 77 HIS B CA 1
ATOM 3103 C C . HIS B 1 77 ? -21.878 11.421 18.989 1 94.5 77 HIS B C 1
ATOM 3105 O O . HIS B 1 77 ? -20.721 11.082 19.248 1 94.5 77 HIS B O 1
ATOM 3111 N N . VAL B 1 78 ? -22.991 10.638 19.32 1 86.62 78 VAL B N 1
ATOM 3112 C CA . VAL B 1 78 ? -22.858 9.26 19.781 1 86.62 78 VAL B CA 1
ATOM 3113 C C . VAL B 1 78 ? -22.765 8.32 18.581 1 86.62 78 VAL B C 1
ATOM 3115 O O . VAL B 1 78 ? -23.527 8.452 17.62 1 86.62 78 VAL B O 1
ATOM 3118 N N . GLY B 1 79 ? -21.727 7.634 18.522 1 73.55 79 GLY B N 1
ATOM 3119 C CA . GLY B 1 79 ? -21.456 6.751 17.398 1 73.55 79 GLY B CA 1
ATOM 3120 C C . GLY B 1 79 ? -22.437 5.598 17.295 1 73.55 79 GLY B C 1
ATOM 3121 O O . GLY B 1 79 ? -23.149 5.295 18.254 1 73.55 79 GLY B O 1
ATOM 3122 N N . PRO B 1 80 ? -22.625 5.255 15.986 1 63.51 80 PRO B N 1
ATOM 3123 C CA . PRO B 1 80 ? -23.467 4.064 15.855 1 63.51 80 PRO B CA 1
ATOM 3124 C C . PRO B 1 80 ? -22.948 2.882 16.67 1 63.51 80 PRO B C 1
ATOM 3126 O O . PRO B 1 80 ? -21.751 2.803 16.956 1 63.51 80 PRO B O 1
ATOM 3129 N N . GLU B 1 81 ? -23.864 2.212 17.38 1 57.63 81 GLU B N 1
ATOM 3130 C CA . GLU B 1 81 ? -23.462 0.912 17.909 1 57.63 81 GLU B CA 1
ATOM 3131 C C . GLU B 1 81 ? -22.74 0.084 16.85 1 57.63 81 GLU B C 1
ATOM 3133 O O . GLU B 1 81 ? -22.875 0.345 15.652 1 57.63 81 GLU B O 1
ATOM 3138 N N . ALA B 1 82 ? -22.08 -1.071 17.209 1 54.48 82 ALA B N 1
ATOM 3139 C CA . ALA B 1 82 ? -21.274 -1.943 16.359 1 54.48 82 ALA B CA 1
ATOM 3140 C C . ALA B 1 82 ? -21.667 -1.797 14.892 1 54.48 82 ALA B C 1
ATOM 3142 O O . ALA B 1 82 ? -22.854 -1.821 14.556 1 54.48 82 ALA B O 1
ATOM 3143 N N . LEU B 1 83 ? -21.109 -0.836 14.22 1 52.7 83 LEU B N 1
ATOM 3144 C CA . LEU B 1 83 ? -21.391 -0.878 12.79 1 52.7 83 LEU B CA 1
ATOM 3145 C C . LEU B 1 83 ? -21.203 -2.288 12.24 1 52.7 83 LEU B C 1
ATOM 3147 O O . LEU B 1 83 ? -20.344 -3.035 12.714 1 52.7 83 LEU B O 1
ATOM 3151 N N . THR B 1 84 ? -22.133 -2.955 11.872 1 45.16 84 THR B N 1
ATOM 3152 C CA . THR B 1 84 ? -22.182 -4.272 11.246 1 45.16 84 THR B CA 1
ATOM 3153 C C . THR B 1 84 ? -20.924 -4.524 10.418 1 45.16 84 THR B C 1
ATOM 3155 O O . THR B 1 84 ? -20.536 -3.689 9.599 1 45.16 84 THR B O 1
ATOM 3158 N N . GLY B 1 85 ? -20.062 -5.646 10.85 1 45.84 85 GLY B N 1
ATOM 3159 C CA . GLY B 1 85 ? -19.037 -6.304 10.056 1 45.84 85 GLY B CA 1
ATOM 3160 C C . GLY B 1 85 ? -17.638 -5.795 10.348 1 45.84 85 GLY B C 1
ATOM 3161 O O . GLY B 1 85 ? -16.65 -6.446 10 1 45.84 85 GLY B O 1
ATOM 3162 N N . ILE B 1 86 ? -17.499 -4.352 10.583 1 51.65 86 ILE B N 1
ATOM 3163 C CA . ILE B 1 86 ? -16.13 -3.86 10.477 1 51.65 86 ILE B CA 1
ATOM 3164 C C . ILE B 1 86 ? -15.574 -3.574 11.871 1 51.65 86 ILE B C 1
ATOM 3166 O O . ILE B 1 86 ? -15.724 -2.466 12.39 1 51.65 86 ILE B O 1
ATOM 3170 N N . ARG B 1 87 ? -15.488 -4.589 12.718 1 53.31 87 ARG B N 1
ATOM 3171 C CA . ARG B 1 87 ? -15.198 -4.515 14.146 1 53.31 87 ARG B CA 1
ATOM 3172 C C . ARG B 1 87 ? -13.871 -3.809 14.4 1 53.31 87 ARG B C 1
ATOM 3174 O O . ARG B 1 87 ? -13.538 -3.494 15.544 1 53.31 87 ARG B O 1
ATOM 3181 N N . ASP B 1 88 ? -13.209 -3.418 13.227 1 63.67 88 ASP B N 1
ATOM 3182 C CA . ASP B 1 88 ? -11.841 -3.134 13.651 1 63.67 88 ASP B CA 1
ATOM 3183 C C . ASP B 1 88 ? -11.581 -1.63 13.694 1 63.67 88 ASP B C 1
ATOM 3185 O O . ASP B 1 88 ? -10.468 -1.195 13.997 1 63.67 88 ASP B O 1
ATOM 3189 N N . PHE B 1 89 ? -12.742 -0.81 13.411 1 75.15 89 PHE B N 1
ATOM 3190 C CA . PHE B 1 89 ? -12.443 0.617 13.405 1 75.15 89 PHE B CA 1
ATOM 3191 C C . PHE B 1 89 ? -13.316 1.359 14.41 1 75.15 89 PHE B C 1
ATOM 3193 O O . PHE B 1 89 ? -14.515 1.092 14.514 1 75.15 89 PHE B O 1
ATOM 3200 N N . GLU B 1 90 ? -12.742 2.101 15.171 1 78.43 90 GLU B N 1
ATOM 3201 C CA . GLU B 1 90 ? -13.45 3.037 16.039 1 78.43 90 GLU B CA 1
ATOM 3202 C C . GLU B 1 90 ? -13.582 4.408 15.382 1 78.43 90 GLU B C 1
ATOM 3204 O O . GLU B 1 90 ? -12.632 4.904 14.773 1 78.43 90 GLU B O 1
ATOM 3209 N N . TYR B 1 91 ? -14.862 4.957 15.47 1 88.52 91 TYR B N 1
ATOM 3210 C CA . TYR B 1 91 ? -15.164 6.253 14.874 1 88.52 91 TYR B CA 1
ATOM 3211 C C . TYR B 1 91 ? -15.461 7.292 15.948 1 88.52 91 TYR B C 1
ATOM 3213 O O . TYR B 1 91 ? -16.061 6.975 16.978 1 88.52 91 TYR B O 1
ATOM 3221 N N . THR B 1 92 ? -15.054 8.423 15.702 1 93.03 92 THR B N 1
ATOM 3222 C CA . THR B 1 92 ? -15.522 9.593 16.436 1 93.03 92 THR B CA 1
ATOM 3223 C C . THR B 1 92 ? -16.376 10.487 15.541 1 93.03 92 THR B C 1
ATOM 3225 O O . THR B 1 92 ? -15.938 10.895 14.463 1 93.03 92 THR B O 1
ATOM 3228 N N . LEU B 1 93 ? -17.59 10.714 15.989 1 95.35 93 LEU B N 1
ATOM 3229 C CA . LEU B 1 93 ? -18.562 11.427 15.168 1 95.35 93 LEU B CA 1
ATOM 3230 C C . LEU B 1 93 ? -18.85 12.81 15.743 1 95.35 93 LEU B C 1
ATOM 3232 O O . LEU B 1 93 ? -18.924 12.977 16.962 1 95.35 93 LEU B O 1
ATOM 3236 N N . GLY B 1 94 ? -18.992 13.776 14.845 1 96.44 94 GLY B N 1
ATOM 3237 C CA . GLY B 1 94 ? -19.306 15.123 15.295 1 96.44 94 GLY B CA 1
ATOM 3238 C C . GLY B 1 94 ? -19.615 16.076 14.155 1 96.44 94 GLY B C 1
ATOM 3239 O O . GLY B 1 94 ? -19.872 15.643 13.03 1 96.44 94 GLY B O 1
ATOM 3240 N N . ARG B 1 95 ? -19.72 17.32 14.51 1 97.21 95 ARG B N 1
ATOM 3241 C CA . ARG B 1 95 ? -20.007 18.387 13.556 1 97.21 95 ARG B CA 1
ATOM 3242 C C . ARG B 1 95 ? -18.913 19.449 13.577 1 97.21 95 ARG B C 1
ATOM 3244 O O . ARG B 1 95 ? -18.421 19.82 14.644 1 97.21 95 ARG B O 1
ATOM 3251 N N . VAL B 1 96 ? -18.457 19.842 12.463 1 95.52 96 VAL B N 1
ATOM 3252 C CA . VAL B 1 96 ? -17.586 20.997 12.271 1 95.52 96 VAL B CA 1
ATOM 3253 C C . VAL B 1 96 ? -18.247 21.99 11.317 1 95.52 96 VAL B C 1
ATOM 3255 O O . VAL B 1 96 ? -18.427 21.696 10.132 1 95.52 96 VAL B O 1
ATOM 3258 N N . GLY B 1 97 ? -18.568 23.145 11.802 1 93.5 97 GLY B N 1
ATOM 3259 C CA . GLY B 1 97 ? -19.351 24.05 10.976 1 93.5 97 GLY B CA 1
ATOM 3260 C C . GLY B 1 97 ? -20.678 23.46 10.537 1 93.5 97 GLY B C 1
ATOM 3261 O O . GLY B 1 97 ? -21.47 23.014 11.369 1 93.5 97 GLY B O 1
ATOM 3262 N N . GLU B 1 98 ? -20.78 23.348 9.244 1 94.77 98 GLU B N 1
ATOM 3263 C CA . GLU B 1 98 ? -22.044 22.871 8.692 1 94.77 98 GLU B CA 1
ATOM 3264 C C . GLU B 1 98 ? -21.958 21.396 8.31 1 94.77 98 GLU B C 1
ATOM 3266 O O . GLU B 1 98 ? -22.909 20.835 7.761 1 94.77 98 GLU B O 1
ATOM 3271 N N . HIS B 1 99 ? -20.88 20.798 8.643 1 96.61 99 HIS B N 1
ATOM 3272 C CA . HIS B 1 99 ? -20.667 19.443 8.147 1 96.61 99 HIS B CA 1
ATOM 3273 C C . HIS B 1 99 ? -20.656 18.433 9.289 1 96.61 99 HIS B C 1
ATOM 3275 O O . HIS B 1 99 ? -20.058 18.682 10.338 1 96.61 99 HIS B O 1
ATOM 3281 N N . ASN B 1 100 ? -21.37 17.334 9.134 1 97.39 100 ASN B N 1
ATOM 3282 C CA . ASN B 1 100 ? -21.177 16.165 9.985 1 97.39 100 ASN B CA 1
ATOM 3283 C C . ASN B 1 100 ? -19.959 15.353 9.554 1 97.39 100 ASN B C 1
ATOM 3285 O O . ASN B 1 100 ? -19.837 14.981 8.386 1 97.39 100 ASN B O 1
ATOM 3289 N N . VAL B 1 101 ? -19.1 15.129 10.521 1 97.23 101 VAL B N 1
ATOM 3290 C CA . VAL B 1 101 ? -17.774 14.593 10.233 1 97.23 101 VAL B CA 1
ATOM 3291 C C . VAL B 1 101 ? -17.569 13.285 10.994 1 97.23 101 VAL B C 1
ATOM 3293 O O . VAL B 1 101 ? -18.011 13.149 12.138 1 97.23 101 VAL B O 1
ATOM 3296 N N . VAL B 1 102 ? -16.943 12.349 10.323 1 95.87 102 VAL B N 1
ATOM 3297 C CA . VAL B 1 102 ? -16.494 11.109 10.948 1 95.87 102 VAL B CA 1
ATOM 3298 C C . VAL B 1 102 ? -14.967 11.073 10.987 1 95.87 102 VAL B C 1
ATOM 3300 O O . VAL B 1 102 ? -14.311 11.166 9.947 1 95.87 102 VAL B O 1
ATOM 3303 N N . ILE B 1 103 ? -14.406 10.896 12.165 1 95.68 103 ILE B N 1
ATOM 3304 C CA . ILE B 1 103 ? -12.964 10.717 12.298 1 95.68 103 ILE B CA 1
ATOM 3305 C C . ILE B 1 103 ? -12.642 9.236 12.481 1 95.68 103 ILE B C 1
ATOM 3307 O O . ILE B 1 103 ? -13.272 8.553 13.292 1 95.68 103 ILE B O 1
ATOM 3311 N N . VAL B 1 104 ? -11.727 8.765 11.69 1 93.81 104 VAL B N 1
ATOM 3312 C CA . VAL B 1 104 ? -11.248 7.394 11.84 1 93.81 104 VAL B CA 1
ATOM 3313 C C . VAL B 1 104 ? -9.736 7.395 12.053 1 93.81 104 VAL B C 1
ATOM 3315 O O . VAL B 1 104 ? -9.02 8.203 11.458 1 93.81 104 VAL B O 1
ATOM 3318 N N . VAL B 1 105 ? -9.311 6.515 12.928 1 93.44 105 VAL B N 1
ATOM 3319 C CA . VAL B 1 105 ? -7.883 6.324 13.162 1 93.44 105 VAL B CA 1
ATOM 3320 C C . VAL B 1 105 ? -7.431 5 12.549 1 93.44 105 VAL B C 1
ATOM 3322 O O . VAL B 1 105 ? -8.034 3.954 12.801 1 93.44 105 VAL B O 1
ATOM 3325 N N . MET B 1 106 ? -6.397 5.07 11.755 1 91.26 106 MET B N 1
ATOM 3326 C CA . MET B 1 106 ? -5.867 3.872 11.112 1 91.26 106 MET B CA 1
ATOM 3327 C C . MET B 1 106 ? -5.111 3.006 12.114 1 91.26 106 MET B C 1
ATOM 3329 O O . MET B 1 106 ? -4.534 3.52 13.074 1 91.26 106 MET B O 1
ATOM 3333 N N . PRO B 1 107 ? -5.136 1.71 11.938 1 85.61 107 PRO B N 1
ATOM 3334 C CA . PRO B 1 107 ? -4.426 0.827 12.866 1 85.61 107 PRO B CA 1
ATOM 3335 C C . PRO B 1 107 ? -2.909 0.951 12.755 1 85.61 107 PRO B C 1
ATOM 3337 O O . PRO B 1 107 ? -2.19 0.665 13.715 1 85.61 107 PRO B O 1
ATOM 3340 N N . GLU B 1 108 ? -2.494 1.3 11.534 1 89.19 108 GLU B N 1
ATOM 3341 C CA . GLU B 1 108 ? -1.069 1.456 11.257 1 89.19 108 GLU B CA 1
ATOM 3342 C C . GLU B 1 108 ? -0.819 2.605 10.284 1 89.19 108 GLU B C 1
ATOM 3344 O O . GLU B 1 108 ? -1.641 2.871 9.405 1 89.19 108 GLU B O 1
ATOM 3349 N N . ALA B 1 109 ? 0.311 3.251 10.479 1 91.71 109 ALA B N 1
ATOM 3350 C CA . ALA B 1 109 ? 0.672 4.358 9.598 1 91.71 109 ALA B CA 1
ATOM 3351 C C . ALA B 1 109 ? 1.276 3.846 8.293 1 91.71 109 ALA B C 1
ATOM 3353 O O . ALA B 1 109 ? 2.499 3.791 8.148 1 91.71 109 ALA B O 1
ATOM 3354 N N . CYS B 1 110 ? 0.465 3.485 7.362 1 94.26 110 CYS B N 1
ATOM 3355 C CA . CYS B 1 110 ? 0.91 3.022 6.053 1 94.26 110 CYS B CA 1
ATOM 3356 C C . CYS B 1 110 ? -0.196 3.173 5.015 1 94.26 110 CYS B C 1
ATOM 3358 O O . CYS B 1 110 ? -1.354 3.404 5.366 1 94.26 110 CYS B O 1
ATOM 3360 N N . SER B 1 111 ? 0.12 3.07 3.806 1 95.39 111 SER B N 1
ATOM 3361 C CA . SER B 1 111 ? -0.82 3.31 2.717 1 95.39 111 SER B CA 1
ATOM 3362 C C . SER B 1 111 ? -1.903 2.238 2.675 1 95.39 111 SER B C 1
ATOM 3364 O O . SER B 1 111 ? -3.061 2.529 2.369 1 95.39 111 SER B O 1
ATOM 3366 N N . ASN B 1 112 ? -1.595 0.956 2.973 1 94.22 112 ASN B N 1
ATOM 3367 C CA . ASN B 1 112 ? -2.589 -0.112 2.964 1 94.22 112 ASN B CA 1
ATOM 3368 C C . ASN B 1 112 ? -3.678 0.125 4.007 1 94.22 112 ASN B C 1
ATOM 3370 O O . ASN B 1 112 ? -4.866 -0.024 3.715 1 94.22 112 ASN B O 1
ATOM 3374 N N . ALA B 1 113 ? -3.237 0.465 5.187 1 93.33 113 ALA B N 1
ATOM 3375 C CA . ALA B 1 113 ? -4.187 0.763 6.256 1 93.33 113 ALA B CA 1
ATOM 3376 C C . ALA B 1 113 ? -5.067 1.955 5.891 1 93.33 113 ALA B C 1
ATOM 3378 O O . ALA B 1 113 ? -6.247 1.996 6.247 1 93.33 113 ALA B O 1
ATOM 3379 N N . ALA B 1 114 ? -4.453 2.904 5.233 1 95.48 114 ALA B N 1
ATOM 3380 C CA . ALA B 1 114 ? -5.229 4.054 4.775 1 95.48 114 ALA B CA 1
ATOM 3381 C C . ALA B 1 114 ? -6.31 3.627 3.786 1 95.48 114 ALA B C 1
ATOM 3383 O O . ALA B 1 114 ? -7.445 4.103 3.855 1 95.48 114 ALA B O 1
ATOM 3384 N N . SER B 1 115 ? -5.957 2.746 2.822 1 94.29 115 SER B N 1
ATOM 3385 C CA . SER B 1 115 ? -6.921 2.215 1.864 1 94.29 115 SER B CA 1
ATOM 3386 C C . SER B 1 115 ? -8.077 1.517 2.573 1 94.29 115 SER B C 1
ATOM 3388 O O . SER B 1 115 ? -9.24 1.712 2.214 1 94.29 115 SER B O 1
ATOM 3390 N N . ILE B 1 116 ? -7.742 0.766 3.543 1 92.29 116 ILE B N 1
ATOM 3391 C CA . ILE B 1 116 ? -8.743 0.017 4.295 1 92.29 116 ILE B CA 1
ATOM 3392 C C . ILE B 1 116 ? -9.668 0.986 5.029 1 92.29 116 ILE B C 1
ATOM 3394 O O . ILE B 1 116 ? -10.892 0.841 4.983 1 92.29 116 ILE B O 1
ATOM 3398 N N . ALA B 1 117 ? -9.074 1.958 5.67 1 92.52 117 ALA B N 1
ATOM 3399 C CA . ALA B 1 117 ? -9.858 2.952 6.398 1 92.52 117 ALA B CA 1
ATOM 3400 C C . ALA B 1 117 ? -10.828 3.674 5.468 1 92.52 117 ALA B C 1
ATOM 3402 O O . ALA B 1 117 ? -11.992 3.884 5.816 1 92.52 117 ALA B O 1
ATOM 3403 N N . ALA B 1 118 ? -10.371 4.066 4.328 1 92.95 118 ALA B N 1
ATOM 3404 C CA . ALA B 1 118 ? -11.209 4.76 3.353 1 92.95 118 ALA B CA 1
ATOM 3405 C C . ALA B 1 118 ? -12.38 3.885 2.915 1 92.95 118 ALA B C 1
ATOM 3407 O O . ALA B 1 118 ? -13.511 4.364 2.797 1 92.95 118 ALA B O 1
ATOM 3408 N N . GLN B 1 119 ? -12.101 2.623 2.664 1 89.61 119 GLN B N 1
ATOM 3409 C CA . GLN B 1 119 ? -13.161 1.706 2.26 1 89.61 119 GLN B CA 1
ATOM 3410 C C . GLN B 1 119 ? -14.186 1.524 3.376 1 89.61 119 GLN B C 1
ATOM 3412 O O . GLN B 1 119 ? -15.392 1.514 3.123 1 89.61 119 GLN B O 1
ATOM 3417 N N . HIS B 1 120 ? -13.687 1.419 4.558 1 87.34 120 HIS B N 1
ATOM 3418 C CA . HIS B 1 120 ? -14.581 1.291 5.704 1 87.34 120 HIS B CA 1
ATOM 3419 C C . HIS B 1 120 ? -15.486 2.51 5.836 1 87.34 120 HIS B C 1
ATOM 3421 O O . HIS B 1 120 ? -16.686 2.374 6.083 1 87.34 120 HIS B O 1
ATOM 3427 N N . LEU B 1 121 ? -14.922 3.655 5.677 1 90.82 121 LEU B N 1
ATOM 3428 C CA . LEU B 1 121 ? -15.7 4.887 5.726 1 90.82 121 LEU B CA 1
ATOM 3429 C C . LEU B 1 121 ? -16.769 4.899 4.639 1 90.82 121 LEU B C 1
ATOM 3431 O O . LEU B 1 121 ? -17.933 5.202 4.91 1 90.82 121 LEU B O 1
ATOM 3435 N N . SER B 1 122 ? -16.366 4.53 3.481 1 88.71 122 SER B N 1
ATOM 3436 C CA . SER B 1 122 ? -17.267 4.578 2.334 1 88.71 122 SER B CA 1
ATOM 3437 C C . SER B 1 122 ? -18.432 3.609 2.506 1 88.71 122 SER B C 1
ATOM 3439 O O . SER B 1 122 ? -19.553 3.896 2.08 1 88.71 122 SER B O 1
ATOM 3441 N N . TYR B 1 123 ? -18.181 2.527 3.144 1 84.91 123 TYR B N 1
ATOM 3442 C CA . TYR B 1 123 ? -19.214 1.51 3.311 1 84.91 123 TYR B CA 1
ATOM 3443 C C . TYR B 1 123 ? -20.11 1.833 4.501 1 84.91 123 TYR B C 1
ATOM 3445 O O . TYR B 1 123 ? -21.325 1.631 4.443 1 84.91 123 TYR B O 1
ATOM 3453 N N . SER B 1 124 ? -19.53 2.308 5.566 1 87.61 124 SER B N 1
ATOM 3454 C CA . SER B 1 124 ? -20.255 2.543 6.81 1 87.61 124 SER B CA 1
ATOM 3455 C C . SER B 1 124 ? -21.04 3.849 6.755 1 87.61 124 SER B C 1
ATOM 3457 O O . SER B 1 124 ? -22.074 3.987 7.413 1 87.61 124 SER B O 1
ATOM 3459 N N . PHE B 1 125 ? -20.528 4.776 5.986 1 91.39 125 PHE B N 1
ATOM 3460 C CA . PHE B 1 125 ? -21.144 6.087 5.819 1 91.39 125 PHE B CA 1
ATOM 3461 C C . PHE B 1 125 ? -21.336 6.411 4.343 1 91.39 125 PHE B C 1
ATOM 3463 O O . PHE B 1 125 ? -20.541 7.148 3.755 1 91.39 125 PHE B O 1
ATOM 3470 N N . PRO B 1 126 ? -22.411 6.008 3.816 1 90.05 126 PRO B N 1
ATOM 3471 C CA . PRO B 1 126 ? -22.575 5.963 2.361 1 90.05 126 PRO B CA 1
ATOM 3472 C C . PRO B 1 126 ? -22.613 7.352 1.728 1 90.05 126 PRO B C 1
ATOM 3474 O O . PRO B 1 126 ? -22.427 7.488 0.516 1 90.05 126 PRO B O 1
ATOM 3477 N N . ASN B 1 127 ? -22.833 8.42 2.519 1 94.7 127 ASN B N 1
ATOM 3478 C CA . ASN B 1 127 ? -22.975 9.743 1.922 1 94.7 127 ASN B CA 1
ATOM 3479 C C . ASN B 1 127 ? -21.702 10.57 2.083 1 94.7 127 ASN B C 1
ATOM 3481 O O . ASN B 1 127 ? -21.697 11.77 1.805 1 94.7 127 ASN B O 1
ATOM 3485 N N . ILE B 1 128 ? -20.683 9.922 2.492 1 95.55 128 ILE B N 1
ATOM 3486 C CA . ILE B 1 128 ? -19.412 10.636 2.534 1 95.55 128 ILE B CA 1
ATOM 3487 C C . ILE B 1 128 ? -19.05 11.13 1.136 1 95.55 128 ILE B C 1
ATOM 3489 O O . ILE B 1 128 ? -19.006 10.345 0.185 1 95.55 128 ILE B O 1
ATOM 3493 N N . GLN B 1 129 ? -18.786 12.372 1.039 1 95.23 129 GLN B N 1
ATOM 3494 C CA . GLN B 1 129 ? -18.495 13.003 -0.245 1 95.23 129 GLN B CA 1
ATOM 3495 C C . GLN B 1 129 ? -16.99 13.115 -0.474 1 95.23 129 GLN B C 1
ATOM 3497 O O . GLN B 1 129 ? -16.522 13.033 -1.611 1 95.23 129 GLN B O 1
ATOM 3502 N N . PHE B 1 130 ? -16.283 13.358 0.578 1 96.09 130 PHE B N 1
ATOM 3503 C CA . PHE B 1 130 ? -14.833 13.471 0.472 1 96.09 130 PHE B CA 1
ATOM 3504 C C . PHE B 1 130 ? -14.17 13.2 1.817 1 96.09 130 PHE B C 1
ATOM 3506 O O . PHE B 1 130 ? -14.84 13.171 2.852 1 96.09 130 PHE B O 1
ATOM 3513 N N . GLY B 1 131 ? -12.936 12.954 1.757 1 96.78 131 GLY B N 1
ATOM 3514 C CA . GLY B 1 131 ? -12.135 12.75 2.954 1 96.78 131 GLY B CA 1
ATOM 3515 C C . GLY B 1 131 ? -11.018 13.766 3.104 1 96.78 131 GLY B C 1
ATOM 3516 O O . GLY B 1 131 ? -10.673 14.463 2.148 1 96.78 131 GLY B O 1
ATOM 3517 N N . LEU B 1 132 ? -10.542 13.91 4.292 1 97.39 132 LEU B N 1
ATOM 3518 C CA . LEU B 1 132 ? -9.345 14.672 4.63 1 97.39 132 LEU B CA 1
ATOM 3519 C C . LEU B 1 132 ? -8.325 13.793 5.345 1 97.39 132 LEU B C 1
ATOM 3521 O O . LEU B 1 132 ? -8.629 13.2 6.383 1 97.39 132 LEU B O 1
ATOM 3525 N N . MET B 1 133 ? -7.244 13.634 4.731 1 97.8 133 MET B N 1
ATOM 3526 C CA . MET B 1 133 ? -6.127 13.009 5.434 1 97.8 133 MET B CA 1
ATOM 3527 C C . MET B 1 133 ? -5.258 14.06 6.116 1 97.8 133 MET B C 1
ATOM 3529 O O . MET B 1 133 ? -4.448 14.721 5.462 1 97.8 133 MET B O 1
ATOM 3533 N N . VAL B 1 134 ? -5.388 14.157 7.385 1 97.25 134 VAL B N 1
ATOM 3534 C CA . VAL B 1 134 ? -4.693 15.182 8.157 1 97.25 134 VAL B CA 1
ATOM 3535 C C . VAL B 1 134 ? -3.71 14.524 9.122 1 97.25 134 VAL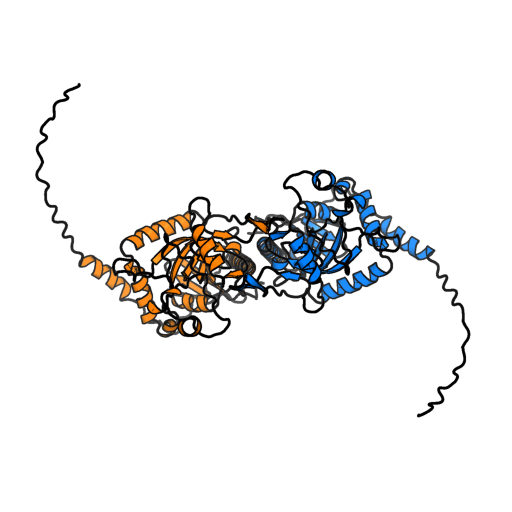 B C 1
ATOM 3537 O O . VAL B 1 134 ? -4.089 13.648 9.903 1 97.25 134 VAL B O 1
ATOM 3540 N N . GLY B 1 135 ? -2.556 14.858 9.048 1 96.05 135 GLY B N 1
ATOM 3541 C CA . GLY B 1 135 ? -1.559 14.288 9.94 1 96.05 135 GLY B CA 1
ATOM 3542 C C . GLY B 1 135 ? -0.199 14.949 9.815 1 96.05 135 GLY B C 1
ATOM 3543 O O . GLY B 1 135 ? -0.098 16.096 9.375 1 96.05 135 GLY B O 1
ATOM 3544 N N . ILE B 1 136 ? 0.818 14.294 10.292 1 96.18 136 ILE B N 1
ATOM 3545 C CA . ILE B 1 136 ? 2.17 14.841 10.342 1 96.18 136 ILE B CA 1
ATOM 3546 C C . ILE B 1 136 ? 2.996 14.281 9.186 1 96.18 136 ILE B C 1
ATOM 3548 O O . ILE B 1 136 ? 2.711 13.193 8.681 1 96.18 136 ILE B O 1
ATOM 3552 N N . GLY B 1 137 ? 3.88 14.997 8.707 1 96.37 137 GLY B N 1
ATOM 3553 C CA . GLY B 1 137 ? 4.845 14.591 7.698 1 96.37 137 GLY B CA 1
ATOM 3554 C C . GLY B 1 137 ? 6.196 15.261 7.86 1 96.37 137 GLY B C 1
ATOM 3555 O O . GLY B 1 137 ? 6.346 16.181 8.667 1 96.37 137 GLY B O 1
ATOM 3556 N N . GLY B 1 138 ? 7.154 14.767 7.201 1 97.15 138 GLY B N 1
ATOM 3557 C CA . GLY B 1 138 ? 8.465 15.396 7.194 1 97.15 138 GLY B CA 1
ATOM 3558 C C . GLY B 1 138 ? 8.586 16.513 6.175 1 97.15 138 GLY B C 1
ATOM 3559 O O . GLY B 1 138 ? 8.303 16.314 4.992 1 97.15 138 GLY B O 1
ATOM 3560 N N . GLY B 1 139 ? 8.954 17.621 6.59 1 97.54 139 GLY B N 1
ATOM 3561 C CA . GLY B 1 139 ? 9.161 18.74 5.684 1 97.54 139 GLY B CA 1
ATOM 3562 C C . GLY B 1 139 ? 10.398 18.586 4.819 1 97.54 139 GLY B C 1
ATOM 3563 O O . GLY B 1 139 ? 11.393 17.999 5.248 1 97.54 139 GLY B O 1
ATOM 3564 N N . ALA B 1 140 ? 10.292 19.103 3.622 1 97.68 140 ALA B N 1
ATOM 3565 C CA . ALA B 1 140 ? 11.419 19.137 2.693 1 97.68 140 ALA B CA 1
ATOM 3566 C C . ALA B 1 140 ? 11.756 20.57 2.292 1 97.68 140 ALA B C 1
ATOM 3568 O O . ALA B 1 140 ? 11.451 20.996 1.176 1 97.68 140 ALA B O 1
ATOM 3569 N N . PRO B 1 141 ? 12.42 21.221 3.169 1 97.03 141 PRO B N 1
ATOM 3570 C CA . PRO B 1 141 ? 12.751 22.617 2.873 1 97.03 141 PRO B CA 1
ATOM 3571 C C . PRO B 1 141 ? 13.76 22.755 1.734 1 97.03 141 PRO B C 1
ATOM 3573 O O . PRO B 1 141 ? 14.598 21.872 1.537 1 97.03 141 PRO B O 1
ATOM 3576 N N . SER B 1 142 ? 13.646 23.777 1 1 95.08 142 SER B N 1
ATOM 3577 C CA . SER B 1 142 ? 14.551 24.169 -0.075 1 95.08 142 SER B CA 1
ATOM 3578 C C . SER B 1 142 ? 14.713 25.684 -0.136 1 95.08 142 SER B C 1
ATOM 3580 O O . SER B 1 142 ? 14.118 26.41 0.662 1 95.08 142 SER B O 1
ATOM 3582 N N . GLN B 1 143 ? 15.569 26.14 -0.989 1 91.65 143 GLN B N 1
ATOM 3583 C CA . GLN B 1 143 ? 15.74 27.577 -1.174 1 91.65 143 GLN B CA 1
ATOM 3584 C C . GLN B 1 143 ? 14.445 28.229 -1.651 1 91.65 143 GLN B C 1
ATOM 3586 O O . GLN B 1 143 ? 14.15 29.371 -1.294 1 91.65 143 GLN B O 1
ATOM 3591 N N . LYS B 1 144 ? 13.649 27.509 -2.293 1 92.24 144 LYS B N 1
ATOM 3592 C CA . LYS B 1 144 ? 12.406 28.024 -2.858 1 92.24 144 LYS B CA 1
ATOM 3593 C C . LYS B 1 144 ? 11.269 27.955 -1.841 1 92.24 144 LYS B C 1
ATOM 3595 O O . LYS B 1 144 ? 10.354 28.78 -1.868 1 92.24 144 LYS B O 1
ATOM 3600 N N . HIS B 1 145 ? 11.369 26.968 -0.976 1 94.64 145 HIS B N 1
ATOM 3601 C CA . HIS B 1 145 ? 10.304 26.744 -0.005 1 94.64 145 HIS B CA 1
ATOM 3602 C C . HIS B 1 145 ? 10.861 26.654 1.412 1 94.64 145 HIS B C 1
ATOM 3604 O O . HIS B 1 145 ? 11.392 25.615 1.811 1 94.64 145 HIS B O 1
ATOM 3610 N N . ASP B 1 146 ? 10.621 27.626 2.187 1 94.45 146 ASP B N 1
ATOM 3611 C CA . ASP B 1 146 ? 11.116 27.679 3.559 1 94.45 146 ASP B CA 1
ATOM 3612 C C . ASP B 1 146 ? 10.147 26.993 4.519 1 94.45 146 ASP B C 1
ATOM 3614 O O . ASP B 1 146 ? 9.529 27.649 5.36 1 94.45 146 ASP B O 1
ATOM 3618 N N . ILE B 1 147 ? 10.114 25.76 4.421 1 95.95 147 ILE B N 1
ATOM 3619 C CA . ILE B 1 147 ? 9.224 24.97 5.265 1 95.95 147 ILE B CA 1
ATOM 3620 C C . ILE B 1 147 ? 9.83 24.822 6.658 1 95.95 147 ILE B C 1
ATOM 3622 O O . ILE B 1 147 ? 10.972 24.378 6.801 1 95.95 147 ILE B O 1
ATOM 3626 N N . ARG B 1 148 ? 9.064 25.132 7.638 1 95.04 148 ARG B N 1
ATOM 3627 C CA . ARG B 1 148 ? 9.527 25.114 9.022 1 95.04 148 ARG B CA 1
ATOM 3628 C C . ARG B 1 148 ? 8.722 24.122 9.855 1 95.04 148 ARG B C 1
ATOM 3630 O O . ARG B 1 148 ? 7.666 23.654 9.424 1 95.04 148 ARG B O 1
ATOM 3637 N N . LEU B 1 149 ? 9.313 23.805 10.981 1 94.27 149 LEU B N 1
ATOM 3638 C CA . LEU B 1 149 ? 8.605 22.946 11.924 1 94.27 149 LEU B CA 1
ATOM 3639 C C . LEU B 1 149 ? 7.249 23.541 12.29 1 94.27 149 LEU B C 1
ATOM 3641 O O . LEU B 1 149 ? 7.168 24.695 12.718 1 94.27 149 LEU B O 1
ATOM 3645 N N . GLY B 1 150 ? 6.207 22.801 12.028 1 92.76 150 GLY B N 1
ATOM 3646 C CA . GLY B 1 150 ? 4.87 23.251 12.382 1 92.76 150 GLY B CA 1
ATOM 3647 C C . GLY B 1 150 ? 4.127 23.884 11.221 1 92.76 150 GLY B C 1
ATOM 3648 O O . GLY B 1 150 ? 2.933 24.174 11.325 1 92.76 150 GLY B O 1
ATOM 3649 N N . ASP B 1 151 ? 4.815 24.157 10.11 1 93.8 151 ASP B N 1
ATOM 3650 C CA . ASP B 1 151 ? 4.121 24.635 8.918 1 93.8 151 ASP B CA 1
ATOM 3651 C C . ASP B 1 151 ? 3.161 23.576 8.38 1 93.8 151 ASP B C 1
ATOM 3653 O O . ASP B 1 151 ? 3.228 22.411 8.776 1 93.8 151 ASP B O 1
ATOM 3657 N N . ILE B 1 152 ? 2.242 24.013 7.554 1 95.18 152 ILE B N 1
ATOM 3658 C CA . ILE B 1 152 ? 1.219 23.141 6.987 1 95.18 152 ILE B CA 1
ATOM 3659 C C . ILE B 1 152 ? 1.453 22.978 5.487 1 95.18 152 ILE B C 1
ATOM 3661 O O . ILE B 1 152 ? 1.762 23.949 4.792 1 95.18 152 ILE B O 1
ATOM 3665 N N . VAL B 1 153 ? 1.384 21.782 5.045 1 96.87 153 VAL B N 1
ATOM 3666 C CA . VAL B 1 153 ? 1.48 21.499 3.617 1 96.87 153 VAL B CA 1
ATOM 3667 C C . VAL B 1 153 ? 0.164 20.907 3.117 1 96.87 153 VAL B C 1
ATOM 3669 O O . VAL B 1 153 ? -0.356 19.953 3.701 1 96.87 153 VAL B O 1
ATOM 3672 N N . VAL B 1 154 ? -0.398 21.509 2.113 1 96.7 154 VAL B N 1
ATOM 3673 C CA . VAL B 1 154 ? -1.612 21.017 1.469 1 96.7 154 VAL B CA 1
ATOM 3674 C C . VAL B 1 154 ? -1.269 20.425 0.104 1 96.7 154 VAL B C 1
ATOM 3676 O O . VAL B 1 154 ? -0.659 21.093 -0.734 1 96.7 154 VAL B O 1
ATOM 3679 N N . GLY B 1 155 ? -1.651 19.174 -0.077 1 96.77 155 GLY B N 1
ATOM 3680 C CA . GLY B 1 155 ? -1.363 18.492 -1.329 1 96.77 155 GLY B CA 1
ATOM 3681 C C . GLY B 1 155 ? -2.205 18.991 -2.488 1 96.77 155 GLY B C 1
ATOM 3682 O O . GLY B 1 155 ? -3.381 18.64 -2.604 1 96.77 155 GLY B O 1
ATOM 3683 N N . VAL B 1 156 ? -1.626 19.784 -3.385 1 95.69 156 VAL B N 1
ATOM 3684 C CA . VAL B 1 156 ? -2.306 20.274 -4.579 1 95.69 156 VAL B CA 1
ATOM 3685 C C . VAL B 1 156 ? -1.389 20.13 -5.792 1 95.69 156 VAL B C 1
ATOM 3687 O O . VAL B 1 156 ? -0.164 20.103 -5.651 1 95.69 156 VAL B O 1
ATOM 3690 N N . PRO B 1 157 ? -1.957 20.016 -6.933 1 94.01 157 PRO B N 1
ATOM 3691 C CA . PRO B 1 157 ? -1.147 19.823 -8.138 1 94.01 157 PRO B CA 1
ATOM 3692 C C . PRO B 1 157 ? -0.208 20.995 -8.413 1 94.01 157 PRO B C 1
ATOM 3694 O O . PRO B 1 157 ? -0.572 22.15 -8.177 1 94.01 157 PRO B O 1
ATOM 3697 N N . ARG B 1 158 ? 0.944 20.635 -8.782 1 89.52 158 ARG B N 1
ATOM 3698 C CA . ARG B 1 158 ? 1.946 21.594 -9.236 1 89.52 158 ARG B CA 1
ATOM 3699 C C . ARG B 1 158 ? 2.694 21.067 -10.456 1 89.52 158 ARG B C 1
ATOM 3701 O O . ARG B 1 158 ? 3.283 19.985 -10.41 1 89.52 158 ARG B O 1
ATOM 3708 N N . GLY B 1 159 ? 2.627 21.839 -11.504 1 81.8 159 GLY B N 1
ATOM 3709 C CA . GLY B 1 159 ? 3.29 21.377 -12.713 1 81.8 159 GLY B CA 1
ATOM 3710 C C . GLY B 1 159 ? 2.754 20.05 -13.216 1 81.8 159 GLY B C 1
ATOM 3711 O O . GLY B 1 159 ? 1.549 19.9 -13.425 1 81.8 159 GLY B O 1
ATOM 3712 N N . ASP B 1 160 ? 3.684 19.017 -13.267 1 81.13 160 ASP B N 1
ATOM 3713 C CA . ASP B 1 160 ? 3.344 17.715 -13.832 1 81.13 160 ASP B CA 1
ATOM 3714 C C . ASP B 1 160 ? 2.942 16.729 -12.737 1 81.13 160 ASP B C 1
ATOM 3716 O O . ASP B 1 160 ? 2.678 15.558 -13.016 1 81.13 160 ASP B O 1
ATOM 3720 N N . LYS B 1 161 ? 2.767 17.237 -11.535 1 85.46 161 LYS B N 1
ATOM 3721 C CA . LYS B 1 161 ? 2.447 16.338 -10.43 1 85.46 161 LYS B CA 1
ATOM 3722 C C . LYS B 1 161 ? 1.068 16.646 -9.852 1 85.46 161 LYS B C 1
ATOM 3724 O O . LYS B 1 161 ? 0.665 17.809 -9.78 1 85.46 161 LYS B O 1
ATOM 3729 N N . HIS B 1 162 ? 0.318 15.633 -9.37 1 88.19 162 HIS B N 1
ATOM 3730 C CA . HIS B 1 162 ? -1.094 15.707 -9.012 1 88.19 162 HIS B CA 1
ATOM 3731 C C . HIS B 1 162 ? -1.271 15.964 -7.52 1 88.19 162 HIS B C 1
ATOM 3733 O O . HIS B 1 162 ? -2.319 15.648 -6.951 1 88.19 162 HIS B O 1
ATOM 3739 N N . GLY B 1 163 ? -0.479 16.503 -6.786 1 93.05 163 GLY B N 1
ATOM 3740 C CA . GLY B 1 163 ? -0.6 16.844 -5.378 1 93.05 163 GLY B CA 1
ATOM 3741 C C . GLY B 1 163 ? 0.054 15.829 -4.46 1 93.05 163 GLY B C 1
ATOM 3742 O O . GLY B 1 163 ? 0.551 16.184 -3.388 1 93.05 163 GLY B O 1
ATOM 3743 N N . VAL B 1 164 ? -0.068 14.545 -4.847 1 95.87 164 VAL B N 1
ATOM 3744 C CA . VAL B 1 164 ? 0.61 13.464 -4.14 1 95.87 164 VAL B CA 1
ATOM 3745 C C . VAL B 1 164 ? 1.377 12.596 -5.136 1 95.87 164 VAL B C 1
ATOM 3747 O O . VAL B 1 164 ? 0.871 12.286 -6.217 1 95.87 164 VAL B O 1
ATOM 3750 N N . LEU B 1 165 ? 2.538 12.255 -4.788 1 95.63 165 LEU B N 1
ATOM 3751 C CA . LEU B 1 165 ? 3.375 11.363 -5.582 1 95.63 165 LEU B CA 1
ATOM 3752 C C . LEU B 1 165 ? 3.816 10.156 -4.76 1 95.63 165 LEU B C 1
ATOM 3754 O O . LEU B 1 165 ? 4.39 10.312 -3.68 1 95.63 165 LEU B O 1
ATOM 3758 N N . GLN B 1 166 ? 3.47 9.025 -5.189 1 96.14 166 GLN B N 1
ATOM 3759 C CA . GLN B 1 166 ? 4.089 7.846 -4.593 1 96.14 166 GLN B CA 1
ATOM 3760 C C . GLN B 1 166 ? 5.464 7.579 -5.2 1 96.14 166 GLN B C 1
ATOM 3762 O O . GLN B 1 166 ? 5.57 6.951 -6.256 1 96.14 166 GLN B O 1
ATOM 3767 N N . TYR B 1 167 ? 6.477 7.905 -4.543 1 95.13 167 TYR B N 1
ATOM 3768 C CA . TYR B 1 167 ? 7.782 8.011 -5.186 1 95.13 167 TYR B CA 1
ATOM 3769 C C . TYR B 1 167 ? 8.546 6.696 -5.089 1 95.13 167 TYR B C 1
ATOM 3771 O O . TYR B 1 167 ? 9.625 6.553 -5.669 1 95.13 167 TYR B O 1
ATOM 3779 N N . ASP B 1 168 ? 7.98 5.687 -4.386 1 94.86 168 ASP B N 1
ATOM 3780 C CA . ASP B 1 168 ? 8.661 4.399 -4.304 1 94.86 168 ASP B CA 1
ATOM 3781 C C . ASP B 1 168 ? 7.953 3.348 -5.156 1 94.86 168 ASP B C 1
ATOM 3783 O O . ASP B 1 168 ? 8.222 2.152 -5.026 1 94.86 168 ASP B O 1
ATOM 3787 N N . MET B 1 169 ? 7.053 3.753 -5.934 1 94.96 169 MET B N 1
ATOM 3788 C CA . MET B 1 169 ? 6.34 2.808 -6.789 1 94.96 169 MET B CA 1
ATOM 3789 C C . MET B 1 169 ? 6.883 2.845 -8.213 1 94.96 169 MET B C 1
ATOM 3791 O O . MET B 1 169 ? 6.897 3.901 -8.849 1 94.96 169 MET B O 1
ATOM 3795 N N . GLY B 1 170 ? 7.202 1.689 -8.715 1 94.21 170 GLY B N 1
ATOM 3796 C CA . GLY B 1 170 ? 7.697 1.626 -10.081 1 94.21 170 GLY B CA 1
ATOM 3797 C C . GLY B 1 170 ? 8.534 0.39 -10.355 1 94.21 170 GLY B C 1
ATOM 3798 O O . GLY B 1 170 ? 8.269 -0.68 -9.804 1 94.21 170 GLY B O 1
ATOM 3799 N N . LYS B 1 171 ? 9.423 0.497 -11.304 1 92.39 171 LYS B N 1
ATOM 3800 C CA . LYS B 1 171 ? 10.296 -0.596 -11.72 1 92.39 171 LYS B CA 1
ATOM 3801 C C . LYS B 1 171 ? 11.756 -0.286 -11.403 1 92.39 171 LYS B C 1
ATOM 3803 O O . LYS B 1 171 ? 12.27 0.767 -11.787 1 92.39 171 LYS B O 1
ATOM 3808 N N . THR B 1 172 ? 12.327 -1.102 -10.663 1 92.7 172 THR B N 1
ATOM 3809 C CA . THR B 1 172 ? 13.757 -0.959 -10.41 1 92.7 172 THR B CA 1
ATOM 3810 C C . THR B 1 172 ? 14.571 -1.622 -11.517 1 92.7 172 THR B C 1
ATOM 3812 O O . THR B 1 172 ? 14.439 -2.824 -11.758 1 92.7 172 THR B O 1
ATOM 3815 N N . MET B 1 173 ? 15.389 -0.888 -12.068 1 90.34 173 MET B N 1
ATOM 3816 C CA . MET B 1 173 ? 16.158 -1.368 -13.213 1 90.34 173 MET B CA 1
ATOM 3817 C C . MET B 1 173 ? 17.525 -1.882 -12.774 1 90.34 173 MET B C 1
ATOM 3819 O O . MET B 1 173 ? 17.935 -1.668 -11.632 1 90.34 173 MET B O 1
ATOM 3823 N N . GLN B 1 174 ? 18.262 -2.494 -13.623 1 89.01 174 GLN B N 1
ATOM 3824 C CA . GLN B 1 174 ? 19.529 -3.158 -13.332 1 89.01 174 GLN B CA 1
ATOM 3825 C C . GLN B 1 174 ? 20.588 -2.152 -12.89 1 89.01 174 GLN B C 1
ATOM 3827 O O . GLN B 1 174 ? 21.488 -2.49 -12.119 1 89.01 174 GLN B O 1
ATOM 3832 N N . ASP B 1 175 ? 20.429 -0.915 -13.333 1 85.33 175 ASP B N 1
ATOM 3833 C CA . ASP B 1 175 ? 21.408 0.107 -12.974 1 85.33 175 ASP B CA 1
ATOM 3834 C C . ASP B 1 175 ? 21.082 0.727 -11.617 1 85.33 175 ASP B C 1
ATOM 3836 O O . ASP B 1 175 ? 21.779 1.635 -11.16 1 85.33 175 ASP B O 1
ATOM 3840 N N . GLY B 1 176 ? 20 0.25 -11.111 1 83.68 176 GLY B N 1
ATOM 3841 C CA . GLY B 1 176 ? 19.635 0.726 -9.787 1 83.68 176 GLY B CA 1
ATOM 3842 C C . GLY B 1 176 ? 18.63 1.861 -9.816 1 83.68 176 GLY B C 1
ATOM 3843 O O . GLY B 1 176 ? 18.116 2.27 -8.773 1 83.68 176 GLY B O 1
ATOM 3844 N N . SER B 1 177 ? 18.364 2.287 -10.941 1 87.92 177 SER B N 1
ATOM 3845 C CA . SER B 1 177 ? 17.418 3.392 -11.057 1 87.92 177 SER B CA 1
ATOM 3846 C C . SER B 1 177 ? 15.981 2.908 -10.894 1 87.92 177 SER B C 1
ATOM 3848 O O . SER B 1 177 ? 15.664 1.764 -11.226 1 87.92 177 SER B O 1
ATOM 3850 N N . LEU B 1 178 ? 15.213 3.801 -10.339 1 90.74 178 LEU B N 1
ATOM 3851 C CA . LEU B 1 178 ? 13.786 3.531 -10.202 1 90.74 178 LEU B CA 1
ATOM 3852 C C . LEU B 1 178 ? 12.981 4.338 -11.215 1 90.74 178 LEU B C 1
ATOM 3854 O O . LEU B 1 178 ? 13.047 5.569 -11.227 1 90.74 178 LEU B O 1
ATOM 3858 N N . HIS B 1 179 ? 12.308 3.621 -12.083 1 91.77 179 HIS B N 1
ATOM 3859 C CA . HIS B 1 179 ? 11.315 4.251 -12.945 1 91.77 179 HIS B CA 1
ATOM 3860 C C . HIS B 1 179 ? 9.965 4.36 -12.244 1 91.77 179 HIS B C 1
ATOM 3862 O O . HIS B 1 179 ? 9.225 3.377 -12.157 1 91.77 179 HIS B O 1
ATOM 3868 N N . ILE B 1 180 ? 9.67 5.58 -11.812 1 91.03 180 ILE B N 1
ATOM 3869 C CA . ILE B 1 180 ? 8.504 5.813 -10.967 1 91.03 180 ILE B CA 1
ATOM 3870 C C . ILE B 1 180 ? 7.232 5.725 -11.808 1 91.03 180 ILE B C 1
ATOM 3872 O O . ILE B 1 180 ? 7.151 6.319 -12.886 1 91.03 180 ILE B O 1
ATOM 3876 N N . THR B 1 181 ? 6.233 4.974 -11.331 1 86.13 181 THR B N 1
ATOM 3877 C CA . THR B 1 181 ? 4.921 4.875 -11.961 1 86.13 181 THR B CA 1
ATOM 3878 C C . THR B 1 181 ? 3.818 5.257 -10.978 1 86.13 181 THR B C 1
ATOM 3880 O O . THR B 1 181 ? 2.633 5.071 -11.262 1 86.13 181 THR B O 1
ATOM 3883 N N . GLY B 1 182 ? 4.178 5.715 -9.832 1 82.37 182 GLY B N 1
ATOM 3884 C CA . GLY B 1 182 ? 3.247 5.998 -8.751 1 82.37 182 GLY B CA 1
ATOM 3885 C C . GLY B 1 182 ? 2.539 7.331 -8.907 1 82.37 182 GLY B C 1
ATOM 3886 O O . GLY B 1 182 ? 2.414 8.09 -7.944 1 82.37 182 GLY B O 1
ATOM 3887 N N . PHE B 1 183 ? 2.038 7.635 -10.178 1 79.44 183 PHE B N 1
ATOM 3888 C CA . PHE B 1 183 ? 1.256 8.845 -10.405 1 79.44 183 PHE B CA 1
ATOM 3889 C C . PHE B 1 183 ? -0.19 8.645 -9.965 1 79.44 183 PHE B C 1
ATOM 3891 O O . PHE B 1 183 ? -0.848 7.693 -10.39 1 79.44 183 PHE B O 1
ATOM 3898 N N . LEU B 1 184 ? -0.514 9.477 -9.118 1 88.97 184 LEU B N 1
ATOM 3899 C CA . LEU B 1 184 ? -1.821 9.364 -8.48 1 88.97 184 LEU B CA 1
ATOM 3900 C C . LEU B 1 184 ? -2.763 10.456 -8.975 1 88.97 184 LEU B C 1
ATOM 3902 O O . LEU B 1 184 ? -2.332 11.4 -9.641 1 88.97 184 LEU B O 1
ATOM 3906 N N . ASN B 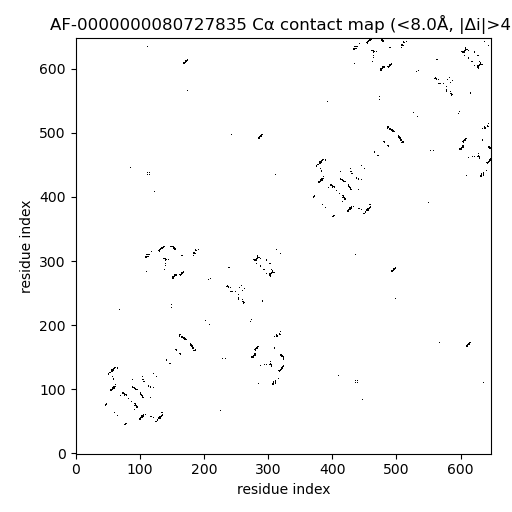1 185 ? -4.007 10.343 -8.707 1 88.42 185 ASN B N 1
ATOM 3907 C CA . ASN B 1 185 ? -5.006 11.32 -9.128 1 88.42 185 ASN B CA 1
ATOM 3908 C C . ASN B 1 185 ? -4.876 12.626 -8.35 1 88.42 185 ASN B C 1
ATOM 3910 O O . ASN B 1 185 ? -4.435 12.626 -7.199 1 88.42 185 ASN B O 1
ATOM 3914 N N . PRO B 1 186 ? -5.163 13.714 -9.051 1 92.13 186 PRO B N 1
ATOM 3915 C CA . PRO B 1 186 ? -5.288 14.946 -8.269 1 92.13 186 PRO B CA 1
ATOM 3916 C C . PRO B 1 186 ? -6.515 14.945 -7.36 1 92.13 186 PRO B C 1
ATOM 3918 O O . PRO B 1 186 ? -7.459 14.185 -7.591 1 92.13 186 PRO B O 1
ATOM 3921 N N . PRO B 1 187 ? -6.433 15.752 -6.354 1 93.09 187 PRO B N 1
ATOM 3922 C CA . PRO B 1 187 ? -7.676 15.903 -5.594 1 93.09 187 PRO B CA 1
ATOM 3923 C C . PRO B 1 187 ? -8.842 16.38 -6.457 1 93.09 187 PRO B C 1
ATOM 3925 O O . PRO B 1 187 ? -8.628 17.005 -7.499 1 93.09 187 PRO B O 1
ATOM 3928 N N . PRO B 1 188 ? -10.021 16.093 -6.07 1 93.16 188 PRO B N 1
ATOM 3929 C CA . PRO B 1 188 ? -11.182 16.549 -6.838 1 93.16 188 PRO B CA 1
ATOM 3930 C C . PRO B 1 188 ? -11.224 18.067 -6.999 1 93.16 188 PRO B C 1
ATOM 3932 O O . PRO B 1 188 ? -10.746 18.798 -6.127 1 93.16 188 PRO B O 1
ATOM 3935 N N . ILE B 1 189 ? -11.834 18.523 -8.036 1 93.9 189 ILE B N 1
ATOM 3936 C CA . ILE B 1 189 ? -11.86 19.93 -8.422 1 93.9 189 ILE B CA 1
ATOM 3937 C C . ILE B 1 189 ? -12.5 20.758 -7.31 1 93.9 189 ILE B C 1
ATOM 3939 O O . ILE B 1 189 ? -12.04 21.862 -7.007 1 93.9 189 ILE B O 1
ATOM 3943 N N . PHE B 1 190 ? -13.565 20.269 -6.74 1 95.36 190 PHE B N 1
ATOM 3944 C CA . PHE B 1 190 ? -14.264 21.06 -5.735 1 95.36 190 PHE B CA 1
ATOM 3945 C C . PHE B 1 190 ? -13.388 21.271 -4.505 1 95.36 190 PHE B C 1
ATOM 3947 O O . PHE B 1 190 ? -13.452 22.322 -3.864 1 95.36 190 PHE B O 1
ATOM 3954 N N . LEU B 1 191 ? -12.496 20.319 -4.193 1 95.27 191 LEU B N 1
ATOM 3955 C CA . LEU B 1 191 ? -11.564 20.495 -3.085 1 95.27 191 LEU B CA 1
ATOM 3956 C C . LEU B 1 191 ? -10.448 21.464 -3.462 1 95.27 191 LEU B C 1
ATOM 3958 O O . LEU B 1 191 ? -10.013 22.268 -2.634 1 95.27 191 LEU B O 1
ATOM 3962 N N . ARG B 1 192 ? -10.013 21.368 -4.671 1 95.08 192 ARG B N 1
ATOM 3963 C CA . ARG B 1 192 ? -9 22.306 -5.141 1 95.08 192 ARG B CA 1
ATOM 3964 C C . ARG B 1 192 ? -9.527 23.737 -5.122 1 95.08 192 ARG B C 1
ATOM 3966 O O . ARG B 1 192 ? -8.809 24.663 -4.738 1 95.08 192 ARG B O 1
ATOM 3973 N N . ASN B 1 193 ? -10.788 23.885 -5.475 1 94.87 193 ASN B N 1
ATOM 3974 C CA . ASN B 1 193 ? -11.422 25.198 -5.416 1 94.87 193 ASN B CA 1
ATOM 3975 C C . ASN B 1 193 ? -11.514 25.711 -3.982 1 94.87 193 ASN B C 1
ATOM 3977 O O . ASN B 1 193 ? -11.298 26.898 -3.728 1 94.87 193 ASN B O 1
ATOM 3981 N N . ALA B 1 194 ? -11.847 24.812 -3.165 1 93.02 194 ALA B N 1
ATOM 3982 C CA . ALA B 1 194 ? -11.914 25.192 -1.757 1 93.02 194 ALA B CA 1
ATOM 3983 C C . ALA B 1 194 ? -10.552 25.653 -1.247 1 93.02 194 ALA B C 1
ATOM 3985 O O . ALA B 1 194 ? -10.46 26.625 -0.493 1 93.02 194 ALA B O 1
ATOM 3986 N N . VAL B 1 195 ? -9.536 24.989 -1.632 1 93.46 195 VAL B N 1
ATOM 3987 C CA . VAL B 1 195 ? -8.177 25.339 -1.234 1 93.46 195 VAL B CA 1
ATOM 3988 C C . VAL B 1 195 ? -7.811 26.711 -1.797 1 93.46 195 VAL B C 1
ATOM 3990 O O . VAL B 1 195 ? -7.213 27.535 -1.101 1 93.46 195 VAL B O 1
ATOM 3993 N N . ASP B 1 196 ? -8.142 26.941 -3.049 1 90.91 196 ASP B N 1
ATOM 3994 C CA . ASP B 1 196 ? -7.885 28.234 -3.675 1 90.91 196 ASP B CA 1
ATOM 3995 C C . ASP B 1 196 ? -8.567 29.363 -2.905 1 90.91 196 ASP B C 1
ATOM 3997 O O . ASP B 1 196 ? -7.968 30.415 -2.676 1 90.91 196 ASP B O 1
ATOM 4001 N N . ARG B 1 197 ? -9.745 29.11 -2.525 1 88.56 197 ARG B N 1
ATOM 4002 C CA . ARG B 1 197 ? -10.49 30.105 -1.761 1 88.56 197 ARG B CA 1
ATOM 4003 C C . ARG B 1 197 ? -9.829 30.366 -0.412 1 88.56 197 ARG B C 1
ATOM 4005 O O . ARG B 1 197 ? -9.73 31.515 0.025 1 88.56 197 ARG B O 1
ATOM 4012 N N . LEU B 1 198 ? -9.405 29.29 0.201 1 85.78 198 LEU B N 1
ATOM 4013 C CA . LEU B 1 198 ? -8.756 29.42 1.501 1 85.78 198 LEU B CA 1
ATOM 4014 C C . LEU B 1 198 ? -7.438 30.177 1.377 1 85.78 198 LEU B C 1
ATOM 4016 O O . LEU B 1 198 ? -7.079 30.955 2.264 1 85.78 198 LEU B O 1
ATOM 4020 N N . GLN B 1 199 ? -6.75 29.87 0.33 1 84.26 199 GLN B N 1
ATOM 4021 C CA . GLN B 1 199 ? -5.483 30.55 0.084 1 84.26 199 GLN B CA 1
ATOM 4022 C C . GLN B 1 199 ? -5.683 32.058 -0.04 1 84.26 199 GLN B C 1
ATOM 4024 O O . GLN B 1 199 ? -4.891 32.84 0.49 1 84.26 199 GLN B O 1
ATOM 4029 N N . PHE B 1 200 ? -6.7 32.465 -0.721 1 80.4 200 PHE B N 1
ATOM 4030 C CA . PHE B 1 200 ? -7.002 33.877 -0.924 1 80.4 200 PHE B CA 1
ATOM 4031 C C . PHE B 1 200 ? -7.456 34.526 0.378 1 80.4 200 PHE B C 1
ATOM 4033 O O . PHE B 1 200 ? -7.113 35.677 0.657 1 80.4 200 PHE B O 1
ATOM 4040 N N . GLN B 1 201 ? -8.222 33.761 1.071 1 75.12 201 GLN B N 1
ATOM 4041 C CA . GLN B 1 201 ? -8.743 34.296 2.325 1 75.12 201 GLN B CA 1
ATOM 4042 C C . GLN B 1 201 ? -7.632 34.462 3.357 1 75.12 201 GLN B C 1
ATOM 4044 O O . GLN B 1 201 ? -7.667 35.387 4.171 1 75.12 201 GLN B O 1
ATOM 4049 N N . TYR B 1 202 ? -6.732 33.512 3.307 1 68.67 202 TYR B N 1
ATOM 4050 C CA . TYR B 1 202 ? -5.702 33.524 4.34 1 68.67 202 TYR B CA 1
ATOM 4051 C C . TYR B 1 202 ? -4.475 34.301 3.877 1 68.67 202 TYR B C 1
ATOM 4053 O O . TYR B 1 202 ? -3.556 34.546 4.661 1 68.67 202 TYR B O 1
ATOM 4061 N N . GLU B 1 203 ? -4.311 34.584 2.551 1 61.74 203 GLU B N 1
ATOM 4062 C CA . GLU B 1 203 ? -3.181 35.384 2.088 1 61.74 203 GLU B CA 1
ATOM 4063 C C . GLU B 1 203 ? -3.176 36.763 2.741 1 61.74 203 GLU B C 1
ATOM 4065 O O . GLU B 1 203 ? -2.115 37.298 3.068 1 61.74 203 GLU B O 1
ATOM 4070 N N . ILE B 1 204 ? -4.312 37.324 2.812 1 56.08 204 ILE B N 1
ATOM 4071 C CA . ILE B 1 204 ? -4.31 38.678 3.354 1 56.08 204 ILE B CA 1
ATOM 4072 C C . ILE B 1 204 ? -4.263 38.623 4.88 1 56.08 204 ILE B C 1
ATOM 4074 O O . ILE B 1 204 ? -3.427 39.279 5.505 1 56.08 204 ILE B O 1
ATOM 4078 N N . PRO B 1 205 ? -5.218 37.877 5.566 1 54.39 205 PRO B N 1
ATOM 4079 C CA . PRO B 1 205 ? -5.185 37.916 7.029 1 54.39 205 PRO B CA 1
ATOM 4080 C C . PRO B 1 205 ? -4.397 36.756 7.633 1 54.39 205 PRO B C 1
ATOM 4082 O O . PRO B 1 205 ? -4.981 35.867 8.258 1 54.39 205 PRO B O 1
ATOM 4085 N N . GLY B 1 206 ? -3.187 36.283 7.114 1 53.89 206 GLY B N 1
ATOM 4086 C CA . GLY B 1 206 ? -2.31 35.196 7.517 1 53.89 206 GLY B CA 1
ATOM 4087 C C . GLY B 1 206 ? -2.259 34.995 9.02 1 53.89 206 GLY B C 1
ATOM 4088 O O . GLY B 1 206 ? -2.181 33.861 9.498 1 53.89 206 GLY B O 1
ATOM 4089 N N . GLN B 1 207 ? -2.345 36.024 9.775 1 59.13 207 GLN B N 1
ATOM 4090 C CA . GLN B 1 207 ? -2.266 36.083 11.23 1 59.13 207 GLN B CA 1
ATOM 4091 C C . GLN B 1 207 ? -3.461 35.386 11.875 1 59.13 207 GLN B C 1
ATOM 4093 O O . GLN B 1 207 ? -3.371 34.909 13.008 1 59.13 207 GLN B O 1
ATOM 4098 N N . GLN B 1 208 ? -4.278 34.903 10.953 1 74.06 208 GLN B N 1
ATOM 4099 C CA . GLN B 1 208 ? -5.531 34.412 11.518 1 74.06 208 GLN B CA 1
ATOM 4100 C C . GLN B 1 208 ? -5.406 32.954 11.949 1 74.06 208 GLN B C 1
ATOM 4102 O O . GLN B 1 208 ? -5.986 32.547 12.958 1 74.06 208 GLN B O 1
ATOM 4107 N N . LEU B 1 209 ? -4.372 32.191 11.34 1 82.17 209 LEU B N 1
ATOM 4108 C CA . LEU B 1 209 ? -4.269 30.785 11.717 1 82.17 209 LEU B CA 1
ATOM 4109 C C . LEU B 1 209 ? -3.697 30.64 13.123 1 82.17 209 LEU B C 1
ATOM 4111 O O . LEU B 1 209 ? -4.223 29.878 13.937 1 82.17 209 LEU B O 1
ATOM 4115 N N . GLN B 1 210 ? -2.711 31.395 13.415 1 83.38 210 GLN B N 1
ATOM 4116 C CA . GLN B 1 210 ? -2.088 31.345 14.733 1 83.38 210 GLN B CA 1
ATOM 4117 C C . GLN B 1 210 ? -3.067 31.776 15.821 1 83.38 210 GLN B C 1
ATOM 4119 O O . GLN B 1 210 ? -3.095 31.19 16.906 1 83.38 210 GLN B O 1
ATOM 4124 N N . LEU B 1 211 ? -3.811 32.835 15.507 1 83.45 211 LEU B N 1
ATOM 4125 C CA . LEU B 1 211 ? -4.789 33.321 16.474 1 83.45 211 LEU B CA 1
ATOM 4126 C C . LEU B 1 211 ? -5.849 32.261 16.755 1 83.45 211 LEU B C 1
ATOM 4128 O O . LEU B 1 211 ? -6.241 32.059 17.906 1 83.45 211 LEU B O 1
ATOM 4132 N N . THR B 1 212 ? -6.19 31.661 15.681 1 83.44 212 THR B N 1
ATOM 4133 C CA . THR B 1 212 ? -7.192 30.611 15.829 1 83.44 212 THR B CA 1
ATOM 4134 C C . THR B 1 212 ? -6.658 29.472 16.693 1 83.44 212 THR B C 1
ATOM 4136 O O . THR B 1 212 ? -7.354 28.984 17.586 1 83.44 212 THR B O 1
ATOM 4139 N N . ILE B 1 213 ? -5.468 29.046 16.456 1 87.22 213 ILE B N 1
ATOM 4140 C CA . ILE B 1 213 ? -4.843 27.96 17.203 1 87.22 213 ILE B CA 1
ATOM 4141 C C . ILE B 1 213 ? -4.719 28.35 18.674 1 87.22 213 ILE B C 1
ATOM 4143 O O . ILE B 1 213 ? -5.053 27.562 19.562 1 87.22 213 ILE B O 1
ATOM 4147 N N . ASN B 1 214 ? -4.337 29.574 18.917 1 87.11 214 ASN B N 1
ATOM 4148 C CA . ASN B 1 214 ? -4.183 30.056 20.285 1 87.11 214 ASN B CA 1
ATOM 4149 C C . ASN B 1 214 ? -5.515 30.063 21.03 1 87.11 214 ASN B C 1
ATOM 4151 O O . ASN B 1 214 ? -5.568 29.735 22.217 1 87.11 214 ASN B O 1
ATOM 4155 N N . ASN B 1 215 ? -6.503 30.448 20.349 1 87.21 215 ASN B N 1
ATOM 4156 C CA . ASN B 1 215 ? -7.831 30.468 20.954 1 87.21 215 ASN B CA 1
ATOM 4157 C C . ASN B 1 215 ? -8.285 29.067 21.356 1 87.21 215 ASN B C 1
ATOM 4159 O O . ASN B 1 215 ? -8.835 28.876 22.442 1 87.21 215 ASN B O 1
ATOM 4163 N N . ILE B 1 216 ? -7.947 28.155 20.496 1 86.04 216 ILE B N 1
ATOM 4164 C CA . ILE B 1 216 ? -8.329 26.773 20.768 1 86.04 216 ILE B CA 1
ATOM 4165 C C . ILE B 1 216 ? -7.54 26.246 21.964 1 86.04 216 ILE B C 1
ATOM 4167 O O . ILE B 1 216 ? -8.105 25.603 22.853 1 86.04 216 ILE B O 1
ATOM 4171 N N . LEU B 1 217 ? -6.325 26.537 21.98 1 88.51 217 LEU B N 1
ATOM 4172 C CA . LEU B 1 217 ? -5.46 26.056 23.052 1 88.51 217 LEU B CA 1
ATOM 4173 C C . LEU B 1 217 ? -5.845 26.688 24.385 1 88.51 217 LEU B C 1
ATOM 4175 O O . LEU B 1 217 ? -5.762 26.04 25.431 1 88.51 217 LEU B O 1
ATOM 4179 N N . SER B 1 218 ? -6.284 27.936 24.337 1 89.27 218 SER B N 1
ATOM 4180 C CA . SER B 1 218 ? -6.674 28.632 25.559 1 89.27 218 SER B CA 1
ATOM 4181 C C . SER B 1 218 ? -7.954 28.045 26.144 1 89.27 218 SER B C 1
ATOM 4183 O O . SER B 1 218 ? -8.117 27.991 27.365 1 89.27 218 SER B O 1
ATOM 4185 N N . ARG B 1 219 ? -8.757 27.543 25.322 1 86.43 219 ARG B N 1
ATOM 4186 C CA . ARG B 1 219 ? -10.039 26.995 25.753 1 86.43 219 ARG B CA 1
ATOM 4187 C C . ARG B 1 219 ? -9.886 25.555 26.231 1 86.43 219 ARG B C 1
ATOM 4189 O O . ARG B 1 219 ? -10.76 25.03 26.925 1 86.43 219 ARG B O 1
ATOM 4196 N N . ASN B 1 220 ? -8.763 24.974 25.778 1 85.13 220 ASN B N 1
ATOM 4197 C CA . ASN B 1 220 ? -8.518 23.577 26.123 1 85.13 220 ASN B CA 1
ATOM 4198 C C . ASN B 1 220 ? -7.111 23.376 26.679 1 85.13 220 ASN B C 1
ATOM 4200 O O . ASN B 1 220 ? -6.225 22.889 25.975 1 85.13 220 ASN B O 1
ATOM 4204 N N . PRO B 1 221 ? -6.96 23.522 27.922 1 83.96 221 PRO B N 1
ATOM 4205 C CA . PRO B 1 221 ? -5.616 23.471 28.503 1 83.96 221 PRO B CA 1
ATOM 4206 C C . PRO B 1 221 ? -4.933 22.121 28.293 1 83.96 221 PRO B C 1
ATOM 4208 O O . PRO B 1 221 ? -3.703 22.05 28.232 1 83.96 221 PRO B O 1
ATOM 4211 N N . ARG B 1 222 ? -5.669 21.065 28.176 1 83.31 222 ARG B N 1
ATOM 4212 C CA . ARG B 1 222 ? -5.09 19.736 28.012 1 83.31 222 ARG B CA 1
ATOM 4213 C C . ARG B 1 222 ? -4.454 19.581 26.635 1 83.31 222 ARG B C 1
ATOM 4215 O O . ARG B 1 222 ? -3.664 18.662 26.409 1 83.31 222 ARG B O 1
ATOM 4222 N N . LEU B 1 223 ? -4.736 20.545 25.752 1 88.01 223 LEU B N 1
ATOM 4223 C CA . LEU B 1 223 ? -4.198 20.482 24.397 1 88.01 223 LEU B CA 1
ATOM 4224 C C . LEU B 1 223 ? -2.849 21.189 24.314 1 88.01 223 LEU B C 1
ATOM 4226 O O . LEU B 1 223 ? -2.222 21.216 23.252 1 88.01 223 LEU B O 1
ATOM 4230 N N . GLN B 1 224 ? -2.396 21.67 25.439 1 87.23 224 GLN B N 1
ATOM 4231 C CA . GLN B 1 224 ? -1.153 22.433 25.439 1 87.23 224 GLN B CA 1
ATOM 4232 C C . GLN B 1 224 ? 0.024 21.569 24.994 1 87.23 224 GLN B C 1
ATOM 4234 O O . GLN B 1 224 ? 1.005 22.08 24.451 1 87.23 224 GLN B O 1
ATOM 4239 N N . THR B 1 225 ? -0.078 20.291 25.191 1 85.42 225 THR B N 1
ATOM 4240 C CA . THR B 1 225 ? 0.984 19.37 24.802 1 85.42 225 THR B CA 1
ATOM 4241 C C . THR B 1 225 ? 1.091 19.279 23.283 1 85.42 225 THR B C 1
ATOM 4243 O O . THR B 1 225 ? 2.091 18.789 22.754 1 85.42 225 THR B O 1
ATOM 4246 N N . PHE B 1 226 ? 0.108 19.827 22.565 1 86.97 226 PHE B N 1
ATOM 4247 C CA . PHE B 1 226 ? 0.082 19.768 21.108 1 86.97 226 PHE B CA 1
ATOM 4248 C C . PHE B 1 226 ? 0.512 21.1 20.505 1 86.97 226 PHE B C 1
ATOM 4250 O O . PHE B 1 226 ? 0.451 21.284 19.287 1 86.97 226 PHE B O 1
ATOM 4257 N N . LYS B 1 227 ? 0.877 21.958 21.387 1 88.56 227 LYS B N 1
ATOM 4258 C CA . LYS B 1 227 ? 1.285 23.28 20.918 1 88.56 227 LYS B CA 1
ATOM 4259 C C . LYS B 1 227 ? 2.536 23.192 20.049 1 88.56 227 LYS B C 1
ATOM 4261 O O . LYS B 1 227 ? 3.398 22.341 20.277 1 88.56 227 LYS B O 1
ATOM 4266 N N . ARG B 1 228 ? 2.623 24.063 19.117 1 88.57 228 ARG B N 1
ATOM 4267 C CA . ARG B 1 228 ? 3.803 24.171 18.264 1 88.57 228 ARG B CA 1
ATOM 4268 C C . ARG B 1 228 ? 5.053 24.448 19.092 1 88.57 228 ARG B C 1
ATOM 4270 O O . ARG B 1 228 ? 5.036 25.296 19.986 1 88.57 228 ARG B O 1
ATOM 4277 N N . PRO B 1 229 ? 6.107 23.689 18.8 1 84.38 229 PRO B N 1
ATOM 4278 C CA . PRO B 1 229 ? 7.35 23.975 19.52 1 84.38 229 PRO B CA 1
ATOM 4279 C C . PRO B 1 229 ? 7.882 25.379 19.243 1 84.38 229 PRO B C 1
ATOM 4281 O O . PRO B 1 229 ? 7.525 25.991 18.233 1 84.38 229 PRO B O 1
ATOM 4284 N N . HIS B 1 230 ? 8.667 25.785 20.182 1 85.52 230 HIS B N 1
ATOM 4285 C CA . HIS B 1 230 ? 9.299 27.09 20.024 1 85.52 230 HIS B CA 1
ATOM 4286 C C . HIS B 1 230 ? 10.139 27.145 18.751 1 85.52 230 HIS B C 1
ATOM 4288 O O . HIS B 1 230 ? 10.667 26.123 18.307 1 85.52 230 HIS B O 1
ATOM 4294 N N . ALA B 1 231 ? 10.293 28.332 18.241 1 85.95 231 ALA B N 1
ATOM 4295 C CA . ALA B 1 231 ? 11.023 28.538 16.992 1 85.95 231 ALA B CA 1
ATOM 4296 C C . ALA B 1 231 ? 12.459 28.035 17.107 1 85.95 231 ALA B C 1
ATOM 4298 O O . ALA B 1 231 ? 13.048 27.59 16.119 1 85.95 231 ALA B O 1
ATOM 4299 N N . SER B 1 232 ? 13.002 28.047 18.313 1 84.89 232 SER B N 1
ATOM 4300 C CA . SER B 1 232 ? 14.382 27.628 18.537 1 84.89 232 SER B CA 1
ATOM 4301 C C . SER B 1 232 ? 14.547 26.127 18.323 1 84.89 232 SER B C 1
ATOM 4303 O O . SER B 1 232 ? 15.662 25.642 18.126 1 84.89 232 SER B O 1
ATOM 4305 N N . ALA B 1 233 ? 13.419 25.432 18.336 1 87.24 233 ALA B N 1
ATOM 4306 C CA . ALA B 1 233 ? 13.469 23.984 18.158 1 87.24 233 ALA B CA 1
ATOM 4307 C C . ALA B 1 233 ? 13.55 23.615 16.679 1 87.24 233 ALA B C 1
ATOM 4309 O O . ALA B 1 233 ? 13.851 22.47 16.334 1 87.24 233 ALA B O 1
ATOM 4310 N N . ASP B 1 234 ? 13.302 24.552 15.812 1 91.35 234 ASP B N 1
ATOM 4311 C CA . ASP B 1 234 ? 13.384 24.312 14.374 1 91.35 234 ASP B CA 1
ATOM 4312 C C . ASP B 1 234 ? 14.829 24.382 13.887 1 91.35 234 ASP B C 1
ATOM 4314 O O . ASP B 1 234 ? 15.292 25.436 13.447 1 91.35 234 ASP B O 1
ATOM 4318 N N . ARG B 1 235 ? 15.469 23.238 13.926 1 91.87 235 ARG B N 1
ATOM 4319 C CA . ARG B 1 235 ? 16.867 23.142 13.519 1 91.87 235 ARG B CA 1
ATOM 4320 C C . ARG B 1 235 ? 17.014 22.291 12.262 1 91.87 235 ARG B C 1
ATOM 4322 O O . ARG B 1 235 ? 16.619 21.123 12.246 1 91.87 235 ARG B O 1
ATOM 4329 N N . LEU B 1 236 ? 17.517 22.921 11.247 1 94.35 236 LEU B N 1
ATOM 4330 C CA . LEU B 1 236 ? 17.756 22.215 9.993 1 94.35 236 LEU B CA 1
ATOM 4331 C C . LEU B 1 236 ? 19.223 21.821 9.861 1 94.35 236 LEU B C 1
ATOM 4333 O O . LEU B 1 236 ? 20.082 22.677 9.64 1 94.35 236 LEU B O 1
ATOM 4337 N N . TYR B 1 237 ? 19.511 20.6 9.995 1 93.38 237 TYR B N 1
ATOM 4338 C CA . TYR B 1 237 ? 20.882 20.109 9.902 1 93.38 237 TYR B CA 1
ATOM 4339 C C . TYR B 1 237 ? 21.274 19.858 8.451 1 93.38 237 TYR B C 1
ATOM 4341 O O . TYR B 1 237 ? 20.441 19.452 7.638 1 93.38 237 TYR B O 1
ATOM 4349 N N . GLN B 1 238 ? 22.514 20.05 8.245 1 94.7 238 GLN B N 1
ATOM 4350 C CA . GLN B 1 238 ? 23.084 19.649 6.964 1 94.7 238 GLN B CA 1
ATOM 4351 C C . GLN B 1 238 ? 22.959 18.143 6.753 1 94.7 238 GLN B C 1
ATOM 4353 O O . GLN B 1 238 ? 23.011 17.37 7.713 1 94.7 238 GLN B O 1
ATOM 4358 N N . ALA B 1 239 ? 22.811 17.779 5.538 1 93.65 239 ALA B N 1
ATOM 4359 C CA . ALA B 1 239 ? 22.543 16.382 5.207 1 93.65 239 ALA B CA 1
ATOM 4360 C C . ALA B 1 239 ? 23.676 15.478 5.683 1 93.65 239 ALA B C 1
ATOM 4362 O O . ALA B 1 239 ? 23.451 14.313 6.018 1 93.65 239 ALA B O 1
ATOM 4363 N N . GLU B 1 240 ? 24.845 15.997 5.812 1 92.57 240 GLU B N 1
ATOM 4364 C CA . GLU B 1 240 ? 26.03 15.217 6.157 1 92.57 240 GLU B CA 1
ATOM 4365 C C . GLU B 1 240 ? 26.053 14.88 7.645 1 92.57 240 GLU B C 1
ATOM 4367 O O . GLU B 1 240 ? 26.819 14.016 8.079 1 92.57 240 GLU B O 1
ATOM 4372 N N . VAL B 1 241 ? 25.253 15.592 8.363 1 91.16 241 VAL B N 1
ATOM 4373 C CA . VAL B 1 241 ? 25.236 15.354 9.803 1 91.16 241 VAL B CA 1
ATOM 4374 C C . VAL B 1 241 ? 24.454 14.079 10.107 1 91.16 241 VAL B C 1
ATOM 4376 O O . VAL B 1 241 ? 23.274 13.971 9.768 1 91.16 241 VAL B O 1
ATOM 4379 N N . THR B 1 242 ? 25.04 13.147 10.676 1 86.68 242 THR B N 1
ATOM 4380 C CA . THR B 1 242 ? 24.394 11.901 11.075 1 86.68 242 THR B CA 1
ATOM 4381 C C . THR B 1 242 ? 23.844 12.008 12.495 1 86.68 242 THR B C 1
ATOM 4383 O O . THR B 1 242 ? 24.575 12.358 13.424 1 86.68 242 THR B O 1
ATOM 4386 N N . HIS B 1 243 ? 22.591 11.736 12.526 1 84.88 243 HIS B N 1
ATOM 4387 C CA . HIS B 1 243 ? 21.965 11.769 13.843 1 84.88 243 HIS B CA 1
ATOM 4388 C C . HIS B 1 243 ? 22.129 10.435 14.564 1 84.88 243 HIS B C 1
ATOM 4390 O O . HIS B 1 243 ? 21.825 9.38 14.003 1 84.88 243 HIS B O 1
ATOM 4396 N N . PRO B 1 244 ? 22.728 10.467 15.669 1 79.67 244 PRO B N 1
ATOM 4397 C CA . PRO B 1 244 ? 22.858 9.213 16.413 1 79.67 244 PRO B CA 1
ATOM 4398 C C . PRO B 1 244 ? 21.508 8.584 16.75 1 79.67 244 PRO B C 1
ATOM 4400 O O . PRO B 1 244 ? 20.52 9.298 16.938 1 79.67 244 PRO B O 1
ATOM 4403 N N . PRO B 1 245 ? 21.638 7.192 16.55 1 74.4 245 PRO B N 1
ATOM 4404 C CA . PRO B 1 245 ? 20.397 6.544 16.981 1 74.4 245 PRO B CA 1
ATOM 4405 C C . PRO B 1 245 ? 20.107 6.752 18.465 1 74.4 245 PRO B C 1
ATOM 4407 O O . PRO B 1 245 ? 21.031 6.96 19.255 1 74.4 245 PRO B O 1
ATOM 4410 N N . GLY B 1 246 ? 18.881 6.873 18.903 1 67.96 246 GLY B N 1
ATOM 4411 C CA . GLY B 1 246 ? 18.552 6.996 20.314 1 67.96 246 GLY B CA 1
ATOM 4412 C C . GLY B 1 246 ? 17.453 8.006 20.585 1 67.96 246 GLY B C 1
ATOM 4413 O O . GLY B 1 246 ? 16.818 8.505 19.653 1 67.96 246 GLY B O 1
ATOM 4414 N N . THR B 1 247 ? 17.266 8.188 21.843 1 68.64 247 THR B N 1
ATOM 4415 C CA . THR B 1 247 ? 16.146 8.998 22.31 1 68.64 247 THR B CA 1
ATOM 4416 C C . THR B 1 247 ? 16.605 10.416 22.639 1 68.64 247 THR B C 1
ATOM 4418 O O . THR B 1 247 ? 15.78 11.304 22.867 1 68.64 247 THR B O 1
ATOM 4421 N N . ALA B 1 248 ? 17.905 10.581 22.514 1 75.31 248 ALA B N 1
ATOM 4422 C CA . ALA B 1 248 ? 18.364 11.919 22.88 1 75.31 248 ALA B CA 1
ATOM 4423 C C . ALA B 1 248 ? 17.975 12.942 21.818 1 75.31 248 ALA B C 1
ATOM 4425 O O . ALA B 1 248 ? 17.89 12.613 20.632 1 75.31 248 ALA B O 1
ATOM 4426 N N . SER B 1 249 ? 17.639 14.146 22.324 1 79.51 249 SER B N 1
ATOM 4427 C CA . SER B 1 249 ? 17.321 15.224 21.393 1 79.51 249 SER B CA 1
ATOM 4428 C C . SER B 1 249 ? 18.533 15.601 20.548 1 79.51 249 SER B C 1
ATOM 4430 O O . SER B 1 249 ? 19.674 15.46 20.992 1 79.51 249 SER B O 1
ATOM 4432 N N . CYS B 1 250 ? 18.308 16.039 19.394 1 83.31 250 CYS B N 1
ATOM 4433 C CA . CYS B 1 250 ? 19.391 16.425 18.497 1 83.31 250 CYS B CA 1
ATOM 4434 C C . CYS B 1 250 ? 20.14 17.637 19.036 1 83.31 250 CYS B C 1
ATOM 4436 O O . CYS B 1 250 ? 21.327 17.815 18.755 1 83.31 250 CYS B O 1
ATOM 4438 N N . GLU B 1 251 ? 19.443 18.413 19.792 1 79.84 251 GLU B N 1
ATOM 4439 C CA . GLU B 1 251 ? 20.1 19.576 20.381 1 79.84 251 GLU B CA 1
ATOM 4440 C C . GLU B 1 251 ? 21.305 19.163 21.221 1 79.84 251 GLU B C 1
ATOM 4442 O O . GLU B 1 251 ? 22.335 19.84 21.214 1 79.84 251 GLU B O 1
ATOM 4447 N N . THR B 1 252 ? 21.137 18.042 21.812 1 81.53 252 THR B N 1
ATOM 4448 C CA . THR B 1 252 ? 22.179 17.583 22.724 1 81.53 252 THR B CA 1
ATOM 4449 C C . THR B 1 252 ? 23.136 16.629 22.016 1 81.53 252 THR B C 1
ATOM 4451 O O . THR B 1 252 ? 24.348 16.679 22.237 1 81.53 252 THR B O 1
ATOM 4454 N N . SER B 1 253 ? 22.617 15.869 21.099 1 83.44 253 SER B N 1
ATOM 4455 C CA . SER B 1 253 ? 23.409 14.769 20.559 1 83.44 253 SER B CA 1
ATOM 4456 C C . SER B 1 253 ? 24.075 15.16 19.244 1 83.44 253 SER B C 1
ATOM 4458 O O . SER B 1 253 ? 25.128 14.624 18.892 1 83.44 253 SER B O 1
ATOM 4460 N N . CYS B 1 254 ? 23.46 16.081 18.54 1 85.5 254 CYS B N 1
ATOM 4461 C CA . CYS B 1 254 ? 23.97 16.414 17.215 1 85.5 254 CYS B CA 1
ATOM 4462 C C . CYS B 1 254 ? 24.7 17.752 17.233 1 85.5 254 CYS B C 1
ATOM 4464 O O . CYS B 1 254 ? 25.482 18.049 16.328 1 85.5 254 CYS B O 1
ATOM 4466 N N . GLY B 1 255 ? 24.473 18.511 18.282 1 81.4 255 GLY B N 1
ATOM 4467 C CA . GLY B 1 255 ? 25.166 19.782 18.424 1 81.4 255 GLY B CA 1
ATOM 4468 C C . GLY B 1 255 ? 24.464 20.927 17.718 1 81.4 255 GLY B C 1
ATOM 4469 O O . GLY B 1 255 ? 23.563 20.704 16.907 1 81.4 255 GLY B O 1
ATOM 4470 N N . ASN B 1 256 ? 24.849 22.134 18.064 1 83.43 256 ASN B N 1
ATOM 4471 C CA . ASN B 1 256 ? 24.264 23.352 17.511 1 83.43 256 ASN B CA 1
ATOM 4472 C C . ASN B 1 256 ? 25.316 24.215 16.821 1 83.43 256 ASN B C 1
ATOM 4474 O O . ASN B 1 256 ? 25.126 25.422 16.659 1 83.43 256 ASN B O 1
ATOM 4478 N N . GLU B 1 257 ? 26.322 23.546 16.437 1 88.45 257 GLU B N 1
ATOM 4479 C CA . GLU B 1 257 ? 27.364 24.297 15.742 1 88.45 257 GLU B CA 1
ATOM 4480 C C . GLU B 1 257 ? 26.853 24.848 14.414 1 88.45 257 GLU B C 1
ATOM 4482 O O . GLU B 1 257 ? 26.158 24.15 13.673 1 88.45 257 GLU B O 1
ATOM 4487 N N . PRO B 1 258 ? 27.25 26.037 14.098 1 89 258 PRO B N 1
ATOM 4488 C CA . PRO B 1 258 ? 26.76 26.687 12.881 1 89 258 PRO B CA 1
ATOM 4489 C C . PRO B 1 258 ? 27.107 25.907 11.615 1 89 258 PRO B C 1
ATOM 4491 O O . PRO B 1 258 ? 26.385 25.988 10.618 1 89 258 PRO B O 1
ATOM 4494 N N . MET B 1 259 ? 28.198 25.177 11.667 1 91.39 259 MET B N 1
ATOM 4495 C CA . MET B 1 259 ? 28.628 24.443 10.48 1 91.39 259 MET B CA 1
ATOM 4496 C C . MET B 1 259 ? 27.724 23.242 10.226 1 91.39 259 MET B C 1
ATOM 4498 O O . MET B 1 259 ? 27.696 22.705 9.117 1 91.39 259 MET B O 1
ATOM 4502 N N . LYS B 1 260 ? 27.036 22.841 11.225 1 93.05 260 LYS B N 1
ATOM 4503 C CA . LYS B 1 260 ? 26.182 21.661 11.122 1 93.05 260 LYS B CA 1
ATOM 4504 C C . LYS B 1 260 ? 24.752 22.047 10.757 1 93.05 260 LYS B C 1
ATOM 4506 O O . LYS B 1 260 ? 23.96 21.198 10.344 1 93.05 260 LYS B O 1
ATOM 4511 N N . LEU B 1 261 ? 24.507 23.34 10.906 1 94.09 261 LEU B N 1
ATOM 4512 C CA . LEU B 1 261 ? 23.135 23.802 10.724 1 94.09 261 LEU B CA 1
ATOM 4513 C C . LEU B 1 261 ? 23.022 24.695 9.493 1 94.09 261 LEU B C 1
ATOM 4515 O O . LEU B 1 261 ? 23.978 25.384 9.13 1 94.09 261 LEU B O 1
ATOM 4519 N N . VAL B 1 262 ? 21.912 24.629 8.853 1 94.13 262 VAL B N 1
ATOM 4520 C CA . VAL B 1 262 ? 21.571 25.584 7.804 1 94.13 262 VAL B CA 1
ATOM 4521 C C . VAL B 1 262 ? 20.987 26.85 8.427 1 94.13 262 VAL B C 1
ATOM 4523 O O . VAL B 1 262 ? 19.987 26.79 9.147 1 94.13 262 VAL B O 1
ATOM 4526 N N . LEU B 1 263 ? 21.595 27.935 8.223 1 90.57 263 LEU B N 1
ATOM 4527 C CA . LEU B 1 263 ? 21.127 29.2 8.778 1 90.57 263 LEU B CA 1
ATOM 4528 C C . LEU B 1 263 ? 19.848 29.658 8.085 1 90.57 263 LEU B C 1
ATOM 4530 O O . LEU B 1 263 ? 19.793 29.726 6.855 1 90.57 263 LEU B O 1
ATOM 4534 N N . ARG B 1 264 ? 18.853 29.912 8.904 1 90.11 264 ARG B N 1
ATOM 4535 C CA . ARG B 1 264 ? 17.578 30.41 8.399 1 90.11 264 ARG B CA 1
ATOM 4536 C C . ARG B 1 264 ? 17.11 31.622 9.197 1 90.11 264 ARG B C 1
ATOM 4538 O O . ARG B 1 264 ? 17.208 31.639 10.426 1 90.11 264 ARG B O 1
ATOM 4545 N N . HIS B 1 265 ? 16.65 32.618 8.553 1 88.73 265 HIS B N 1
ATOM 4546 C CA . HIS B 1 265 ? 16.191 33.829 9.224 1 88.73 265 HIS B CA 1
ATOM 4547 C C . HIS B 1 265 ? 14.841 33.608 9.897 1 88.73 265 HIS B C 1
ATOM 4549 O O . HIS B 1 265 ? 13.993 32.88 9.376 1 88.73 265 HIS B O 1
ATOM 4555 N N . GLU B 1 266 ? 14.717 34.263 10.979 1 88.27 266 GLU B N 1
ATOM 4556 C CA . GLU B 1 266 ? 13.419 34.212 11.646 1 88.27 266 GLU B CA 1
ATOM 4557 C C . GLU B 1 266 ? 12.337 34.876 10.799 1 88.27 266 GLU B C 1
ATOM 4559 O O . GLU B 1 266 ? 12.595 35.877 10.126 1 88.27 266 GLU B O 1
ATOM 4564 N N . ARG B 1 267 ? 11.234 34.304 10.831 1 87.17 267 ARG B N 1
ATOM 4565 C CA . ARG B 1 267 ? 10.114 34.926 10.131 1 87.17 267 ARG B CA 1
ATOM 4566 C C . ARG B 1 267 ? 9.706 36.232 10.805 1 87.17 267 ARG B C 1
ATOM 4568 O O . ARG B 1 267 ? 9.663 36.316 12.034 1 87.17 267 ARG B O 1
ATOM 4575 N N . VAL B 1 268 ? 9.475 37.206 9.99 1 82.97 268 VAL B N 1
ATOM 4576 C CA . VAL B 1 268 ? 9.104 38.53 10.48 1 82.97 268 VAL B CA 1
ATOM 4577 C C . VAL B 1 268 ? 7.592 38.6 10.683 1 82.97 268 VAL B C 1
ATOM 4579 O O . VAL B 1 268 ? 6.85 37.758 10.171 1 82.97 268 VAL B O 1
ATOM 4582 N N . PRO B 1 269 ? 7.073 39.536 11.428 1 75.67 269 PRO B N 1
ATOM 4583 C CA . PRO B 1 269 ? 5.669 39.608 11.839 1 75.67 269 PRO B CA 1
ATOM 4584 C C . PRO B 1 269 ? 4.707 39.623 10.653 1 75.67 269 PRO B C 1
ATOM 4586 O O . PRO B 1 269 ? 3.556 39.2 10.782 1 75.67 269 PRO B O 1
ATOM 4589 N N . PHE B 1 270 ? 5.16 40.037 9.457 1 74.59 270 PHE B N 1
ATOM 4590 C CA . PHE B 1 270 ? 4.221 40.115 8.344 1 74.59 270 PHE B CA 1
ATOM 4591 C C . PHE B 1 270 ? 4.228 38.821 7.538 1 74.59 270 PHE B C 1
ATOM 4593 O O . PHE B 1 270 ? 3.377 38.621 6.669 1 74.59 270 PHE B O 1
ATOM 4600 N N . GLU B 1 271 ? 5.128 38.007 7.985 1 79.53 271 GLU B N 1
ATOM 4601 C CA . GLU B 1 271 ? 5.157 36.7 7.336 1 79.53 271 GLU B CA 1
ATOM 4602 C C . GLU B 1 271 ? 4.259 35.702 8.062 1 79.53 271 GLU B C 1
ATOM 4604 O O . GLU B 1 271 ? 4.138 35.746 9.288 1 79.53 271 GLU B O 1
ATOM 4609 N N . ASN B 1 272 ? 3.63 34.922 7.28 1 80.63 272 ASN B N 1
ATOM 4610 C CA . ASN B 1 272 ? 2.745 33.92 7.863 1 80.63 272 ASN B CA 1
ATOM 4611 C C . ASN B 1 272 ? 3.512 32.936 8.74 1 80.63 272 ASN B C 1
ATOM 4613 O O . ASN B 1 272 ? 4.517 32.366 8.31 1 80.63 272 ASN B O 1
ATOM 4617 N N . ASP B 1 273 ? 3.003 32.859 9.995 1 84.72 273 ASP B N 1
ATOM 4618 C CA . ASP B 1 273 ? 3.562 31.918 10.96 1 84.72 273 ASP B CA 1
ATOM 4619 C C . ASP B 1 273 ? 2.477 31.371 11.886 1 84.72 273 ASP B C 1
ATOM 4621 O O . ASP B 1 273 ? 2.025 32.066 12.798 1 84.72 273 ASP B O 1
ATOM 4625 N N . PRO B 1 274 ? 2.22 30.088 11.695 1 88.44 274 PRO B N 1
ATOM 4626 C CA . PRO B 1 274 ? 2.732 29.124 10.718 1 88.44 274 PRO B CA 1
ATOM 4627 C C . PRO B 1 274 ? 2.335 29.469 9.284 1 88.44 274 PRO B C 1
ATOM 4629 O O . PRO B 1 274 ? 1.328 30.146 9.065 1 88.44 274 PRO B O 1
ATOM 4632 N N . ALA B 1 275 ? 3.126 28.997 8.42 1 90.41 275 ALA B N 1
ATOM 4633 C CA . ALA B 1 275 ? 2.849 29.188 6.999 1 90.41 275 ALA B CA 1
ATOM 4634 C C . ALA B 1 275 ? 2.144 27.97 6.408 1 90.41 275 ALA B C 1
ATOM 4636 O O . ALA B 1 275 ? 2.34 26.845 6.875 1 90.41 275 ALA B O 1
ATOM 4637 N N . VAL B 1 276 ? 1.319 28.196 5.414 1 92.98 276 VAL B N 1
ATOM 4638 C CA . VAL B 1 276 ? 0.687 27.127 4.648 1 92.98 276 VAL B CA 1
ATOM 4639 C C . VAL B 1 276 ? 1.333 27.028 3.268 1 92.98 276 VAL B C 1
ATOM 4641 O O . VAL B 1 276 ? 1.401 28.018 2.535 1 92.98 276 VAL B O 1
ATOM 4644 N N . HIS B 1 277 ? 1.874 25.943 3.009 1 94.24 277 HIS B N 1
ATOM 4645 C CA . HIS B 1 277 ? 2.488 25.669 1.714 1 94.24 277 HIS B CA 1
ATOM 4646 C C . HIS B 1 277 ? 1.597 24.773 0.86 1 94.24 277 HIS B C 1
ATOM 4648 O O . HIS B 1 277 ? 0.982 23.835 1.371 1 94.24 277 HIS B O 1
ATOM 4654 N N . TYR B 1 278 ? 1.512 25.121 -0.391 1 95 278 TYR B N 1
ATOM 4655 C CA . TYR B 1 278 ? 0.676 24.373 -1.323 1 95 278 TYR B CA 1
ATOM 4656 C C . TYR B 1 278 ? 1.522 23.704 -2.399 1 95 278 TYR B C 1
ATOM 4658 O O . TYR B 1 278 ? 2.271 24.374 -3.114 1 95 278 TYR B O 1
ATOM 4666 N N . GLY B 1 279 ? 1.471 22.389 -2.458 1 96.27 279 GLY B N 1
ATOM 4667 C CA . GLY B 1 279 ? 2.27 21.688 -3.45 1 96.27 279 GLY B CA 1
ATOM 4668 C C . GLY B 1 279 ? 2.238 20.18 -3.284 1 96.27 279 GLY B C 1
ATOM 4669 O O . GLY B 1 279 ? 1.244 19.623 -2.815 1 96.27 279 GLY B O 1
ATOM 4670 N N . VAL B 1 280 ? 3.312 19.533 -3.673 1 96.97 280 VAL B N 1
ATOM 4671 C CA . VAL B 1 280 ? 3.304 18.081 -3.824 1 96.97 280 VAL B CA 1
ATOM 4672 C C . VAL B 1 280 ? 3.804 17.425 -2.539 1 96.97 280 VAL B C 1
ATOM 4674 O O . VAL B 1 280 ? 4.802 17.861 -1.96 1 96.97 280 VAL B O 1
ATOM 4677 N N . ILE B 1 281 ? 3.113 16.436 -2.127 1 97.42 281 ILE B N 1
ATOM 4678 C CA . ILE B 1 281 ? 3.475 15.584 -0.999 1 97.42 281 ILE B CA 1
ATOM 4679 C C . ILE B 1 281 ? 3.944 14.223 -1.509 1 97.42 281 ILE B C 1
ATOM 4681 O O . ILE B 1 281 ? 3.259 13.585 -2.312 1 97.42 281 ILE B O 1
ATOM 4685 N N . ALA B 1 282 ? 5.102 13.814 -1.108 1 97.07 282 ALA B N 1
ATOM 4686 C CA . ALA B 1 282 ? 5.632 12.508 -1.49 1 97.07 282 ALA B CA 1
ATOM 4687 C C . ALA B 1 282 ? 5.211 11.432 -0.493 1 97.07 282 ALA B C 1
ATOM 4689 O O . ALA B 1 282 ? 5.326 11.622 0.72 1 97.07 282 ALA B O 1
ATOM 4690 N N . SER B 1 283 ? 4.696 10.368 -0.961 1 97.31 283 SER B N 1
ATOM 4691 C CA . SER B 1 283 ? 4.231 9.251 -0.144 1 97.31 283 SER B CA 1
ATOM 4692 C C . SER B 1 283 ? 4.995 7.972 -0.469 1 97.31 283 SER B C 1
ATOM 4694 O O . SER B 1 283 ? 5.263 7.682 -1.637 1 97.31 283 SER B O 1
ATOM 4696 N N . ALA B 1 284 ? 5.449 7.24 0.518 1 96.63 284 ALA B N 1
ATOM 4697 C CA . ALA B 1 284 ? 6.177 5.988 0.329 1 96.63 284 ALA B CA 1
ATOM 4698 C C . ALA B 1 284 ? 6.013 5.071 1.538 1 96.63 284 ALA B C 1
ATOM 4700 O O . ALA B 1 284 ? 5.35 5.431 2.513 1 96.63 284 ALA B O 1
ATOM 4701 N N . SER B 1 285 ? 6.607 3.912 1.489 1 95.73 285 SER B N 1
ATOM 4702 C CA . SER B 1 285 ? 6.458 2.889 2.519 1 95.73 285 SER B CA 1
ATOM 4703 C C . SER B 1 285 ? 7.468 3.086 3.645 1 95.73 285 SER B C 1
ATOM 4705 O O . SER B 1 285 ? 7.421 2.384 4.657 1 95.73 285 SER B O 1
ATOM 4707 N N . GLN B 1 286 ? 8.276 4.053 3.495 1 95.12 286 GLN B N 1
ATOM 4708 C CA . GLN B 1 286 ? 9.368 4.186 4.454 1 95.12 286 GLN B CA 1
ATOM 4709 C C . GLN B 1 286 ? 9.321 5.54 5.156 1 95.12 286 GLN B C 1
ATOM 4711 O O . GLN B 1 286 ? 9.05 6.563 4.525 1 95.12 286 GLN B O 1
ATOM 4716 N N . VAL B 1 287 ? 9.49 5.513 6.424 1 94.13 287 VAL B N 1
ATOM 4717 C CA . VAL B 1 287 ? 9.794 6.739 7.155 1 94.13 287 VAL B CA 1
ATOM 4718 C C . VAL B 1 287 ? 11.212 7.198 6.826 1 94.13 287 VAL B C 1
ATOM 4720 O O . VAL B 1 287 ? 12.166 6.427 6.951 1 94.13 287 VAL B O 1
ATOM 4723 N N . VAL B 1 288 ? 11.36 8.438 6.48 1 93.87 288 VAL B N 1
ATOM 4724 C CA . VAL B 1 288 ? 12.65 8.941 6.021 1 93.87 288 VAL B CA 1
ATOM 4725 C C . VAL B 1 288 ? 13.387 9.608 7.181 1 93.87 288 VAL B C 1
ATOM 4727 O O . VAL B 1 288 ? 12.989 10.68 7.643 1 93.87 288 VAL B O 1
ATOM 4730 N N . ARG B 1 289 ? 14.373 8.975 7.656 1 92.59 289 ARG B N 1
ATOM 4731 C CA . ARG B 1 289 ? 15.32 9.553 8.604 1 92.59 289 ARG B CA 1
ATOM 4732 C C . ARG B 1 289 ? 16.693 9.733 7.965 1 92.59 289 ARG B C 1
ATOM 4734 O O . ARG B 1 289 ? 17.712 9.375 8.559 1 92.59 289 ARG B O 1
ATOM 4741 N N . ASN B 1 290 ? 16.667 10.092 6.697 1 93.49 290 ASN B N 1
ATOM 4742 C CA . ASN B 1 290 ? 17.833 10.316 5.848 1 93.49 290 ASN B CA 1
ATOM 4743 C C . ASN B 1 290 ? 17.782 11.685 5.177 1 93.49 290 ASN B C 1
ATOM 4745 O O . ASN B 1 290 ? 17.003 11.896 4.245 1 93.49 290 ASN B O 1
ATOM 4749 N N . ALA B 1 291 ? 18.669 12.557 5.567 1 94.84 291 ALA B N 1
ATOM 4750 C CA . ALA B 1 291 ? 18.644 13.942 5.103 1 94.84 291 ALA B CA 1
ATOM 4751 C C . ALA B 1 291 ? 18.995 14.029 3.62 1 94.84 291 ALA B C 1
ATOM 4753 O O . ALA B 1 291 ? 18.604 14.981 2.939 1 94.84 291 ALA B O 1
ATOM 4754 N N . PHE B 1 292 ? 19.719 13.017 3.11 1 95.65 292 PHE B N 1
ATOM 4755 C CA . PHE B 1 292 ? 20.027 13.026 1.685 1 95.65 292 PHE B CA 1
ATOM 4756 C C . PHE B 1 292 ? 18.77 12.786 0.858 1 95.65 292 PHE B C 1
ATOM 4758 O O . PHE B 1 292 ? 18.59 13.396 -0.198 1 95.65 292 PHE B O 1
ATOM 4765 N N . ILE B 1 293 ? 17.958 11.902 1.358 1 95.21 293 ILE B N 1
ATOM 4766 C CA . ILE B 1 293 ? 16.688 11.649 0.685 1 95.21 293 ILE B CA 1
ATOM 4767 C C . ILE B 1 293 ? 15.801 12.888 0.775 1 95.21 293 ILE B C 1
ATOM 4769 O O . ILE B 1 293 ? 15.17 13.281 -0.209 1 95.21 293 ILE B O 1
ATOM 4773 N N . ARG B 1 294 ? 15.764 13.521 1.925 1 96.7 294 ARG B N 1
ATOM 4774 C CA . ARG B 1 294 ? 15.028 14.766 2.117 1 96.7 294 ARG B CA 1
ATOM 4775 C C . ARG B 1 294 ? 15.428 15.806 1.076 1 96.7 294 ARG B C 1
ATOM 4777 O O . ARG B 1 294 ? 14.57 16.379 0.401 1 96.7 294 ARG B O 1
ATOM 4784 N N . ASP B 1 295 ? 16.709 16.027 0.961 1 97.03 295 ASP B N 1
ATOM 4785 C CA . ASP B 1 295 ? 17.208 17.059 0.058 1 97.03 295 ASP B CA 1
ATOM 4786 C C . ASP B 1 295 ? 16.919 16.702 -1.399 1 97.03 295 ASP B C 1
ATOM 4788 O O . ASP B 1 295 ? 16.598 17.577 -2.206 1 97.03 295 ASP B O 1
ATOM 4792 N N . LYS B 1 296 ? 17.053 15.434 -1.716 1 95.81 296 LYS B N 1
ATOM 4793 C CA . LYS B 1 296 ? 16.754 14.987 -3.074 1 95.81 296 LYS B CA 1
ATOM 4794 C C . LYS B 1 296 ? 15.293 15.246 -3.428 1 95.81 296 LYS B C 1
ATOM 4796 O O . LYS B 1 296 ? 14.987 15.685 -4.539 1 95.81 296 LYS B O 1
ATOM 4801 N N . LEU B 1 297 ? 14.405 14.971 -2.49 1 96.14 297 LEU B N 1
ATOM 4802 C CA . LEU B 1 297 ? 12.985 15.227 -2.702 1 96.14 297 LEU B CA 1
ATOM 4803 C C . LEU B 1 297 ? 12.714 16.722 -2.828 1 96.14 297 LEU B C 1
ATOM 4805 O O . LEU B 1 297 ? 11.919 17.145 -3.67 1 96.14 297 LEU B O 1
ATOM 4809 N N . ALA B 1 298 ? 13.394 17.497 -2.014 1 97.41 298 ALA B N 1
ATOM 4810 C CA . ALA B 1 298 ? 13.241 18.949 -2.068 1 97.41 298 ALA B CA 1
ATOM 4811 C C . ALA B 1 298 ? 13.648 19.492 -3.435 1 97.41 298 ALA B C 1
ATOM 4813 O O . ALA B 1 298 ? 13.017 20.415 -3.956 1 97.41 298 ALA B O 1
ATOM 4814 N N . GLU B 1 299 ? 14.672 18.923 -3.998 1 95.97 299 GLU B N 1
ATOM 4815 C CA . GLU B 1 299 ? 15.144 19.337 -5.315 1 95.97 299 GLU B CA 1
ATOM 4816 C C . GLU B 1 299 ? 14.091 19.073 -6.387 1 95.97 299 GLU B C 1
ATOM 4818 O O . GLU B 1 299 ? 14.058 19.754 -7.414 1 95.97 299 GLU B O 1
ATOM 4823 N N . LYS B 1 300 ? 13.225 18.149 -6.099 1 93.71 300 LYS B N 1
ATOM 4824 C CA . LYS B 1 300 ? 12.157 17.818 -7.038 1 93.71 300 LYS B CA 1
ATOM 4825 C C . LYS B 1 300 ? 10.88 18.588 -6.712 1 93.71 300 LYS B C 1
ATOM 4827 O O . LYS B 1 300 ? 9.789 18.198 -7.133 1 93.71 300 LYS B O 1
ATOM 4832 N N . ASN B 1 301 ? 10.986 19.54 -5.813 1 95.43 301 ASN B N 1
ATOM 4833 C CA . ASN B 1 301 ? 9.912 20.452 -5.433 1 95.43 301 ASN B CA 1
ATOM 4834 C C . ASN B 1 301 ? 8.847 19.747 -4.597 1 95.43 301 ASN B C 1
ATOM 4836 O O . ASN B 1 301 ? 7.664 20.082 -4.681 1 95.43 301 ASN B O 1
ATOM 4840 N N . ILE B 1 302 ? 9.295 18.699 -4.013 1 96.77 302 ILE B N 1
ATOM 4841 C CA . ILE B 1 302 ? 8.445 18.064 -3.011 1 96.77 302 ILE B CA 1
ATOM 4842 C C . ILE B 1 302 ? 8.486 18.869 -1.714 1 96.77 302 ILE B C 1
ATOM 4844 O O . ILE B 1 302 ? 9.556 19.3 -1.277 1 96.77 302 ILE B O 1
ATOM 4848 N N . LEU B 1 303 ? 7.365 19.039 -1.13 1 98.07 303 LEU B N 1
ATOM 4849 C CA . LEU B 1 303 ? 7.293 19.909 0.039 1 98.07 303 LEU B CA 1
ATOM 4850 C C . LEU B 1 303 ? 7.313 19.092 1.326 1 98.07 303 LEU B C 1
ATOM 4852 O O . LEU B 1 303 ? 7.735 19.587 2.374 1 98.07 303 LEU B O 1
ATOM 4856 N N . CYS B 1 304 ? 6.82 17.868 1.17 1 97.71 304 CYS B N 1
ATOM 4857 C CA . CYS B 1 304 ? 6.628 17.008 2.333 1 97.71 304 CYS B CA 1
ATOM 4858 C C . CYS B 1 304 ? 6.651 15.538 1.934 1 97.71 304 CYS B C 1
ATOM 4860 O O . CYS B 1 304 ? 6.351 15.196 0.788 1 97.71 304 CYS B O 1
ATOM 4862 N N . PHE B 1 305 ? 7.081 14.687 2.859 1 98.06 305 PHE B N 1
ATOM 4863 C CA . PHE B 1 305 ? 7.027 13.251 2.614 1 98.06 305 PHE B CA 1
ATOM 4864 C C . PHE B 1 305 ? 6.332 12.532 3.764 1 98.06 305 PHE B C 1
ATOM 4866 O O . PHE B 1 305 ? 6.427 12.956 4.917 1 98.06 305 PHE B O 1
ATOM 4873 N N . GLU B 1 306 ? 5.612 11.541 3.494 1 97.61 306 GLU B N 1
ATOM 4874 C CA . GLU B 1 306 ? 4.8 10.804 4.458 1 97.61 306 GLU B CA 1
ATOM 4875 C C . GLU B 1 306 ? 4.508 9.389 3.966 1 97.61 306 GLU B C 1
ATOM 4877 O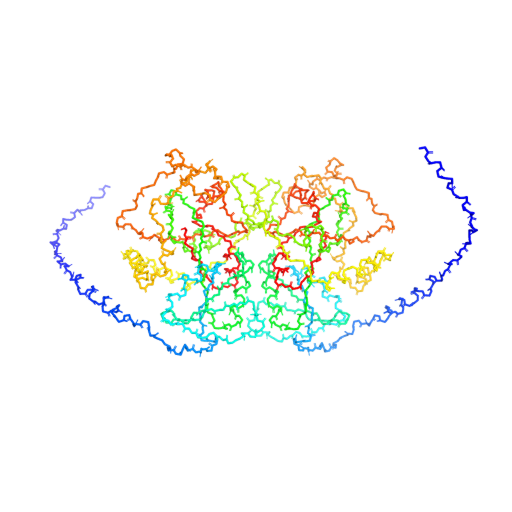 O . GLU B 1 306 ? 5.113 8.926 2.997 1 97.61 306 GLU B O 1
ATOM 4882 N N . MET B 1 307 ? 3.55 8.615 4.686 1 97.19 307 MET B N 1
ATOM 4883 C CA . MET B 1 307 ? 3.493 7.184 4.401 1 97.19 307 MET B CA 1
ATOM 4884 C C . MET B 1 307 ? 2.069 6.752 4.07 1 97.19 307 MET B C 1
ATOM 4886 O O . MET B 1 307 ? 1.819 5.575 3.801 1 97.19 307 MET B O 1
ATOM 4890 N N . GLU B 1 308 ? 1.08 7.619 4.008 1 96.91 308 GLU B N 1
ATOM 4891 C CA . GLU B 1 308 ? -0.289 7.114 3.991 1 96.91 308 GLU B CA 1
ATOM 4892 C C . GLU B 1 308 ? -1.027 7.559 2.732 1 96.91 308 GLU B C 1
ATOM 4894 O O . GLU B 1 308 ? -1.883 6.835 2.219 1 96.91 308 GLU B O 1
ATOM 4899 N N . ALA B 1 309 ? -0.749 8.665 2.175 1 97 309 ALA B N 1
ATOM 4900 C CA . ALA B 1 309 ? -1.581 9.356 1.193 1 97 309 ALA B CA 1
ATOM 4901 C C . ALA B 1 309 ? -1.745 8.519 -0.072 1 97 309 ALA B C 1
ATOM 4903 O O . ALA B 1 309 ? -2.785 8.579 -0.733 1 97 309 ALA B O 1
ATOM 4904 N N . ALA B 1 310 ? -0.753 7.747 -0.411 1 95.89 310 ALA B N 1
ATOM 4905 C CA . ALA B 1 310 ? -0.795 6.935 -1.624 1 95.89 310 ALA B CA 1
ATOM 4906 C C . ALA B 1 310 ? -1.935 5.921 -1.566 1 95.89 310 ALA B C 1
ATOM 4908 O O . ALA B 1 310 ? -2.42 5.463 -2.603 1 95.89 310 ALA B O 1
ATOM 4909 N N . GLY B 1 311 ? -2.333 5.576 -0.405 1 95.41 311 GLY B N 1
ATOM 4910 C CA . GLY B 1 311 ? -3.41 4.613 -0.241 1 95.41 311 GLY B CA 1
ATOM 4911 C C . GLY B 1 311 ? -4.788 5.222 -0.418 1 95.41 311 GLY B C 1
ATOM 4912 O O . GLY B 1 311 ? -5.785 4.502 -0.502 1 95.41 311 GLY B O 1
ATOM 4913 N N . LEU B 1 312 ? -4.925 6.469 -0.532 1 94.49 312 LEU B N 1
ATOM 4914 C CA . LEU B 1 312 ? -6.219 7.139 -0.479 1 94.49 312 LEU B CA 1
ATOM 4915 C C . LEU B 1 312 ? -6.546 7.797 -1.815 1 94.49 312 LEU B C 1
ATOM 4917 O O . LEU B 1 312 ? -7.649 7.629 -2.342 1 94.49 312 LEU B O 1
ATOM 4921 N N . ILE B 1 313 ? -5.656 8.48 -2.392 1 87.47 313 ILE B N 1
ATOM 4922 C CA . ILE B 1 313 ? -5.91 9.549 -3.353 1 87.47 313 ILE B CA 1
ATOM 4923 C C . ILE B 1 313 ? -6.525 8.965 -4.623 1 87.47 313 ILE B C 1
ATOM 4925 O O . ILE B 1 313 ? -7.391 9.587 -5.243 1 87.47 313 ILE B O 1
ATOM 4929 N N . SER B 1 314 ? -6.185 7.77 -4.975 1 81.3 314 SER B N 1
ATOM 4930 C CA . SER B 1 314 ? -6.642 7.25 -6.259 1 81.3 314 SER B CA 1
ATOM 4931 C C . SER B 1 314 ? -7.994 6.557 -6.127 1 81.3 314 SER B C 1
ATOM 4933 O O . SER B 1 314 ? -8.672 6.311 -7.127 1 81.3 314 SER B O 1
ATOM 4935 N N . HIS B 1 315 ? -8.4 6.357 -4.886 1 84.92 315 HIS B N 1
ATOM 4936 C CA . HIS B 1 315 ? -9.61 5.551 -4.761 1 84.92 315 HIS B CA 1
ATOM 4937 C C . HIS B 1 315 ? -10.606 6.198 -3.804 1 84.92 315 HIS B C 1
ATOM 4939 O O . HIS B 1 315 ? -11.691 5.659 -3.573 1 84.92 315 HIS B O 1
ATOM 4945 N N . PHE B 1 316 ? -10.236 7.202 -3.245 1 90.22 316 PHE B N 1
ATOM 4946 C CA . PHE B 1 316 ? -11.052 7.947 -2.294 1 90.22 316 PHE B CA 1
ATOM 4947 C C . PHE B 1 316 ? -10.917 9.448 -2.523 1 90.22 316 PHE B C 1
ATOM 4949 O O . PHE B 1 316 ? -9.803 9.971 -2.6 1 90.22 316 PHE B O 1
ATOM 4956 N N . SER B 1 317 ? -11.987 10.158 -2.852 1 93.66 317 SER B N 1
ATOM 4957 C CA . SER B 1 317 ? -11.925 11.611 -2.971 1 93.66 317 SER B CA 1
ATOM 4958 C C . SER B 1 317 ? -11.384 12.247 -1.695 1 93.66 317 SER B C 1
ATOM 4960 O O . SER B 1 317 ? -12.068 12.271 -0.669 1 93.66 317 SER B O 1
ATOM 4962 N N . CYS B 1 318 ? -10.166 12.718 -1.806 1 95.88 318 CYS B N 1
ATOM 4963 C CA . CYS B 1 318 ? -9.533 13.119 -0.555 1 95.88 318 CYS B CA 1
ATOM 4964 C C . CYS B 1 318 ? -8.543 14.255 -0.783 1 95.88 318 CYS B C 1
ATOM 4966 O O . CYS B 1 318 ? -7.996 14.396 -1.878 1 95.88 318 CYS B O 1
ATOM 4968 N N . LEU B 1 319 ? -8.394 15.133 0.142 1 97.27 319 LEU B N 1
ATOM 4969 C CA . LEU B 1 319 ? -7.334 16.13 0.237 1 97.27 319 LEU B CA 1
ATOM 4970 C C . LEU B 1 319 ? -6.344 15.768 1.34 1 97.27 319 LEU B C 1
ATOM 4972 O O . LEU B 1 319 ? -6.747 15.35 2.428 1 97.27 319 LEU B O 1
ATOM 4976 N N . VAL B 1 320 ? -5.076 15.907 1.035 1 97.82 320 VAL B N 1
ATOM 4977 C CA . VAL B 1 320 ? -4.041 15.544 1.998 1 97.82 320 VAL B CA 1
ATOM 4978 C C . VAL B 1 320 ? -3.437 16.807 2.608 1 97.82 320 VAL B C 1
ATOM 4980 O O . VAL B 1 320 ? -3.02 17.715 1.886 1 97.82 320 VAL B O 1
ATOM 4983 N N . ILE B 1 321 ? -3.439 16.899 3.92 1 97.47 321 ILE B N 1
ATOM 4984 C CA . ILE B 1 321 ? -2.899 18.017 4.686 1 97.47 321 ILE B CA 1
ATOM 4985 C C . ILE B 1 321 ? -1.906 17.5 5.723 1 97.47 321 ILE B C 1
ATOM 4987 O O . ILE B 1 321 ? -2.234 16.619 6.521 1 97.47 321 ILE B O 1
ATOM 4991 N N . ARG B 1 322 ? -0.725 18.031 5.685 1 97.73 322 ARG B N 1
ATOM 4992 C CA . ARG B 1 322 ? 0.303 17.571 6.613 1 97.73 322 ARG B CA 1
ATOM 4993 C C . ARG B 1 322 ? 0.923 18.741 7.369 1 97.73 322 ARG B C 1
ATOM 4995 O O . ARG B 1 322 ? 1.164 19.803 6.791 1 97.73 322 ARG B O 1
ATOM 5002 N N . SER B 1 323 ? 1.108 18.516 8.607 1 95.98 323 SER B N 1
ATOM 5003 C CA . SER B 1 323 ? 1.927 19.441 9.383 1 95.98 323 SER B CA 1
ATOM 5004 C C . SER B 1 323 ? 3.369 18.953 9.484 1 95.98 323 SER B C 1
ATOM 5006 O O . SER B 1 323 ? 3.613 17.767 9.714 1 95.98 323 SER B O 1
ATOM 5008 N N . THR B 1 324 ? 4.309 19.755 9.425 1 93.91 324 THR B N 1
ATOM 5009 C CA . THR B 1 324 ? 5.714 19.376 9.336 1 93.91 324 THR B CA 1
ATOM 5010 C C . THR B 1 324 ? 6.401 19.524 10.69 1 93.91 324 THR B C 1
ATOM 5012 O O . THR B 1 324 ? 6.027 20.382 11.492 1 93.91 324 THR B O 1
#

Foldseek 3Di:
DPPPVPDDDDDDDDPPPPPPPDPPVVVVVVVVVCVPPPDPDPPPQAAADALQQAAEEEEEADVVVVVLCLLQFPGWHDDDDPLPPPNPWDWTWGHHVPGTYIYIYFPHFFAQSLLVVQVCSCVSRVNHNAYEYEEAFDFQDDPVHHAWAFAKEWQDADDPAQSEFAAPDADQDPVRDGDGPLGAHHFDPVVVVVVVVVCVVCVVVLCVVVVVVVVSCVVPVVCVVVDGDDRVLTWAFDQPQDADDDDDRCCPGRHDDPVGTDDDDDDDPSDRVNHYHYHYEYEYQDRDPGVVVSNVCVVVVHGTYGGHVSNDRRPGNYMYMHGD/DDPPDPPPPDPPDPPPPPPPPDPPVVVVVVVVVCVPLPDPDPPPQFADDALQQAAEEEEEADVVVVVLCLLQFSGWHDDDDPQPPPNPWDWTWGHHVPGTYIYIYFPHFFAQSLLVVQVCSCVSRVNHNAYEYEEAFAFQDDPVHHAWAFAKEWQDADDPAQSEFAAPDADQDPVRDGDGPLGAHHFDPVVVVVVVVVCVVCVVVLVVVVVVVVVSCVVPVVCVVVDGDDRVLTWAFDLPQDADDDDDRCCPGRHDDPVGTDDDDDDDPSDRVNHYHYHYEYEYQDDDPGVVVSNVCVVVVHGTYGGHVSNDRRPGNYMYMHGD

Sequence (648 aa):
MWALTEGDKSPGTGDRISGHGDVSSQREAMNARFKDAPTPAVNTRKRKLDPTAYTVGWICALRIEHFAARPLFDEEHVGPEALTGIRDFEYTLGRVGEHNVVIVVMPEACSNAASIAAQHLSYSFPNIQFGLMVGIGGGAPSQKHDIRLGDIVVGVPRGDKHGVLQYDMGKTMQDGSLHITGFLNPPPIFLRNAVDRLQFQYEIPGQQLQLTINNILSRNPRLQTFKRPHASADRLYQAEVTHPPGTASCETSCGNEPMKLVLRHERVPFENDPAVHYGVIASASQVVRNAFIRDKLAEKNILCFEMEAAGLISHFSCLVIRSTMWALTEGDKSPGTGDRISGHGDVSSQREAMNARFKDAPTPAVNTRKRKLDPTAYTVGWICALRIEHFAARPLFDEEHVGPEALTGIRDFEYTLGRVGEHNVVIVVMPEACSNAASIAAQHLSYSFPNIQFGLMVGIGGGAPSQKHDIRLGDIVVGVPRGDKHGVLQYDMGKTMQDGSLHITGFLNPPPIFLRNAVDRLQFQYEIPGQQLQLTINNILSRNPRLQTFKRPHASADRLYQAEVTHPPGTASCETSCGNEPMKLVLRHERVPFENDPAVHYGVIASASQVVRNAFIRDKLAEKNILCFEMEAAGLISHFSCLVIRST